Protein AF-A0A352AHX9-F1 (afdb_monomer_lite)

Structure (mmCIF, N/CA/C/O backbone):
data_AF-A0A352AHX9-F1
#
_entry.id   AF-A0A352AHX9-F1
#
loop_
_atom_site.group_PDB
_atom_site.id
_atom_site.type_symbol
_atom_site.label_atom_id
_atom_site.label_alt_id
_atom_site.label_comp_id
_atom_site.label_asym_id
_atom_site.label_entity_id
_atom_site.label_seq_id
_atom_site.pdbx_PDB_ins_code
_atom_site.Cartn_x
_atom_site.Cartn_y
_atom_site.Cartn_z
_atom_site.occupancy
_atom_site.B_iso_or_equiv
_atom_site.auth_seq_id
_atom_site.auth_comp_id
_atom_site.auth_asym_id
_atom_site.auth_atom_id
_atom_site.pdbx_PDB_model_num
ATOM 1 N N . MET A 1 1 ? -35.472 -57.872 47.413 1.00 44.44 1 MET A N 1
ATOM 2 C CA . MET A 1 1 ? -35.023 -57.145 46.207 1.00 44.44 1 MET A CA 1
ATOM 3 C C . MET A 1 1 ? -36.101 -56.139 45.838 1.00 44.44 1 MET A C 1
ATOM 5 O O . MET A 1 1 ? -37.044 -56.558 45.201 1.00 44.44 1 MET A O 1
ATOM 9 N N . THR A 1 2 ? -36.006 -54.882 46.281 1.00 48.41 2 THR A N 1
ATOM 10 C CA . THR A 1 2 ? -36.796 -53.733 45.773 1.00 48.41 2 THR A CA 1
ATOM 11 C C . THR A 1 2 ? -36.415 -52.505 46.602 1.00 48.41 2 THR A C 1
ATOM 13 O O . THR A 1 2 ? -37.006 -52.261 47.645 1.00 48.41 2 THR A O 1
ATOM 16 N N . ASN A 1 3 ? -35.364 -51.787 46.197 1.00 45.81 3 ASN A N 1
ATOM 17 C CA . ASN A 1 3 ? -35.023 -50.463 46.744 1.00 45.81 3 ASN A CA 1
ATOM 18 C C . ASN A 1 3 ? -34.134 -49.670 45.766 1.00 45.81 3 ASN A C 1
ATOM 20 O O . ASN A 1 3 ? -33.119 -49.092 46.133 1.00 45.81 3 ASN A O 1
ATOM 24 N N . LEU A 1 4 ? -34.498 -49.683 44.482 1.00 47.59 4 LEU A N 1
ATOM 25 C CA . LEU A 1 4 ? -33.824 -48.937 43.416 1.00 47.59 4 LEU A CA 1
ATOM 26 C C . LEU A 1 4 ? -34.892 -48.474 42.418 1.00 47.59 4 LEU A C 1
ATOM 28 O O . LEU A 1 4 ? -35.180 -49.178 41.460 1.00 47.59 4 LEU A O 1
ATOM 32 N N . SER A 1 5 ? -35.552 -47.343 42.679 1.00 49.66 5 SER A N 1
ATOM 33 C CA . SER A 1 5 ? -36.455 -46.726 41.686 1.00 49.66 5 SER A CA 1
ATOM 34 C C . SER A 1 5 ? -36.785 -45.256 41.953 1.00 49.66 5 SER A C 1
ATOM 36 O O . SER A 1 5 ? -37.211 -44.579 41.027 1.00 49.66 5 SER A O 1
ATOM 38 N N . VAL A 1 6 ? -36.608 -44.739 43.175 1.00 51.31 6 VAL A N 1
ATOM 39 C CA . VAL A 1 6 ? -37.100 -43.387 43.517 1.00 51.31 6 VAL A CA 1
ATOM 40 C C . VAL A 1 6 ? -36.080 -42.278 43.203 1.00 51.31 6 VAL A C 1
ATOM 42 O O . VAL A 1 6 ? -36.477 -41.173 42.843 1.00 51.31 6 VAL A O 1
ATOM 45 N N . ASN A 1 7 ? -34.772 -42.570 43.224 1.00 50.44 7 ASN A N 1
ATOM 46 C CA . ASN A 1 7 ? -33.742 -41.554 42.948 1.00 50.44 7 ASN A CA 1
ATOM 47 C C . ASN A 1 7 ? -33.691 -41.121 41.469 1.00 50.44 7 ASN A C 1
ATOM 49 O O . ASN A 1 7 ? -33.459 -39.953 41.187 1.00 50.44 7 ASN A O 1
ATOM 53 N N . SER A 1 8 ? -33.999 -42.017 40.524 1.00 51.03 8 SER A N 1
ATOM 54 C CA . SER A 1 8 ? -33.939 -41.713 39.082 1.00 51.03 8 SER A CA 1
ATOM 55 C C . SER A 1 8 ? -34.981 -40.684 38.624 1.00 51.03 8 SER A C 1
ATOM 57 O O . SER A 1 8 ? -34.752 -39.972 37.649 1.00 51.03 8 SER A O 1
ATOM 59 N N . THR A 1 9 ? -36.138 -40.623 39.283 1.00 52.31 9 THR A N 1
ATOM 60 C CA . THR A 1 9 ? -37.240 -39.721 38.916 1.00 52.31 9 THR A CA 1
ATOM 61 C C . THR A 1 9 ? -37.027 -38.299 39.428 1.00 52.31 9 THR A C 1
ATOM 63 O O . THR A 1 9 ? -37.360 -37.350 38.724 1.00 52.31 9 THR A O 1
ATOM 66 N N . ASN A 1 10 ? -36.413 -38.126 40.603 1.00 51.16 10 ASN A N 1
ATOM 67 C CA . ASN A 1 10 ? -36.121 -36.792 41.138 1.00 51.16 10 ASN A CA 1
ATOM 68 C C . ASN A 1 10 ? -35.014 -36.082 40.346 1.00 51.16 10 ASN A C 1
ATOM 70 O O . ASN A 1 10 ? -35.137 -34.890 40.065 1.00 51.16 10 ASN A O 1
ATOM 74 N N . ASP A 1 11 ? -33.995 -36.817 39.895 1.00 57.81 11 ASP A N 1
ATOM 75 C CA . ASP A 1 11 ? -32.927 -36.254 39.059 1.00 57.81 11 ASP A CA 1
ATOM 76 C C . ASP A 1 11 ? -33.449 -35.814 37.679 1.00 57.81 11 ASP A C 1
ATOM 78 O O . ASP A 1 11 ? -33.058 -34.764 37.163 1.00 57.81 11 ASP A O 1
ATOM 82 N N . GLN A 1 12 ? -34.405 -36.553 37.101 1.00 58.88 12 GLN A N 1
ATOM 83 C CA . GLN A 1 12 ? -35.056 -36.169 35.842 1.00 58.88 12 GLN A CA 1
ATOM 84 C C . GLN A 1 12 ? -35.948 -34.930 35.989 1.00 58.88 12 GLN A C 1
ATOM 86 O O . GLN A 1 12 ? -35.941 -34.067 35.110 1.00 58.88 12 GLN A O 1
ATOM 91 N N . ILE A 1 13 ? -36.676 -34.797 37.101 1.00 53.53 13 ILE A N 1
ATOM 92 C CA . ILE A 1 13 ? -37.523 -33.624 37.367 1.00 53.53 13 ILE A CA 1
ATOM 93 C C . ILE A 1 13 ? -36.658 -32.372 37.587 1.00 53.53 13 ILE A C 1
ATOM 95 O O . ILE A 1 13 ? -36.957 -31.323 37.013 1.00 53.53 13 ILE A O 1
ATOM 99 N N . CYS A 1 14 ? -35.541 -32.481 38.316 1.00 50.81 14 CYS A N 1
ATOM 100 C CA . CYS A 1 14 ? -34.574 -31.388 38.470 1.00 50.81 14 CYS A CA 1
ATOM 101 C C . CYS A 1 14 ? -33.929 -30.979 37.137 1.00 50.81 14 CYS A C 1
ATOM 103 O O . CYS A 1 14 ? -33.816 -29.785 36.857 1.00 50.81 14 CYS A O 1
ATOM 105 N N . ALA A 1 15 ? -33.572 -31.936 36.275 1.00 57.56 15 ALA A N 1
ATOM 106 C CA . ALA A 1 15 ? -32.989 -31.644 34.964 1.00 57.56 15 ALA A CA 1
ATOM 107 C C . ALA A 1 15 ? -33.987 -30.963 34.003 1.00 57.56 15 ALA A C 1
ATOM 109 O O . ALA A 1 15 ? -33.614 -30.057 33.252 1.00 57.56 15 ALA A O 1
ATOM 110 N N . ILE A 1 16 ? -35.265 -31.358 34.036 1.00 56.03 16 ILE A N 1
ATOM 111 C CA . ILE A 1 16 ? -36.332 -30.734 33.235 1.00 56.03 16 ILE A CA 1
ATOM 112 C C . ILE A 1 16 ? -36.649 -29.328 33.762 1.00 56.03 16 ILE A C 1
ATOM 114 O O . ILE A 1 16 ? -36.787 -28.396 32.966 1.00 56.03 16 ILE A O 1
ATOM 118 N N . ALA A 1 17 ? -36.691 -29.140 35.084 1.00 48.56 17 ALA A N 1
ATOM 119 C CA . ALA A 1 17 ? -36.880 -27.830 35.702 1.00 48.56 17 ALA A CA 1
ATOM 120 C C . ALA A 1 17 ? -35.709 -26.879 35.400 1.00 48.56 17 ALA A C 1
ATOM 122 O O . ALA A 1 17 ? -35.942 -25.726 35.044 1.00 48.56 17 ALA A O 1
ATOM 123 N N . GLN A 1 18 ? -34.460 -27.361 35.438 1.00 52.62 18 GLN A N 1
ATOM 124 C CA . GLN A 1 18 ? -33.282 -26.578 35.048 1.00 52.62 18 GLN A CA 1
ATOM 125 C C . GLN A 1 18 ? -33.301 -26.195 33.565 1.00 52.62 18 GLN A C 1
ATOM 127 O O . GLN A 1 18 ? -33.053 -25.034 33.245 1.00 52.62 18 GLN A O 1
ATOM 132 N N . LYS A 1 19 ? -33.662 -27.115 32.658 1.00 58.50 19 LYS A N 1
ATOM 133 C CA . LYS A 1 19 ? -33.818 -26.796 31.227 1.00 58.50 19 LYS A CA 1
ATOM 134 C C . LYS A 1 19 ? -34.944 -25.796 30.970 1.00 58.50 19 LYS A C 1
ATOM 136 O O . LYS A 1 19 ? -34.768 -24.881 30.172 1.00 58.50 19 LYS A O 1
ATOM 141 N N . SER A 1 20 ? -36.079 -25.933 31.658 1.00 46.38 20 SER A N 1
ATOM 142 C CA . SER A 1 20 ? -37.197 -24.993 31.529 1.00 46.38 20 SER A CA 1
ATOM 143 C C . SER A 1 20 ? -36.865 -23.613 32.101 1.00 46.38 20 SER A C 1
ATOM 145 O O . SER A 1 20 ? -37.324 -22.615 31.549 1.00 46.38 20 SER A O 1
ATOM 147 N N . CYS A 1 21 ? -36.081 -23.541 33.178 1.00 50.06 21 CYS A N 1
ATOM 148 C CA . CYS A 1 21 ? -35.655 -22.278 33.773 1.00 50.06 21 CYS A CA 1
ATOM 149 C C . CYS A 1 21 ? -34.594 -21.592 32.899 1.00 50.06 21 CYS A C 1
ATOM 151 O O . CYS A 1 21 ? -34.730 -20.411 32.601 1.00 50.06 21 CYS A O 1
ATOM 153 N N . ALA A 1 22 ? -33.614 -22.345 32.384 1.00 54.56 22 ALA A N 1
ATOM 154 C CA . ALA A 1 22 ? -32.628 -21.841 31.427 1.00 54.56 22 ALA A CA 1
ATOM 155 C C . ALA A 1 22 ? -33.296 -21.307 30.148 1.00 54.56 22 ALA A C 1
ATOM 157 O O . ALA A 1 22 ? -33.022 -20.184 29.745 1.00 54.56 22 ALA A O 1
ATOM 158 N N . SER A 1 23 ? -34.256 -22.047 29.581 1.00 53.53 23 SER A N 1
ATOM 159 C CA . SER A 1 23 ? -35.027 -21.616 28.406 1.00 53.53 23 SER A CA 1
ATOM 160 C C . SER A 1 23 ? -35.845 -20.343 28.656 1.00 53.53 23 SER A C 1
ATOM 162 O O . SER A 1 23 ? -35.877 -19.468 27.797 1.00 53.53 23 SER A O 1
ATOM 164 N N . LYS A 1 24 ? -36.482 -20.197 29.825 1.00 50.44 24 LYS A N 1
ATOM 165 C CA . LYS A 1 24 ? -37.241 -18.980 30.166 1.00 50.44 24 LYS A CA 1
ATOM 166 C C . LYS A 1 24 ? -36.334 -17.777 30.427 1.00 50.44 24 LYS A C 1
ATOM 168 O O . LYS A 1 24 ? -36.687 -16.669 30.045 1.00 50.44 24 LYS A O 1
ATOM 173 N N . VAL A 1 25 ? -35.163 -17.990 31.028 1.00 57.03 25 VAL A N 1
ATOM 174 C CA . VAL A 1 25 ? -34.140 -16.947 31.205 1.00 57.03 25 VAL A CA 1
ATOM 175 C C . VAL A 1 25 ? -33.577 -16.503 29.853 1.00 57.03 25 VAL A C 1
ATOM 177 O O . VAL A 1 25 ? -33.385 -15.309 29.656 1.00 57.03 25 VAL A O 1
ATOM 180 N N . GLU A 1 26 ? -33.379 -17.426 28.908 1.00 54.94 26 GLU A N 1
ATOM 181 C CA . GLU A 1 26 ? -32.981 -17.119 27.526 1.00 54.94 26 GLU A CA 1
ATOM 182 C C . GLU A 1 26 ? -34.042 -16.263 26.816 1.00 54.94 26 GLU A C 1
ATOM 184 O O . GLU A 1 26 ? -33.721 -15.239 26.225 1.00 54.94 26 GLU A O 1
ATOM 189 N N . VAL A 1 27 ? -35.323 -16.633 26.928 1.00 55.66 27 VAL A N 1
ATOM 190 C CA . VAL A 1 27 ? -36.438 -15.894 26.310 1.00 55.66 27 VAL A CA 1
ATOM 191 C C . VAL A 1 27 ? -36.599 -14.502 26.922 1.00 55.66 27 VAL A C 1
ATOM 193 O O . VAL A 1 27 ? -36.732 -13.532 26.183 1.00 55.66 27 VAL A O 1
ATOM 196 N N . CYS A 1 28 ? -36.532 -14.369 28.251 1.00 48.00 28 CYS A N 1
ATOM 197 C CA . CYS A 1 28 ? -36.581 -13.061 28.905 1.00 48.00 28 CYS A CA 1
ATOM 198 C C . CYS A 1 28 ? -35.349 -12.209 28.582 1.00 48.00 28 CYS A C 1
ATOM 200 O O . CYS A 1 28 ? -35.495 -11.005 28.420 1.00 48.00 28 CYS A O 1
ATOM 202 N N . ARG A 1 29 ? -34.155 -12.806 28.455 1.00 55.44 29 ARG A N 1
ATOM 203 C CA . ARG A 1 29 ? -32.945 -12.098 28.009 1.00 55.44 29 ARG A CA 1
ATOM 204 C C . ARG A 1 29 ? -33.119 -11.578 26.585 1.00 55.44 29 ARG A C 1
ATOM 206 O O . ARG A 1 29 ? -32.836 -10.413 26.351 1.00 55.44 29 ARG A O 1
ATOM 213 N N . ASN A 1 30 ? -33.631 -12.408 25.679 1.00 53.66 30 ASN A N 1
ATOM 214 C CA . ASN A 1 30 ? -33.857 -12.024 24.289 1.00 53.66 30 ASN A CA 1
ATOM 215 C C . ASN A 1 30 ? -34.905 -10.909 24.172 1.00 53.66 30 ASN A C 1
ATOM 217 O O . ASN A 1 30 ? -34.680 -9.959 23.438 1.00 53.66 30 ASN A O 1
ATOM 221 N N . LEU A 1 31 ? -35.998 -10.972 24.940 1.00 51.12 31 LEU A N 1
ATOM 222 C CA . LEU A 1 31 ? -37.016 -9.913 24.972 1.00 51.12 31 LEU A CA 1
ATOM 223 C C . LEU A 1 31 ? -36.479 -8.608 25.578 1.00 51.12 31 LEU A C 1
ATOM 225 O O . LEU A 1 31 ? -36.726 -7.539 25.036 1.00 51.12 31 LEU A O 1
ATOM 229 N N . LEU A 1 32 ? -35.692 -8.686 26.657 1.00 51.47 32 LEU A N 1
ATOM 230 C CA . LEU A 1 32 ? -35.078 -7.504 27.271 1.00 51.47 32 LEU A CA 1
ATOM 231 C C . LEU A 1 32 ? -34.026 -6.872 26.352 1.00 51.47 32 LEU A C 1
ATOM 233 O O . LEU A 1 32 ? -33.893 -5.657 26.314 1.00 51.47 32 LEU A O 1
ATOM 237 N N . GLN A 1 33 ? -33.274 -7.693 25.619 1.00 57.03 33 GLN A N 1
ATOM 238 C CA . GLN A 1 33 ? -32.299 -7.239 24.634 1.00 57.03 33 GLN A CA 1
ATOM 239 C C . GLN A 1 33 ? -32.996 -6.561 23.449 1.00 57.03 33 GLN A C 1
ATOM 241 O O . GLN A 1 33 ? -32.556 -5.499 23.028 1.00 57.03 33 GLN A O 1
ATOM 246 N N . GLN A 1 34 ? -34.132 -7.100 23.007 1.00 55.44 34 GLN A N 1
ATOM 247 C CA . GLN A 1 34 ? -34.961 -6.524 21.949 1.00 55.44 34 GLN A CA 1
ATOM 248 C C . GLN A 1 34 ? -35.597 -5.180 22.367 1.00 55.44 34 GLN A C 1
ATOM 250 O O . GLN A 1 34 ? -35.536 -4.216 21.608 1.00 55.44 34 GLN A O 1
ATOM 255 N N . ASP A 1 35 ? -36.102 -5.068 23.602 1.00 51.25 35 ASP A N 1
ATOM 256 C CA . ASP A 1 35 ? -36.648 -3.813 24.152 1.00 51.25 35 ASP A CA 1
ATOM 257 C C . ASP A 1 35 ? -35.553 -2.757 24.417 1.00 51.25 35 ASP A C 1
ATOM 259 O O . ASP A 1 35 ? -35.760 -1.560 24.209 1.00 51.25 35 ASP A O 1
ATOM 263 N N . ILE A 1 36 ? -34.360 -3.175 24.863 1.00 52.28 36 ILE A N 1
ATOM 264 C CA . ILE A 1 36 ? -33.201 -2.285 25.057 1.00 52.28 36 ILE A CA 1
ATOM 265 C C . ILE A 1 36 ? -32.671 -1.791 23.706 1.00 52.28 36 ILE A C 1
ATOM 267 O O . ILE A 1 36 ? -32.324 -0.613 23.583 1.00 52.28 36 ILE A O 1
ATOM 271 N N . GLU A 1 37 ? -32.641 -2.655 22.692 1.00 56.12 37 GLU A N 1
ATOM 272 C CA . GLU A 1 37 ? -32.301 -2.279 21.322 1.00 56.12 37 GLU A CA 1
ATOM 273 C C . GLU A 1 37 ? -33.311 -1.265 20.764 1.00 56.12 37 GLU A C 1
ATOM 275 O O . GLU A 1 37 ? -32.898 -0.225 20.255 1.00 56.12 37 GLU A O 1
ATOM 280 N N . GLU A 1 38 ? -34.620 -1.474 20.927 1.00 56.09 38 GLU A N 1
ATOM 281 C CA . GLU A 1 38 ? -35.633 -0.522 20.444 1.00 56.09 38 GLU A CA 1
ATOM 282 C C . GLU A 1 38 ? -35.619 0.822 21.195 1.00 56.09 38 GLU A C 1
ATOM 284 O O . GLU A 1 38 ? -35.674 1.881 20.558 1.00 56.09 38 GLU A O 1
ATOM 289 N N . CYS A 1 39 ? -35.488 0.823 22.527 1.00 50.78 39 CYS A N 1
ATOM 290 C CA . CYS A 1 39 ? -35.528 2.055 23.323 1.00 50.78 39 CYS A CA 1
ATOM 291 C C . CYS A 1 39 ? -34.229 2.874 23.289 1.00 50.78 39 CYS A C 1
ATOM 293 O O . CYS A 1 39 ? -34.300 4.104 23.319 1.00 50.78 39 CYS A O 1
ATOM 295 N N . ILE A 1 40 ? -33.052 2.237 23.250 1.00 53.91 40 ILE A N 1
ATOM 296 C CA . ILE A 1 40 ? -31.762 2.949 23.271 1.00 53.91 40 ILE A CA 1
ATOM 297 C C . ILE A 1 40 ? -31.295 3.284 21.852 1.00 53.91 40 ILE A C 1
ATOM 299 O O . ILE A 1 40 ? -30.748 4.364 21.635 1.00 53.91 40 ILE A O 1
ATOM 303 N N . LEU A 1 41 ? -31.537 2.413 20.865 1.00 58.03 41 LEU A N 1
ATOM 304 C CA . LEU A 1 41 ? -31.048 2.644 19.506 1.00 58.03 41 LEU A CA 1
ATOM 305 C C . LEU A 1 41 ? -32.044 3.405 18.633 1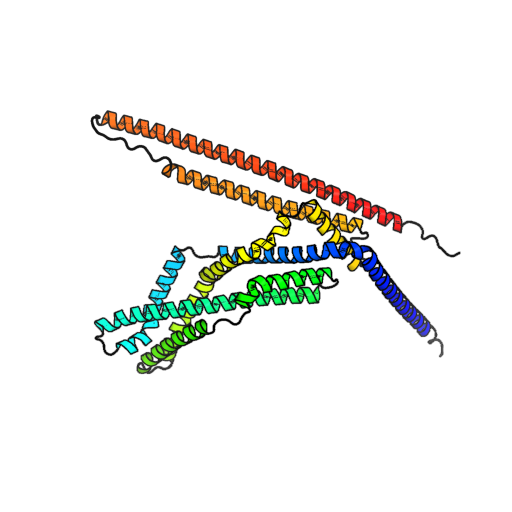.00 58.03 41 LEU A C 1
ATOM 307 O O . LEU A 1 41 ? -31.605 3.982 17.658 1.00 58.03 41 LEU A O 1
ATOM 311 N N . GLY A 1 42 ? -33.343 3.500 18.931 1.00 59.22 42 GLY A N 1
ATOM 312 C CA . GLY A 1 42 ? -34.304 4.136 18.009 1.00 59.22 42 GLY A CA 1
ATOM 313 C C . GLY A 1 42 ? -33.936 5.564 17.551 1.00 59.22 42 GLY A C 1
ATOM 314 O O . GLY A 1 42 ? -33.933 5.854 16.355 1.00 59.22 42 GLY A O 1
ATOM 315 N N . SER A 1 43 ? -33.569 6.449 18.486 1.00 57.47 43 SER A N 1
ATOM 316 C CA . SER A 1 43 ? -33.155 7.836 18.187 1.00 57.47 43 SER A CA 1
ATOM 317 C C . SER A 1 43 ? -31.726 7.929 17.639 1.00 57.47 43 SER A C 1
ATOM 319 O O . SER A 1 43 ? -31.440 8.753 16.766 1.00 57.47 43 SER A O 1
ATOM 321 N N . ASP A 1 44 ? -30.818 7.091 18.139 1.00 66.31 44 ASP A N 1
ATOM 322 C CA . ASP A 1 44 ? -29.402 7.190 17.794 1.00 66.31 44 ASP A CA 1
ATOM 323 C C . ASP A 1 44 ? -29.042 6.364 16.548 1.00 66.31 44 ASP A C 1
ATOM 325 O O . ASP A 1 44 ? -28.135 6.736 15.815 1.00 66.31 44 ASP A O 1
ATOM 329 N N . ARG A 1 45 ? -29.799 5.319 16.198 1.00 70.19 45 ARG A N 1
ATOM 330 C CA . ARG A 1 45 ? -29.581 4.436 15.033 1.00 70.19 45 ARG A CA 1
ATOM 331 C C . ARG A 1 45 ? -29.566 5.208 13.727 1.00 70.19 45 ARG A C 1
ATOM 333 O O . ARG A 1 45 ? -28.658 5.007 12.930 1.00 70.19 45 ARG A O 1
ATOM 340 N N . ALA A 1 46 ? -30.508 6.131 13.527 1.00 74.69 46 ALA A N 1
ATOM 341 C CA . ALA A 1 46 ? -30.540 6.974 12.329 1.00 74.69 46 ALA A CA 1
ATOM 342 C C . ALA A 1 46 ? -29.289 7.863 12.195 1.00 74.69 46 ALA A C 1
ATOM 344 O O . ALA A 1 46 ? -28.905 8.219 11.083 1.00 74.69 46 ALA A O 1
ATOM 345 N N . LYS A 1 47 ? -28.639 8.203 13.317 1.00 72.62 47 LYS A N 1
ATOM 346 C CA . LYS A 1 47 ? -27.396 8.981 13.342 1.00 72.62 47 LYS A CA 1
ATOM 347 C C . LYS A 1 47 ? -26.156 8.100 13.237 1.00 72.62 47 LYS A C 1
ATOM 349 O O . LYS A 1 47 ? -25.224 8.485 12.541 1.00 72.62 47 LYS A O 1
ATOM 354 N N . ILE A 1 48 ? -26.122 6.937 13.894 1.00 72.81 48 ILE A N 1
ATOM 355 C CA . ILE A 1 48 ? -24.913 6.105 13.901 1.00 72.81 48 ILE A CA 1
ATOM 356 C C . ILE A 1 48 ? -24.803 5.258 12.636 1.00 72.81 48 ILE A C 1
ATOM 358 O O . ILE A 1 48 ? -23.691 4.985 12.208 1.00 72.81 48 ILE A O 1
ATOM 362 N N . MET A 1 49 ? -25.908 4.885 11.987 1.00 83.25 49 MET A N 1
ATOM 363 C CA . MET A 1 49 ? -25.846 4.082 10.764 1.00 83.25 49 MET A CA 1
ATOM 364 C C . MET A 1 49 ? -25.004 4.712 9.641 1.00 83.25 49 MET A C 1
ATOM 366 O O . MET A 1 49 ? -24.094 4.042 9.146 1.00 83.25 49 MET A O 1
ATOM 370 N N . PRO A 1 50 ? -25.218 5.988 9.255 1.00 83.88 50 PRO A N 1
ATOM 371 C CA . PRO A 1 50 ? -24.360 6.622 8.258 1.00 83.88 50 PRO A CA 1
ATOM 372 C C . PRO A 1 50 ? -22.905 6.720 8.735 1.00 83.88 50 PRO A C 1
ATOM 374 O O . PRO A 1 50 ? -22.000 6.536 7.924 1.00 83.88 50 PRO A O 1
ATOM 377 N N . LEU A 1 51 ? -22.663 6.921 10.038 1.00 79.56 51 LEU A N 1
ATOM 378 C CA . LEU A 1 51 ? -21.310 6.913 10.604 1.00 79.56 51 LEU A CA 1
ATOM 379 C C . LEU A 1 51 ? -20.651 5.532 10.481 1.00 79.56 51 LEU A C 1
ATOM 381 O O . LEU A 1 51 ? -19.487 5.468 10.101 1.00 79.56 51 LEU A O 1
ATOM 385 N N . MET A 1 52 ? -21.378 4.430 10.707 1.00 82.50 52 MET A N 1
ATOM 386 C CA . MET A 1 52 ? -20.848 3.068 10.535 1.00 82.50 52 MET A CA 1
ATOM 387 C C . MET A 1 52 ? -20.466 2.789 9.090 1.00 82.50 52 MET A C 1
ATOM 389 O O . MET A 1 52 ? -19.402 2.231 8.825 1.00 82.50 52 MET A O 1
ATOM 393 N N . GLN A 1 53 ? -21.322 3.189 8.150 1.00 89.88 53 GLN A N 1
ATOM 394 C CA . GLN A 1 53 ? -21.052 3.022 6.726 1.00 89.88 53 GLN A CA 1
ATOM 395 C C . GLN A 1 53 ? -19.824 3.835 6.311 1.00 89.88 53 GLN A C 1
ATOM 397 O O . GLN A 1 53 ? -18.940 3.333 5.614 1.00 89.88 53 GLN A O 1
ATOM 402 N N . GLN A 1 54 ? -19.735 5.086 6.765 1.00 87.12 54 GLN A N 1
ATOM 403 C CA . GLN A 1 54 ? -18.610 5.963 6.463 1.00 87.12 54 GLN A CA 1
ATOM 404 C C . GLN A 1 54 ? -17.314 5.460 7.127 1.00 87.12 54 GLN A C 1
ATOM 406 O O . GLN A 1 54 ? -16.260 5.473 6.491 1.00 87.12 54 GLN A O 1
ATOM 411 N N . TYR A 1 55 ? -17.391 4.937 8.355 1.00 84.56 55 TYR A N 1
ATOM 412 C CA . TYR A 1 55 ? -16.282 4.287 9.056 1.00 84.56 55 TYR A CA 1
ATOM 413 C C . TYR A 1 55 ? -15.815 3.019 8.339 1.00 84.56 55 TYR A C 1
ATOM 415 O O . TYR A 1 55 ? -14.618 2.866 8.110 1.00 84.56 55 TYR A O 1
ATOM 423 N N . GLY A 1 56 ? -16.736 2.156 7.899 1.00 89.81 56 GLY A N 1
ATOM 424 C CA . GLY A 1 56 ? -16.425 0.989 7.070 1.00 89.81 56 GLY A CA 1
ATOM 425 C C . GLY A 1 56 ? -15.687 1.378 5.799 1.00 89.81 56 GLY A C 1
ATOM 426 O O . GLY A 1 56 ? -14.597 0.874 5.534 1.00 89.81 56 GLY A O 1
ATOM 427 N N . ARG A 1 57 ? -16.222 2.355 5.062 1.00 93.81 57 ARG A N 1
ATOM 428 C CA . ARG A 1 57 ? -15.577 2.906 3.864 1.00 93.81 57 ARG A CA 1
ATOM 429 C C . ARG A 1 57 ? -14.168 3.427 4.147 1.00 93.81 57 ARG A C 1
ATOM 431 O O . ARG A 1 57 ? -13.242 3.083 3.419 1.00 93.81 57 ARG A O 1
ATOM 438 N N . SER A 1 58 ? -13.997 4.206 5.211 1.00 89.75 58 SER A N 1
ATOM 439 C CA . SER A 1 58 ? -12.699 4.771 5.594 1.00 89.75 58 SER A CA 1
ATOM 440 C C . SER A 1 58 ? -11.686 3.704 6.003 1.00 89.75 58 SER A C 1
ATOM 442 O O . SER A 1 58 ? -10.538 3.756 5.564 1.00 89.75 58 SER A O 1
ATOM 444 N N . GLN A 1 59 ? -12.102 2.700 6.779 1.00 89.75 59 GLN A N 1
ATOM 445 C CA . GLN A 1 59 ? -11.237 1.586 7.169 1.00 89.75 59 GLN A CA 1
ATOM 446 C C . GLN A 1 59 ? -10.765 0.793 5.953 1.00 89.75 59 GLN A C 1
ATOM 448 O O . GLN A 1 59 ? -9.563 0.587 5.792 1.00 89.75 59 GLN A O 1
ATOM 453 N N . LEU A 1 60 ? -11.680 0.419 5.053 1.00 95.06 60 LEU A N 1
ATOM 454 C CA . LEU A 1 60 ? -11.292 -0.275 3.828 1.00 95.06 60 LEU A CA 1
ATOM 455 C C . LEU A 1 60 ? -10.355 0.585 2.978 1.00 95.06 60 LEU A C 1
ATOM 457 O O . LEU A 1 60 ? -9.333 0.080 2.519 1.00 95.06 60 LEU A O 1
ATOM 461 N N . ALA A 1 61 ? -10.672 1.868 2.789 1.00 94.56 61 ALA A N 1
ATOM 462 C CA . ALA A 1 61 ? -9.817 2.782 2.043 1.00 94.56 61 ALA A CA 1
ATOM 463 C C . ALA A 1 61 ? -8.409 2.838 2.649 1.00 94.56 61 ALA A C 1
ATOM 465 O O . ALA A 1 61 ? -7.438 2.692 1.916 1.00 94.56 61 ALA A O 1
ATOM 466 N N . LYS A 1 62 ? -8.282 2.958 3.978 1.00 91.50 62 LYS A N 1
ATOM 467 C CA . LYS A 1 62 ? -6.993 2.981 4.691 1.00 91.50 62 LYS A CA 1
ATOM 468 C C . LYS A 1 62 ? -6.211 1.681 4.513 1.00 91.50 62 LYS A C 1
ATOM 470 O O . LYS A 1 62 ? -5.016 1.714 4.225 1.00 91.50 62 LYS A O 1
ATOM 475 N N . THR A 1 63 ? -6.865 0.532 4.669 1.00 93.06 63 THR A N 1
ATOM 476 C CA . THR A 1 63 ? -6.219 -0.774 4.483 1.00 93.06 63 THR A CA 1
ATOM 477 C C . THR A 1 63 ? -5.753 -0.951 3.040 1.00 93.06 63 THR A C 1
ATOM 479 O O . THR A 1 63 ? -4.592 -1.287 2.810 1.00 93.06 63 THR A O 1
ATOM 482 N N . ARG A 1 64 ? -6.615 -0.662 2.059 1.00 95.31 64 ARG A N 1
ATOM 483 C CA . ARG A 1 64 ? -6.306 -0.832 0.633 1.00 95.31 64 ARG A CA 1
ATOM 484 C C . ARG A 1 64 ? -5.238 0.138 0.144 1.00 95.31 64 ARG A C 1
ATOM 486 O O . ARG A 1 64 ? -4.330 -0.295 -0.561 1.00 95.31 64 ARG A O 1
ATOM 493 N N . THR A 1 65 ? -5.277 1.411 0.540 1.00 94.38 65 THR A N 1
ATOM 494 C CA . THR A 1 65 ? -4.211 2.368 0.196 1.00 94.38 65 THR A CA 1
ATOM 495 C C . THR A 1 65 ? -2.890 1.993 0.854 1.00 94.38 65 THR A C 1
ATOM 497 O O . THR A 1 65 ? -1.851 2.101 0.208 1.00 94.38 65 THR A O 1
ATOM 500 N N . GLY A 1 66 ? -2.909 1.469 2.084 1.00 92.19 66 GLY A N 1
ATOM 501 C CA . GLY A 1 66 ? -1.726 0.918 2.745 1.00 92.19 66 GLY A CA 1
ATOM 502 C C . GLY A 1 66 ? -1.112 -0.257 1.976 1.00 92.19 66 GLY A C 1
ATOM 503 O O . GLY A 1 66 ? 0.087 -0.247 1.691 1.00 92.19 66 GLY A O 1
ATOM 504 N N . GLU A 1 67 ? -1.925 -1.242 1.586 1.00 93.69 67 GLU A N 1
ATOM 505 C CA . GLU A 1 67 ? -1.500 -2.388 0.768 1.00 93.69 67 GLU A CA 1
ATOM 506 C C . GLU A 1 67 ? -0.932 -1.942 -0.588 1.00 93.69 67 GLU A C 1
ATOM 508 O O . GLU A 1 67 ? 0.162 -2.355 -0.980 1.00 93.69 67 GLU A O 1
ATOM 513 N N . MET A 1 68 ? -1.634 -1.047 -1.288 1.00 95.44 68 MET A N 1
ATOM 514 C CA . MET A 1 68 ? -1.192 -0.488 -2.568 1.00 95.44 68 MET A CA 1
ATOM 515 C C . MET A 1 68 ? 0.082 0.342 -2.423 1.00 95.44 68 MET A C 1
ATOM 517 O O . MET A 1 68 ? 0.970 0.241 -3.265 1.00 95.44 68 MET A O 1
ATOM 521 N N . GLY A 1 69 ? 0.222 1.106 -1.341 1.00 93.31 69 GLY A N 1
ATOM 522 C CA . GLY A 1 69 ? 1.424 1.875 -1.037 1.00 93.31 69 GLY A CA 1
ATOM 523 C C . GLY A 1 69 ? 2.658 0.984 -0.902 1.00 93.31 69 GLY A C 1
ATOM 524 O O . GLY A 1 69 ? 3.726 1.333 -1.405 1.00 93.31 69 GLY A O 1
ATOM 525 N N . GLN A 1 70 ? 2.520 -0.207 -0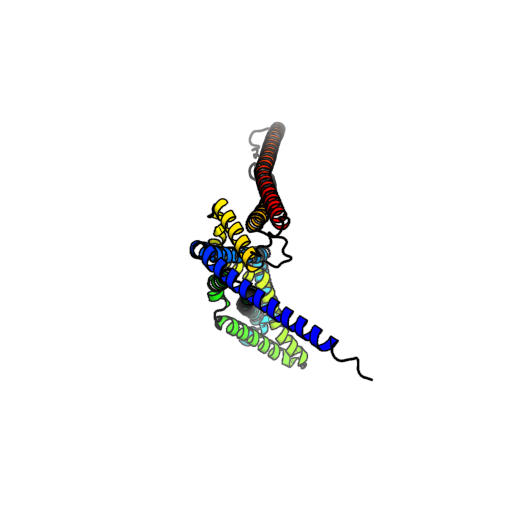.308 1.00 93.31 70 GLN A N 1
ATOM 526 C CA . GLN A 1 70 ? 3.613 -1.186 -0.274 1.00 93.31 70 GLN A CA 1
ATOM 527 C C . GLN A 1 70 ? 3.959 -1.703 -1.674 1.00 93.31 70 GLN A C 1
ATOM 529 O O . GLN A 1 70 ? 5.135 -1.836 -1.995 1.00 93.31 70 GLN A O 1
ATOM 534 N N . ILE A 1 71 ? 2.972 -1.938 -2.541 1.00 93.94 71 ILE A N 1
ATOM 535 C CA . ILE A 1 71 ? 3.216 -2.334 -3.939 1.00 93.94 71 ILE A CA 1
ATOM 536 C C . ILE A 1 71 ? 3.945 -1.215 -4.700 1.00 93.94 71 ILE A C 1
ATOM 538 O O . ILE A 1 71 ? 4.917 -1.481 -5.405 1.00 93.94 71 ILE A O 1
ATOM 542 N N . VAL A 1 72 ? 3.530 0.044 -4.519 1.00 94.00 72 VAL A N 1
ATOM 543 C CA . VAL A 1 72 ? 4.144 1.215 -5.169 1.00 94.00 72 VAL A CA 1
ATOM 544 C C . VAL A 1 72 ? 5.621 1.367 -4.795 1.00 94.00 72 VAL A C 1
ATOM 546 O O . VAL A 1 72 ? 6.431 1.687 -5.661 1.00 94.00 72 VAL A O 1
ATOM 549 N N . LYS A 1 73 ? 6.011 1.050 -3.553 1.00 91.50 73 LYS A N 1
ATOM 550 C CA . LYS A 1 73 ? 7.424 1.082 -3.122 1.00 91.50 73 LYS A CA 1
ATOM 551 C C . LYS A 1 73 ? 8.339 0.145 -3.916 1.00 91.50 73 LYS A C 1
ATOM 553 O O . LYS A 1 73 ? 9.537 0.395 -3.988 1.00 91.50 73 LYS A O 1
ATOM 558 N N . HIS A 1 74 ? 7.795 -0.907 -4.526 1.00 89.62 74 HIS A N 1
ATOM 559 C CA . HIS A 1 74 ? 8.559 -1.843 -5.355 1.00 89.62 74 HIS A CA 1
ATOM 560 C C . HIS A 1 74 ? 8.676 -1.390 -6.820 1.00 89.62 74 HIS A C 1
ATOM 562 O O . HIS A 1 74 ? 9.232 -2.118 -7.645 1.00 89.62 74 HIS A O 1
ATOM 568 N N . GLN A 1 75 ? 8.155 -0.209 -7.176 1.00 92.50 75 GLN A N 1
ATOM 569 C CA . GLN A 1 75 ? 8.183 0.273 -8.550 1.00 92.50 75 GLN A CA 1
ATOM 570 C C . GLN A 1 75 ? 9.618 0.513 -9.028 1.00 92.50 75 GLN A C 1
ATOM 572 O O . GLN A 1 75 ? 10.386 1.270 -8.436 1.00 92.50 75 GLN A O 1
ATOM 577 N N . TRP A 1 76 ? 9.967 -0.083 -10.165 1.00 91.88 76 TRP A N 1
ATOM 578 C CA . TRP A 1 76 ? 11.236 0.206 -10.823 1.00 91.88 76 TRP A CA 1
ATOM 579 C C . TRP A 1 76 ? 11.322 1.657 -11.299 1.00 91.88 76 TRP A C 1
ATOM 581 O O . TRP A 1 76 ? 10.347 2.232 -11.791 1.00 91.88 76 TRP A O 1
ATOM 591 N N . SER A 1 77 ? 12.524 2.234 -11.220 1.00 93.06 77 SER A N 1
ATOM 592 C CA . SER A 1 77 ? 12.802 3.571 -11.747 1.00 93.06 77 SER A CA 1
ATOM 593 C C . SER A 1 77 ? 12.562 3.638 -13.261 1.00 93.06 77 SER A C 1
ATOM 595 O O . SER A 1 77 ? 12.626 2.629 -13.965 1.00 93.06 77 SER A O 1
ATOM 597 N N . SER A 1 78 ? 12.328 4.839 -13.802 1.00 92.25 78 SER A N 1
ATOM 598 C CA . SER A 1 78 ? 12.143 5.035 -15.253 1.00 92.25 78 SER A CA 1
ATOM 599 C C . SER A 1 78 ? 13.318 4.477 -16.081 1.00 92.25 78 SER A C 1
ATOM 601 O O . SER A 1 78 ? 13.127 3.861 -17.134 1.00 92.25 78 SER A O 1
ATOM 603 N N . GLN A 1 79 ? 14.541 4.601 -15.554 1.00 93.12 79 GLN A N 1
ATOM 604 C CA . GLN A 1 79 ? 15.745 4.034 -16.165 1.00 93.12 79 GLN A CA 1
ATOM 605 C C . GLN A 1 79 ? 15.723 2.501 -16.152 1.00 93.12 79 GLN A C 1
ATOM 607 O O . GLN A 1 79 ? 15.972 1.884 -17.185 1.00 93.12 79 GLN A O 1
ATOM 612 N N . ALA A 1 80 ? 15.357 1.883 -15.024 1.00 91.00 80 ALA A N 1
ATOM 613 C CA . ALA A 1 80 ? 15.232 0.431 -14.920 1.00 91.00 80 ALA A CA 1
ATOM 614 C C . ALA A 1 80 ? 14.129 -0.122 -15.843 1.00 91.00 80 ALA A C 1
ATOM 616 O O . ALA A 1 80 ? 14.348 -1.133 -16.505 1.00 91.00 80 ALA A O 1
ATOM 617 N N . LYS A 1 81 ? 12.988 0.573 -15.982 1.00 92.19 81 LYS A N 1
ATOM 618 C CA . LYS A 1 81 ? 11.927 0.224 -16.952 1.00 92.19 81 LYS A CA 1
ATOM 619 C C . LYS A 1 81 ? 12.442 0.248 -18.396 1.00 92.19 81 LYS A C 1
ATOM 621 O O . LYS A 1 81 ? 12.181 -0.678 -19.166 1.00 92.19 81 LYS A O 1
ATOM 626 N N . THR A 1 82 ? 13.195 1.290 -18.754 1.00 92.81 82 THR A N 1
ATOM 627 C CA . THR A 1 82 ? 13.787 1.440 -20.094 1.00 92.81 82 THR A CA 1
ATOM 628 C C . THR A 1 82 ? 14.805 0.334 -20.370 1.00 92.81 82 THR A C 1
ATOM 630 O O . THR A 1 82 ? 14.748 -0.307 -21.418 1.00 92.81 82 THR A O 1
ATOM 633 N N . LEU A 1 83 ? 15.686 0.054 -19.404 1.00 93.81 83 LEU A N 1
ATOM 634 C CA . LEU A 1 83 ? 16.675 -1.018 -19.500 1.00 93.81 83 LEU A CA 1
ATOM 635 C C . LEU A 1 83 ? 16.009 -2.392 -19.627 1.00 93.81 83 LEU A C 1
ATOM 637 O O . LEU A 1 83 ? 16.399 -3.179 -20.482 1.00 93.81 83 LEU A O 1
ATOM 641 N N . ALA A 1 84 ? 14.979 -2.671 -18.829 1.00 92.44 84 ALA A N 1
ATOM 642 C CA . ALA A 1 84 ? 14.237 -3.924 -18.900 1.00 92.44 84 ALA A CA 1
ATOM 643 C C . ALA A 1 84 ? 13.567 -4.116 -20.264 1.00 92.44 84 ALA A C 1
ATOM 645 O O . ALA A 1 84 ? 13.717 -5.169 -20.875 1.00 92.44 84 ALA A O 1
ATOM 646 N N . THR A 1 85 ? 12.904 -3.079 -20.782 1.00 92.56 85 THR A N 1
ATOM 647 C CA . THR A 1 85 ? 12.280 -3.111 -22.116 1.00 92.56 85 THR A CA 1
ATOM 648 C C . THR A 1 85 ? 13.326 -3.361 -23.205 1.00 92.56 85 THR A C 1
ATOM 650 O O . THR A 1 85 ? 13.112 -4.171 -24.104 1.00 92.56 85 THR A O 1
ATOM 653 N N . PHE A 1 86 ? 14.492 -2.719 -23.102 1.00 93.12 86 PHE A N 1
ATOM 654 C CA . PHE A 1 86 ? 15.605 -2.945 -24.020 1.00 93.12 86 PHE A CA 1
ATOM 655 C C . PHE A 1 86 ? 16.133 -4.387 -23.951 1.00 93.12 86 PHE A C 1
ATOM 657 O O . PHE A 1 86 ? 16.302 -5.023 -24.991 1.00 93.12 86 PHE A O 1
ATOM 664 N N . LEU A 1 87 ? 16.334 -4.932 -22.746 1.00 92.50 87 LEU A N 1
ATOM 665 C CA . LEU A 1 87 ? 16.775 -6.315 -22.546 1.00 92.50 87 LEU A CA 1
ATOM 666 C C . LEU A 1 87 ? 15.754 -7.324 -23.083 1.00 92.50 87 LEU A C 1
ATOM 668 O O . LEU A 1 87 ? 16.142 -8.258 -23.781 1.00 92.50 87 LEU A O 1
ATOM 672 N N . VAL A 1 88 ? 14.459 -7.113 -22.832 1.00 92.06 88 VAL A N 1
ATOM 673 C CA . VAL A 1 88 ? 13.384 -7.927 -23.421 1.00 92.06 88 VAL A CA 1
ATOM 674 C C . VAL A 1 88 ? 13.433 -7.850 -24.943 1.00 92.06 88 VAL A C 1
ATOM 676 O O . VAL A 1 88 ? 13.330 -8.883 -25.597 1.00 92.06 88 VAL A O 1
ATOM 679 N N . GLY A 1 89 ? 13.652 -6.664 -25.517 1.00 92.19 89 GLY A N 1
ATOM 680 C CA . GLY A 1 89 ? 13.818 -6.484 -26.958 1.00 92.19 89 GLY A CA 1
ATOM 681 C C . GLY A 1 89 ? 15.013 -7.257 -27.522 1.00 92.19 89 GLY A C 1
ATOM 682 O O . GLY A 1 89 ? 14.870 -7.934 -28.536 1.00 92.19 89 GLY A O 1
ATOM 683 N N . MET A 1 90 ? 16.169 -7.229 -26.850 1.00 91.25 90 MET A N 1
ATOM 684 C CA . MET A 1 90 ? 17.357 -7.996 -27.252 1.00 91.25 90 MET A CA 1
ATOM 685 C C . MET A 1 90 ? 17.136 -9.509 -27.169 1.00 91.25 90 MET A C 1
ATOM 687 O O . MET A 1 90 ? 17.467 -10.237 -28.105 1.00 91.25 90 MET A O 1
ATOM 691 N N . VAL A 1 91 ? 16.564 -9.985 -26.062 1.00 89.19 91 VAL A N 1
ATOM 692 C CA . VAL A 1 91 ? 16.238 -11.404 -25.865 1.00 89.19 91 VAL A CA 1
ATOM 693 C C . VAL A 1 91 ? 15.213 -11.853 -26.910 1.00 89.19 91 VAL A C 1
ATOM 695 O O . VAL A 1 91 ? 15.387 -12.896 -27.537 1.00 89.19 91 VAL A O 1
ATOM 698 N N . SER A 1 92 ? 14.204 -11.025 -27.181 1.00 90.12 92 SER A N 1
ATOM 699 C CA . SER A 1 92 ? 13.216 -11.258 -28.238 1.00 90.12 92 SER A CA 1
ATOM 700 C C . SER A 1 92 ? 13.854 -11.271 -29.624 1.00 90.12 92 SER A C 1
ATOM 702 O O . SER A 1 92 ? 13.527 -12.128 -30.426 1.00 90.12 92 SER A O 1
ATOM 704 N N . ALA A 1 93 ? 14.818 -10.399 -29.921 1.00 91.00 93 ALA A N 1
ATOM 705 C CA . ALA A 1 93 ? 15.514 -10.418 -31.208 1.00 91.00 93 ALA A CA 1
ATOM 706 C C . ALA A 1 93 ? 16.215 -11.763 -31.470 1.00 91.00 93 ALA A C 1
ATOM 708 O O . ALA A 1 93 ? 16.215 -12.255 -32.598 1.00 91.00 93 ALA A O 1
ATOM 709 N N . GLY A 1 94 ? 16.795 -12.364 -30.425 1.00 84.12 94 GLY A N 1
ATOM 710 C CA . GLY A 1 94 ? 17.430 -13.678 -30.513 1.00 84.12 94 GLY A CA 1
ATOM 711 C C . GLY A 1 94 ? 16.421 -14.821 -30.613 1.00 84.12 94 GLY A C 1
ATOM 712 O O . GLY A 1 94 ? 16.577 -15.711 -31.447 1.00 84.12 94 GLY A O 1
ATOM 713 N N . ILE A 1 95 ? 15.382 -14.788 -29.775 1.00 82.38 95 ILE A N 1
ATOM 714 C CA . ILE A 1 95 ? 14.479 -15.925 -29.569 1.00 82.38 95 ILE A CA 1
ATOM 715 C C . ILE A 1 95 ? 13.246 -15.891 -30.498 1.00 82.38 95 ILE A C 1
ATOM 717 O O . ILE A 1 95 ? 12.756 -16.951 -30.870 1.00 82.38 95 ILE A O 1
ATOM 721 N N . PHE A 1 96 ? 12.782 -14.706 -30.916 1.00 77.81 96 PHE A N 1
ATOM 722 C CA . PHE A 1 96 ? 11.608 -14.480 -31.784 1.00 77.81 96 PHE A CA 1
ATOM 723 C C . PHE A 1 96 ? 11.963 -14.266 -33.270 1.00 77.81 96 PHE A C 1
ATOM 725 O O . PHE A 1 96 ? 11.261 -13.585 -34.021 1.00 77.81 96 PHE A O 1
ATOM 732 N N . SER A 1 97 ? 13.099 -14.786 -33.727 1.00 83.88 97 SER A N 1
ATOM 733 C CA . SER A 1 97 ? 13.514 -14.602 -35.122 1.00 83.88 97 SER A CA 1
ATOM 734 C C . SER A 1 97 ? 12.891 -15.624 -36.082 1.00 83.88 97 SER A C 1
ATOM 736 O O . SER A 1 97 ? 12.913 -15.394 -37.292 1.00 83.88 97 SER A O 1
ATOM 738 N N . ALA A 1 98 ? 12.293 -16.715 -35.590 1.00 82.44 98 ALA A N 1
ATOM 739 C CA . ALA A 1 98 ? 11.852 -17.839 -36.411 1.00 82.44 98 ALA A CA 1
ATOM 740 C C . ALA A 1 98 ? 10.668 -17.476 -37.315 1.00 82.44 98 ALA A C 1
ATOM 742 O O . ALA A 1 98 ? 10.723 -17.729 -38.522 1.00 82.44 98 ALA A O 1
ATOM 743 N N . ALA A 1 99 ? 9.616 -16.838 -36.783 1.00 78.56 99 ALA A N 1
ATOM 744 C CA . ALA A 1 99 ? 8.485 -16.430 -37.621 1.00 78.56 99 ALA A CA 1
ATOM 745 C C . ALA A 1 99 ? 8.928 -15.406 -38.674 1.00 78.56 99 ALA A C 1
ATOM 747 O O . ALA A 1 99 ? 8.585 -15.515 -39.852 1.00 78.56 99 ALA A O 1
ATOM 748 N N . SER A 1 100 ? 9.768 -14.448 -38.279 1.00 80.56 100 SER A N 1
ATOM 749 C CA . SER A 1 100 ? 10.284 -13.426 -39.193 1.00 80.56 100 SER A CA 1
ATOM 750 C C . SER A 1 100 ? 11.183 -14.015 -40.286 1.00 80.56 100 SER A C 1
ATOM 752 O O . SER A 1 100 ? 11.106 -13.576 -41.435 1.00 80.56 100 SER A O 1
ATOM 754 N N . GLN A 1 101 ? 11.990 -15.036 -39.980 1.00 82.31 101 GLN A N 1
ATOM 755 C CA . GLN A 1 101 ? 12.770 -15.790 -40.970 1.00 82.31 101 GLN A CA 1
ATOM 756 C C . GLN A 1 101 ? 11.867 -16.492 -41.991 1.00 82.31 101 GLN A C 1
ATOM 758 O O . GLN A 1 101 ? 12.147 -16.433 -43.188 1.00 82.31 101 GLN A O 1
ATOM 763 N N . LEU A 1 102 ? 10.741 -17.074 -41.559 1.00 84.50 102 LEU A N 1
ATOM 764 C CA . LEU A 1 102 ? 9.767 -17.681 -42.476 1.00 84.50 102 LEU A CA 1
ATOM 765 C C . LEU A 1 102 ? 9.125 -16.666 -43.430 1.00 84.50 102 LEU A C 1
ATOM 767 O O . LEU A 1 102 ? 8.762 -17.039 -44.540 1.00 84.50 102 LEU A O 1
ATOM 771 N N . PHE A 1 103 ? 9.005 -15.392 -43.047 1.00 81.31 103 PHE A N 1
ATOM 772 C CA . PHE A 1 103 ? 8.519 -14.336 -43.948 1.00 81.31 103 PHE A CA 1
ATOM 773 C C . PHE A 1 103 ? 9.618 -13.735 -44.830 1.00 81.31 103 PHE A C 1
ATOM 775 O O . PHE A 1 103 ? 9.328 -13.202 -45.901 1.00 81.31 103 PHE A O 1
ATOM 782 N N . THR A 1 104 ? 10.879 -13.834 -44.414 1.00 83.56 104 THR A N 1
ATOM 783 C CA . THR A 1 104 ? 12.022 -13.209 -45.096 1.00 83.56 104 THR A CA 1
ATOM 784 C C . THR A 1 104 ? 12.894 -14.199 -45.868 1.00 83.56 104 THR A C 1
ATOM 786 O O . THR A 1 104 ? 13.830 -13.771 -46.532 1.00 83.56 104 THR A O 1
ATOM 789 N N . PHE A 1 105 ? 12.551 -15.493 -45.890 1.00 84.44 105 PHE A N 1
ATOM 790 C CA . PHE A 1 105 ? 13.342 -16.573 -46.506 1.00 84.44 105 PHE A CA 1
ATOM 791 C C . PHE A 1 105 ? 13.719 -16.371 -47.985 1.00 84.44 105 PHE A C 1
ATOM 793 O O . PHE A 1 105 ? 14.631 -17.026 -48.483 1.00 84.44 105 PHE A O 1
ATOM 800 N N . ARG A 1 106 ? 13.005 -15.499 -48.710 1.00 85.75 106 ARG A N 1
ATOM 801 C CA . ARG A 1 106 ? 13.288 -15.164 -50.117 1.00 85.75 106 ARG A CA 1
ATOM 802 C C . ARG A 1 106 ? 14.388 -14.112 -50.288 1.00 85.75 106 ARG A C 1
ATOM 804 O O . ARG A 1 106 ? 14.818 -13.878 -51.415 1.00 85.75 106 ARG A O 1
ATOM 811 N N . LEU A 1 107 ? 14.804 -13.448 -49.213 1.00 87.75 107 LEU A N 1
ATOM 812 C CA . LEU A 1 107 ? 15.857 -12.439 -49.237 1.00 87.75 107 LEU A CA 1
ATOM 813 C C . LEU A 1 107 ? 17.243 -13.089 -49.072 1.00 87.75 107 LEU A C 1
ATOM 815 O O . LEU A 1 107 ? 17.365 -14.174 -48.502 1.00 87.75 107 LEU A O 1
ATOM 819 N N . PRO A 1 108 ? 18.321 -12.428 -49.530 1.00 89.44 108 PRO A N 1
ATOM 820 C CA . PRO A 1 108 ? 19.683 -12.856 -49.224 1.00 89.44 108 PRO A CA 1
ATOM 821 C C . PRO A 1 108 ? 19.923 -12.938 -47.710 1.00 89.44 108 PRO A C 1
ATOM 823 O O . PRO A 1 108 ? 19.394 -12.129 -46.941 1.00 89.44 108 PRO A O 1
ATOM 826 N N . SER A 1 109 ? 20.755 -13.881 -47.264 1.00 84.94 109 SER A N 1
ATOM 827 C CA . SER A 1 109 ? 21.025 -14.119 -45.835 1.00 84.94 109 SER A CA 1
ATOM 828 C C . SER A 1 109 ? 21.578 -12.887 -45.105 1.00 84.94 109 SER A C 1
ATOM 830 O O . SER A 1 109 ? 21.211 -12.643 -43.956 1.00 84.94 109 SER A O 1
ATOM 832 N N . THR A 1 110 ? 22.380 -12.063 -45.788 1.00 89.31 110 THR A N 1
ATOM 833 C CA . THR A 1 110 ? 22.951 -10.809 -45.261 1.00 89.31 110 THR A CA 1
ATOM 834 C C . THR A 1 110 ? 21.896 -9.777 -44.862 1.00 89.31 110 THR A C 1
ATOM 836 O O . THR A 1 110 ? 22.150 -8.954 -43.988 1.00 89.31 110 THR A O 1
ATOM 839 N N . ILE A 1 111 ? 20.711 -9.830 -45.474 1.00 87.69 111 ILE A N 1
ATOM 840 C CA . ILE A 1 111 ? 19.582 -8.930 -45.205 1.00 87.69 111 ILE A CA 1
ATOM 841 C C . ILE A 1 111 ? 18.542 -9.624 -44.310 1.00 87.69 111 ILE A C 1
ATOM 843 O O . ILE A 1 111 ? 17.964 -9.001 -43.423 1.00 87.69 111 ILE A O 1
ATOM 847 N N . THR A 1 112 ? 18.336 -10.927 -44.503 1.00 85.12 112 THR A N 1
ATOM 848 C CA . THR A 1 112 ? 17.356 -11.739 -43.762 1.00 85.12 112 THR A CA 1
ATOM 849 C C . THR A 1 112 ? 17.629 -11.732 -42.262 1.00 85.12 112 THR A C 1
ATOM 851 O O . THR A 1 112 ? 16.719 -11.481 -41.479 1.00 85.12 112 THR A O 1
ATOM 854 N N . ILE A 1 113 ? 18.881 -11.958 -41.850 1.00 84.00 113 ILE A N 1
ATOM 855 C CA . ILE A 1 113 ? 19.255 -12.044 -40.432 1.00 84.00 113 ILE A CA 1
ATOM 856 C C . ILE A 1 113 ? 18.909 -10.749 -39.670 1.00 84.00 113 ILE A C 1
ATOM 858 O O . ILE A 1 113 ? 18.122 -10.837 -38.725 1.00 84.00 113 ILE A O 1
ATOM 862 N N . PRO A 1 114 ? 19.391 -9.550 -40.064 1.00 87.25 114 PRO A N 1
ATOM 863 C CA . PRO A 1 114 ? 19.077 -8.325 -39.328 1.00 87.25 114 PRO A CA 1
ATOM 864 C C . PRO A 1 114 ? 17.585 -7.969 -39.370 1.00 87.25 114 PRO A C 1
ATOM 866 O O . PRO A 1 114 ? 17.040 -7.564 -38.346 1.00 87.25 114 PRO A O 1
ATOM 869 N N . ILE A 1 115 ? 16.895 -8.169 -40.502 1.00 88.00 115 ILE A N 1
ATOM 870 C CA . ILE A 1 115 ? 15.446 -7.915 -40.578 1.00 88.00 115 ILE A CA 1
ATOM 871 C C . ILE A 1 115 ? 14.682 -8.874 -39.663 1.00 88.00 115 ILE A C 1
ATOM 873 O O . ILE A 1 115 ? 13.775 -8.443 -38.955 1.00 88.00 115 ILE A O 1
ATOM 877 N N . SER A 1 116 ? 15.058 -10.154 -39.635 1.00 86.38 116 SER A N 1
ATOM 878 C CA . SER A 1 116 ? 14.403 -11.143 -38.780 1.00 86.38 116 SER A CA 1
ATOM 879 C C . SER A 1 116 ? 14.602 -10.861 -37.293 1.00 86.38 116 SER A C 1
ATOM 881 O O . SER A 1 116 ? 13.662 -11.023 -36.521 1.00 86.38 116 SER A O 1
ATOM 883 N N . ALA A 1 117 ? 15.778 -10.361 -36.906 1.00 88.50 117 ALA A N 1
ATOM 884 C CA . ALA A 1 117 ? 16.057 -9.936 -35.541 1.00 88.50 117 ALA A CA 1
ATOM 885 C C . ALA A 1 117 ? 15.210 -8.714 -35.144 1.00 88.50 117 ALA A C 1
ATOM 887 O O . ALA A 1 117 ? 14.630 -8.697 -34.063 1.00 88.50 117 ALA A O 1
ATOM 888 N N . ILE A 1 118 ? 15.081 -7.714 -36.026 1.00 90.19 118 ILE A N 1
ATOM 889 C CA . ILE A 1 118 ? 14.234 -6.531 -35.783 1.00 90.19 118 ILE A CA 1
ATOM 890 C C . ILE A 1 118 ? 12.754 -6.929 -35.695 1.00 90.19 118 ILE A C 1
ATOM 892 O O . ILE A 1 118 ? 12.053 -6.499 -34.779 1.00 90.19 118 ILE A O 1
ATOM 896 N N . GLY A 1 119 ? 12.282 -7.766 -36.623 1.00 89.31 119 GLY A N 1
ATOM 897 C CA . GLY A 1 119 ? 10.914 -8.284 -36.620 1.00 89.31 119 GLY A CA 1
ATOM 898 C C . GLY A 1 119 ? 10.612 -9.089 -35.357 1.00 89.31 119 GLY A C 1
ATOM 899 O O . GLY A 1 119 ? 9.587 -8.864 -34.717 1.00 89.31 119 GLY A O 1
ATOM 900 N N . GLY A 1 120 ? 11.543 -9.951 -34.945 1.00 90.38 120 GLY A N 1
ATOM 901 C CA . GLY A 1 120 ? 11.445 -10.719 -33.709 1.00 90.38 120 GLY A CA 1
ATOM 902 C C . GLY A 1 120 ? 11.436 -9.859 -32.455 1.00 90.38 120 GLY A C 1
ATOM 903 O O . GLY A 1 120 ? 10.595 -10.058 -31.581 1.00 90.38 120 GLY A O 1
ATOM 904 N N . ALA A 1 121 ? 12.296 -8.839 -32.393 1.00 93.00 121 ALA A N 1
ATOM 905 C CA . ALA A 1 121 ? 12.284 -7.864 -31.307 1.00 93.00 121 ALA A CA 1
ATOM 906 C C . ALA A 1 121 ? 10.917 -7.176 -31.192 1.00 93.00 121 ALA A C 1
ATOM 908 O O . ALA A 1 121 ? 10.353 -7.096 -30.104 1.00 93.00 121 ALA A O 1
ATOM 909 N N . TYR A 1 122 ? 10.358 -6.721 -32.318 1.00 93.62 122 TYR A N 1
ATOM 910 C CA . TYR A 1 122 ? 9.051 -6.069 -32.350 1.00 93.62 122 TYR A CA 1
ATOM 911 C C . TYR A 1 122 ? 7.919 -7.009 -31.914 1.00 93.62 122 TYR A C 1
ATOM 913 O O . TYR A 1 122 ? 7.143 -6.658 -31.026 1.00 93.62 122 TYR A O 1
ATOM 921 N N . ILE A 1 123 ? 7.838 -8.210 -32.496 1.00 91.31 123 ILE A N 1
ATOM 922 C CA . ILE A 1 123 ? 6.809 -9.203 -32.154 1.00 91.31 123 ILE A CA 1
ATOM 923 C C . ILE A 1 123 ? 6.905 -9.585 -30.676 1.00 91.31 123 ILE A C 1
ATOM 925 O O . ILE A 1 123 ? 5.884 -9.596 -29.988 1.00 91.31 123 ILE A O 1
ATOM 929 N N . GLY A 1 124 ? 8.114 -9.850 -30.177 1.00 92.81 124 GLY A N 1
ATOM 930 C CA . GLY A 1 124 ? 8.343 -10.211 -28.782 1.00 92.81 124 GLY A CA 1
ATOM 931 C C . GLY A 1 124 ? 7.961 -9.094 -27.812 1.00 92.81 124 GLY A C 1
ATOM 932 O O . GLY A 1 124 ? 7.289 -9.370 -26.824 1.00 92.81 124 GLY A O 1
ATOM 933 N N . LEU A 1 125 ? 8.275 -7.829 -28.122 1.00 94.31 125 LEU A N 1
ATOM 934 C CA . LEU A 1 125 ? 7.850 -6.681 -27.308 1.00 94.31 125 LEU A CA 1
ATOM 935 C C . LEU A 1 125 ? 6.325 -6.512 -27.283 1.00 94.31 125 LEU A C 1
ATOM 937 O O . LEU A 1 125 ? 5.755 -6.238 -26.230 1.00 94.31 125 LEU A O 1
ATOM 941 N N . VAL A 1 126 ? 5.640 -6.699 -28.416 1.00 95.00 126 VAL A N 1
ATOM 942 C CA . VAL A 1 126 ? 4.168 -6.636 -28.452 1.00 95.00 126 VAL A CA 1
ATOM 943 C C . VAL A 1 126 ? 3.555 -7.811 -27.685 1.00 95.00 126 VAL A C 1
ATOM 945 O O . VAL A 1 126 ? 2.597 -7.619 -26.935 1.00 95.00 126 VAL A O 1
ATOM 948 N N . ALA A 1 127 ? 4.097 -9.020 -27.846 1.00 94.31 127 ALA A N 1
ATOM 949 C CA . ALA A 1 127 ? 3.644 -10.202 -27.121 1.00 94.31 127 ALA A CA 1
ATOM 950 C C . ALA A 1 127 ? 3.858 -10.053 -25.607 1.00 94.31 127 ALA A C 1
ATOM 952 O O . ALA A 1 127 ? 2.955 -10.382 -24.834 1.00 94.31 127 ALA A O 1
ATOM 953 N N . GLU A 1 128 ? 5.006 -9.514 -25.187 1.00 95.12 128 GLU A N 1
ATOM 954 C CA . GLU A 1 128 ? 5.302 -9.186 -23.792 1.00 95.12 128 GLU A CA 1
ATOM 955 C C . GLU A 1 128 ? 4.314 -8.159 -23.250 1.00 95.12 128 GLU A C 1
ATOM 957 O O . GLU A 1 128 ? 3.672 -8.444 -22.243 1.00 95.12 128 GLU A O 1
ATOM 962 N N . ASP A 1 129 ? 4.106 -7.025 -23.929 1.00 95.50 129 ASP A N 1
ATOM 963 C CA . ASP A 1 129 ? 3.238 -5.960 -23.418 1.00 95.50 129 ASP A CA 1
ATOM 964 C C . ASP A 1 129 ? 1.800 -6.451 -23.206 1.00 95.50 129 ASP A C 1
ATOM 966 O O . ASP A 1 129 ? 1.186 -6.202 -22.165 1.00 95.50 129 ASP A O 1
ATOM 970 N N . ARG A 1 130 ? 1.271 -7.223 -24.164 1.00 95.62 130 ARG A N 1
ATOM 971 C CA . ARG A 1 130 ? -0.072 -7.816 -24.066 1.00 95.62 130 ARG A CA 1
ATOM 972 C C . ARG A 1 130 ? -0.150 -8.879 -22.970 1.00 95.62 130 ARG A C 1
ATOM 974 O O . ARG A 1 130 ? -1.123 -8.900 -22.213 1.00 95.62 130 ARG A O 1
ATOM 981 N N . SER A 1 131 ? 0.874 -9.725 -22.846 1.00 95.56 131 SER A N 1
ATOM 982 C CA . SER A 1 131 ? 0.955 -10.745 -21.791 1.00 95.56 131 SER A CA 1
ATOM 983 C C . SER A 1 131 ? 1.033 -10.104 -20.407 1.00 95.56 131 SER A C 1
ATOM 985 O O . SER A 1 131 ? 0.291 -10.492 -19.508 1.00 95.56 131 SER A O 1
ATOM 987 N N . LYS A 1 132 ? 1.863 -9.069 -20.249 1.00 95.94 132 LYS A N 1
ATOM 988 C CA . LYS A 1 132 ? 2.034 -8.295 -19.017 1.00 95.94 132 LYS A CA 1
ATOM 989 C C . LYS A 1 132 ? 0.709 -7.688 -18.568 1.00 95.94 132 LYS A C 1
ATOM 991 O O . LYS A 1 132 ? 0.317 -7.891 -17.422 1.00 95.94 132 LYS A O 1
ATOM 996 N N . ARG A 1 133 ? -0.030 -7.019 -19.464 1.00 94.50 133 ARG A N 1
ATOM 997 C CA . ARG A 1 133 ? -1.369 -6.469 -19.160 1.00 94.50 133 ARG A CA 1
ATOM 998 C C . ARG A 1 133 ? -2.354 -7.551 -18.721 1.00 94.50 133 ARG A C 1
ATOM 1000 O O . ARG A 1 133 ? -3.089 -7.351 -17.757 1.00 94.50 133 ARG A O 1
ATOM 1007 N N . CYS A 1 134 ? -2.349 -8.702 -19.396 1.00 94.88 134 CYS A N 1
ATOM 1008 C CA . CYS A 1 134 ? -3.195 -9.843 -19.046 1.00 94.88 134 CYS A CA 1
ATOM 1009 C C . CYS A 1 134 ? -2.879 -10.383 -17.642 1.00 94.88 134 CYS A C 1
ATOM 1011 O O . CYS A 1 134 ? -3.781 -10.525 -16.815 1.00 94.88 134 CYS A O 1
ATOM 1013 N N . ILE A 1 135 ? -1.597 -10.607 -17.342 1.00 95.75 135 ILE A N 1
ATOM 1014 C CA . ILE A 1 135 ? -1.135 -11.076 -16.030 1.00 95.75 135 ILE A CA 1
ATOM 1015 C C . ILE A 1 135 ? -1.497 -10.063 -14.939 1.00 95.75 135 ILE A C 1
ATOM 1017 O O . ILE A 1 135 ? -2.048 -10.451 -13.910 1.00 95.75 135 ILE A O 1
ATOM 1021 N N . THR A 1 136 ? -1.251 -8.769 -15.165 1.00 95.75 136 THR A N 1
ATOM 1022 C CA . THR A 1 136 ? -1.587 -7.708 -14.204 1.00 95.75 136 THR A CA 1
ATOM 1023 C C . THR A 1 136 ? -3.086 -7.644 -13.935 1.00 95.75 136 THR A C 1
ATOM 1025 O O . THR A 1 136 ? -3.489 -7.623 -12.774 1.00 95.75 136 THR A O 1
ATOM 1028 N N . HIS A 1 137 ? -3.923 -7.681 -14.978 1.00 95.00 137 HIS A N 1
ATOM 1029 C CA . HIS A 1 137 ? -5.376 -7.697 -14.814 1.00 95.00 137 HIS A CA 1
ATOM 1030 C C . HIS A 1 137 ? -5.834 -8.916 -14.003 1.00 95.00 137 HIS A C 1
ATOM 1032 O O . HIS A 1 137 ? -6.618 -8.771 -13.069 1.00 95.00 137 HIS A O 1
ATOM 1038 N N . HIS A 1 138 ? -5.310 -10.108 -14.300 1.00 94.94 138 HIS A N 1
ATOM 1039 C CA . HIS A 1 138 ? -5.636 -11.318 -13.546 1.00 94.94 138 HIS A CA 1
ATOM 1040 C C . HIS A 1 138 ? -5.184 -11.258 -12.083 1.00 94.94 138 HIS A C 1
ATOM 1042 O O . HIS A 1 138 ? -5.948 -11.665 -11.206 1.00 94.94 138 HIS A O 1
ATOM 1048 N N . ARG A 1 139 ? -3.983 -10.734 -11.805 1.00 95.50 139 ARG A N 1
ATOM 1049 C CA . ARG A 1 139 ? -3.472 -10.535 -10.438 1.00 95.50 139 ARG A CA 1
ATOM 1050 C C . ARG A 1 139 ? -4.364 -9.583 -9.646 1.00 95.50 139 ARG A C 1
ATOM 1052 O O . ARG A 1 139 ? -4.776 -9.930 -8.543 1.00 95.50 139 ARG A O 1
ATOM 1059 N N . LEU A 1 140 ? -4.709 -8.433 -10.227 1.00 95.19 140 LEU A N 1
ATOM 1060 C CA . LEU A 1 140 ? -5.600 -7.453 -9.600 1.00 95.19 140 LEU A CA 1
ATOM 1061 C C . LEU A 1 140 ? -6.991 -8.040 -9.371 1.00 95.19 140 LEU A C 1
ATOM 1063 O O . LEU A 1 140 ? -7.480 -8.007 -8.250 1.00 95.19 140 LEU A O 1
ATOM 1067 N N . LYS A 1 141 ? -7.577 -8.690 -10.382 1.00 95.94 141 LYS A N 1
ATOM 1068 C CA . LYS A 1 141 ? -8.865 -9.380 -10.251 1.00 95.94 141 LYS A CA 1
ATOM 1069 C C . LYS A 1 141 ? -8.857 -10.400 -9.115 1.00 95.94 141 LYS A C 1
ATOM 1071 O O . LYS A 1 141 ? -9.813 -10.466 -8.348 1.00 95.94 141 LYS A O 1
ATOM 1076 N N . TRP A 1 142 ? -7.805 -11.212 -9.011 1.00 95.94 142 TRP A N 1
ATOM 1077 C CA . TRP A 1 142 ? -7.694 -12.211 -7.951 1.00 95.94 142 TRP A CA 1
ATOM 1078 C C . TRP A 1 142 ? -7.529 -11.566 -6.572 1.00 95.94 142 TRP A C 1
ATOM 1080 O O . TRP A 1 142 ? -8.189 -11.998 -5.630 1.00 95.94 142 TRP A O 1
ATOM 1090 N N . ALA A 1 143 ? -6.736 -10.497 -6.461 1.00 95.69 143 ALA A N 1
ATOM 1091 C CA . ALA A 1 143 ? -6.604 -9.727 -5.227 1.00 95.69 143 ALA A CA 1
ATOM 1092 C C . ALA A 1 143 ? -7.947 -9.110 -4.792 1.00 95.69 143 ALA A C 1
ATOM 1094 O O . ALA A 1 143 ? -8.345 -9.279 -3.641 1.00 95.69 143 ALA A O 1
ATOM 1095 N N . THR A 1 144 ? -8.689 -8.482 -5.713 1.00 96.12 144 THR A N 1
ATOM 1096 C CA . THR A 1 144 ? -10.025 -7.922 -5.449 1.00 96.12 144 THR A CA 1
ATOM 1097 C C . THR A 1 144 ? -11.015 -9.010 -5.029 1.00 96.12 144 THR A C 1
ATOM 1099 O O . THR A 1 144 ? -11.731 -8.842 -4.047 1.00 96.12 144 THR A O 1
ATOM 1102 N N . LEU A 1 145 ? -11.047 -10.156 -5.724 1.00 96.69 145 LEU A N 1
ATOM 1103 C CA . LEU A 1 145 ? -11.911 -11.285 -5.358 1.00 96.69 145 LEU A CA 1
ATOM 1104 C C . LEU A 1 145 ? -11.541 -11.878 -3.996 1.00 96.69 145 LEU A C 1
ATOM 1106 O O . LEU A 1 145 ? -12.427 -12.243 -3.231 1.00 96.69 145 LEU A O 1
ATOM 1110 N N . SER A 1 146 ? -10.249 -11.983 -3.682 1.00 96.50 146 SER A N 1
ATOM 1111 C CA . SER A 1 146 ? -9.788 -12.455 -2.376 1.00 96.50 146 SER A CA 1
ATOM 1112 C C . SER A 1 146 ? -10.248 -11.517 -1.260 1.00 96.50 146 SER A C 1
ATOM 1114 O O . SER A 1 146 ? -10.781 -11.990 -0.258 1.00 96.50 146 SER A O 1
ATOM 1116 N N . ALA A 1 147 ? -10.102 -10.204 -1.455 1.00 95.88 147 ALA A N 1
ATOM 1117 C CA . ALA A 1 147 ? -10.566 -9.195 -0.508 1.00 95.88 147 ALA A CA 1
ATOM 1118 C C . ALA A 1 147 ? -12.096 -9.228 -0.345 1.00 95.88 147 ALA A C 1
ATOM 1120 O O . ALA A 1 147 ? -12.581 -9.266 0.783 1.00 95.88 147 ALA A O 1
ATOM 1121 N N . LEU A 1 148 ? -12.858 -9.316 -1.442 1.00 96.69 148 LEU A N 1
ATOM 1122 C CA . LEU A 1 148 ? -14.319 -9.467 -1.393 1.00 96.69 148 LEU A CA 1
ATOM 1123 C C . LEU A 1 148 ? -14.740 -10.722 -0.631 1.00 96.69 148 LEU A C 1
ATOM 1125 O O . LEU A 1 148 ? -15.526 -10.629 0.303 1.00 96.69 148 LEU A O 1
ATOM 1129 N N . ASN A 1 149 ? -14.166 -11.879 -0.964 1.00 97.12 149 ASN A N 1
ATOM 1130 C CA . ASN A 1 149 ? -14.472 -13.133 -0.278 1.00 97.12 149 ASN A CA 1
ATOM 1131 C C . ASN A 1 149 ? -14.129 -13.067 1.218 1.00 97.12 149 ASN A C 1
ATOM 1133 O O . ASN A 1 149 ? -14.809 -13.681 2.036 1.00 97.12 149 ASN A O 1
ATOM 1137 N N . GLN A 1 150 ? -13.060 -12.360 1.593 1.00 96.00 150 GLN A N 1
ATOM 1138 C CA . GLN A 1 150 ? -12.706 -12.156 2.995 1.00 96.00 150 GLN A CA 1
ATOM 1139 C C . GLN A 1 150 ? -13.726 -11.258 3.704 1.00 96.00 150 GLN A C 1
ATOM 1141 O O . GLN A 1 150 ? -14.157 -11.597 4.803 1.00 96.00 150 GLN A O 1
ATOM 1146 N N . LEU A 1 151 ? -14.152 -10.161 3.074 1.00 95.31 151 LEU A N 1
ATOM 1147 C CA . LEU A 1 151 ? -15.188 -9.278 3.613 1.00 95.31 151 LEU A CA 1
ATOM 1148 C C . LEU A 1 151 ? -16.539 -9.988 3.736 1.00 95.31 151 LEU A C 1
ATOM 1150 O O . LEU A 1 151 ? -17.189 -9.867 4.766 1.00 95.31 151 LEU A O 1
ATOM 1154 N N . GLU A 1 152 ? -16.932 -10.787 2.745 1.00 95.31 152 GLU A N 1
ATOM 1155 C CA . GLU A 1 152 ? -18.156 -11.594 2.789 1.00 95.31 152 GLU A CA 1
ATOM 1156 C C . GLU A 1 152 ? -18.100 -12.662 3.885 1.00 95.31 152 GLU A C 1
ATOM 1158 O O . GLU A 1 152 ? -19.083 -12.872 4.594 1.00 95.31 152 GLU A O 1
ATOM 1163 N N . LYS A 1 153 ? -16.945 -13.311 4.082 1.00 94.25 153 LYS A N 1
ATOM 1164 C CA . LYS A 1 153 ? -16.747 -14.230 5.212 1.00 94.25 153 LYS A CA 1
ATOM 1165 C C . LYS A 1 153 ? -16.845 -13.506 6.550 1.00 94.25 153 LYS A C 1
ATOM 1167 O O . LYS A 1 153 ? -17.462 -14.038 7.465 1.00 94.25 153 LYS A O 1
ATOM 1172 N N . ASN A 1 154 ? -16.260 -12.314 6.667 1.00 89.75 154 ASN A N 1
ATOM 1173 C CA . ASN A 1 154 ? -16.336 -11.510 7.886 1.00 89.75 154 ASN A CA 1
ATOM 1174 C C . ASN A 1 154 ? -17.764 -11.022 8.153 1.00 89.75 154 ASN A C 1
ATOM 1176 O O . ASN A 1 154 ? -18.193 -11.034 9.302 1.00 89.75 154 ASN A O 1
ATOM 1180 N N . LEU A 1 155 ? -18.513 -10.675 7.103 1.00 91.19 155 LEU A N 1
ATOM 1181 C CA . LEU A 1 155 ? -19.939 -10.384 7.182 1.00 91.19 155 LEU A CA 1
ATOM 1182 C C . LEU A 1 155 ? -20.684 -11.616 7.720 1.00 91.19 155 LEU A C 1
ATOM 1184 O O . LEU A 1 155 ? -21.294 -11.549 8.775 1.00 91.19 155 LEU A O 1
ATOM 1188 N N . GLN A 1 156 ? -20.549 -12.782 7.087 1.00 89.44 156 GLN A N 1
ATOM 1189 C CA . GLN A 1 156 ? -21.264 -13.999 7.502 1.00 89.44 156 GLN A CA 1
ATOM 1190 C C . GLN A 1 156 ? -20.882 -14.510 8.902 1.00 89.44 156 GLN A C 1
ATOM 1192 O O . GLN A 1 156 ? -21.734 -15.025 9.622 1.00 89.44 156 GLN A O 1
ATOM 1197 N N . ALA A 1 157 ? -19.608 -14.410 9.286 1.00 81.31 157 ALA A N 1
ATOM 1198 C CA . ALA A 1 157 ? -19.111 -14.897 10.573 1.00 81.31 157 ALA A CA 1
ATOM 1199 C C . ALA A 1 157 ? -19.279 -13.878 11.713 1.00 81.31 157 ALA A C 1
ATOM 1201 O O . ALA A 1 157 ? -19.292 -14.265 12.883 1.00 81.31 157 ALA A O 1
ATOM 1202 N N . GLY A 1 158 ? -19.353 -12.587 11.380 1.00 64.38 158 GLY A N 1
ATOM 1203 C CA . GLY A 1 158 ? -19.272 -11.474 12.321 1.00 64.38 158 GLY A CA 1
ATOM 1204 C C . GLY A 1 158 ? -20.566 -10.690 12.514 1.00 64.38 158 GLY A C 1
ATOM 1205 O O . GLY A 1 158 ? -20.638 -9.939 13.480 1.00 64.38 158 GLY A O 1
ATOM 1206 N N . THR A 1 159 ? -21.595 -10.855 11.673 1.00 63.19 159 THR A N 1
ATOM 1207 C CA . THR A 1 159 ? -22.865 -10.123 11.830 1.00 63.19 159 THR A CA 1
ATOM 1208 C C . THR A 1 159 ? -23.686 -10.668 12.988 1.00 63.19 159 THR A C 1
ATOM 1210 O O . THR A 1 159 ? -24.624 -11.445 12.806 1.00 63.19 159 THR A O 1
ATOM 1213 N N . LYS A 1 160 ? -23.336 -10.249 14.201 1.00 68.88 160 LYS A N 1
ATOM 1214 C CA . LYS A 1 160 ? -24.201 -10.405 15.374 1.00 68.88 160 LYS A CA 1
ATOM 1215 C C . LYS A 1 160 ? -25.271 -9.317 15.424 1.00 68.88 160 LYS A C 1
ATOM 1217 O O . LYS A 1 160 ? -26.276 -9.495 16.100 1.00 68.88 160 LYS A O 1
ATOM 1222 N N . ASN A 1 161 ? -25.047 -8.205 14.722 1.00 72.25 161 ASN A N 1
ATOM 1223 C CA . ASN A 1 161 ? -25.934 -7.051 14.704 1.00 72.25 161 ASN A CA 1
ATOM 1224 C C . ASN A 1 161 ? -25.982 -6.364 13.330 1.00 72.25 161 ASN A C 1
ATOM 1226 O O . ASN A 1 161 ? -25.171 -6.624 12.439 1.00 72.25 161 ASN A O 1
ATOM 1230 N N . GLU A 1 162 ? -26.953 -5.466 13.185 1.00 80.38 162 GLU A N 1
ATOM 1231 C CA . GLU A 1 162 ? -27.185 -4.674 11.976 1.00 80.38 162 GLU A CA 1
ATOM 1232 C C . GLU A 1 162 ? -26.052 -3.679 11.673 1.00 80.38 162 GLU A C 1
ATOM 1234 O O . GLU A 1 162 ? -25.762 -3.416 10.512 1.00 80.38 162 GLU A O 1
ATOM 1239 N N . PHE A 1 163 ? -25.364 -3.153 12.688 1.00 80.56 163 PHE A N 1
ATOM 1240 C CA . PHE A 1 163 ? -24.263 -2.203 12.495 1.00 80.56 163 PHE A CA 1
ATOM 1241 C C . PHE A 1 163 ? -23.026 -2.857 11.877 1.00 80.56 163 PHE A C 1
ATOM 1243 O O . PHE A 1 163 ? -22.415 -2.273 10.988 1.00 80.56 163 PHE A O 1
ATOM 1250 N N . ASP A 1 164 ? -22.688 -4.076 12.295 1.00 81.62 164 ASP A N 1
ATOM 1251 C CA . ASP A 1 164 ? -21.634 -4.893 11.699 1.00 81.62 164 ASP A CA 1
ATOM 1252 C C . ASP A 1 164 ? -22.000 -5.239 10.257 1.00 81.62 164 ASP A C 1
ATOM 1254 O O . ASP A 1 164 ? -21.144 -5.202 9.370 1.00 81.62 164 ASP A O 1
ATOM 1258 N N . HIS A 1 165 ? -23.284 -5.525 10.009 1.00 89.00 165 HIS A N 1
ATOM 1259 C CA . HIS A 1 165 ? -23.780 -5.765 8.660 1.00 89.00 165 HIS A CA 1
ATOM 1260 C C . HIS A 1 165 ? -23.555 -4.542 7.774 1.00 89.00 165 HIS A C 1
ATOM 1262 O O . HIS A 1 165 ? -22.932 -4.657 6.722 1.00 89.00 165 HIS A O 1
ATOM 1268 N N . GLU A 1 166 ? -23.981 -3.360 8.217 1.00 89.06 166 GLU A N 1
ATOM 1269 C CA . GLU A 1 166 ? -23.808 -2.117 7.464 1.00 89.06 166 GLU A CA 1
ATOM 1270 C C . GLU A 1 166 ? -22.340 -1.700 7.326 1.00 89.06 166 GLU A C 1
ATOM 1272 O O . GLU A 1 166 ? -21.935 -1.226 6.265 1.00 89.06 166 GLU A O 1
ATOM 1277 N N . TYR A 1 167 ? -21.511 -1.951 8.338 1.00 89.56 167 TYR A N 1
ATOM 1278 C CA . TYR A 1 167 ? -20.069 -1.723 8.293 1.00 89.56 167 TYR A CA 1
ATOM 1279 C C . TYR A 1 167 ? -19.386 -2.560 7.203 1.00 89.56 167 TYR A C 1
ATOM 1281 O O . TYR A 1 167 ? -18.688 -2.010 6.347 1.00 89.56 167 TYR A O 1
ATOM 1289 N N . TYR A 1 168 ? -19.588 -3.882 7.194 1.00 93.94 168 TYR A N 1
ATOM 1290 C CA . TYR A 1 168 ? -18.979 -4.764 6.192 1.00 93.94 168 TYR A CA 1
ATOM 1291 C C . TYR A 1 168 ? -19.615 -4.595 4.810 1.00 93.94 168 TYR A C 1
ATOM 1293 O O . TYR A 1 168 ? -18.905 -4.621 3.804 1.00 93.94 168 TYR A O 1
ATOM 1301 N N . ASN A 1 169 ? -20.925 -4.357 4.740 1.00 95.81 169 ASN A N 1
ATOM 1302 C CA . ASN A 1 169 ? -21.610 -4.064 3.486 1.00 95.81 169 ASN A CA 1
ATOM 1303 C C . ASN A 1 169 ? -21.066 -2.777 2.845 1.00 95.81 169 ASN A C 1
ATOM 1305 O O . ASN A 1 169 ? -20.762 -2.762 1.655 1.00 95.81 169 ASN A O 1
ATOM 1309 N N . ALA A 1 170 ? -20.837 -1.719 3.629 1.00 95.19 170 ALA A N 1
ATOM 1310 C CA . ALA A 1 170 ? -20.241 -0.483 3.129 1.00 95.19 170 ALA A CA 1
ATOM 1311 C C . ALA A 1 170 ? -18.812 -0.681 2.590 1.00 95.19 170 ALA A C 1
ATOM 1313 O O . ALA A 1 170 ? -18.437 -0.042 1.603 1.00 95.19 170 ALA A O 1
ATOM 1314 N N . GLN A 1 171 ? -18.031 -1.592 3.184 1.00 96.75 171 GLN A N 1
ATOM 1315 C CA . GLN A 1 171 ? -16.729 -1.993 2.642 1.00 96.75 171 GLN A CA 1
ATOM 1316 C C . GLN A 1 171 ? -16.875 -2.720 1.305 1.00 96.75 171 GLN A C 1
ATOM 1318 O O . GLN A 1 171 ? -16.242 -2.337 0.325 1.00 96.75 171 GLN A O 1
ATOM 1323 N N . ILE A 1 172 ? -17.736 -3.737 1.235 1.00 97.31 172 ILE A N 1
ATOM 1324 C CA . ILE A 1 172 ? -17.982 -4.495 -0.000 1.00 97.31 172 ILE A CA 1
ATOM 1325 C C . ILE A 1 172 ? -18.411 -3.551 -1.129 1.00 97.31 172 ILE A C 1
ATOM 1327 O O . ILE A 1 172 ? -17.847 -3.609 -2.223 1.00 97.31 172 ILE A O 1
ATOM 1331 N N . LEU A 1 173 ? -19.354 -2.646 -0.852 1.00 97.19 173 LEU A N 1
ATOM 1332 C CA . LEU A 1 173 ? -19.843 -1.669 -1.821 1.00 97.19 173 LEU A CA 1
ATOM 1333 C C . LEU A 1 173 ? -18.734 -0.737 -2.306 1.00 97.19 173 LEU A C 1
ATOM 1335 O O . LEU A 1 173 ? -18.623 -0.524 -3.510 1.00 97.19 173 LEU A O 1
ATOM 1339 N N . LEU A 1 174 ? -17.886 -0.223 -1.410 1.00 96.88 174 LEU A N 1
ATOM 1340 C CA . LEU A 1 174 ? -16.762 0.627 -1.808 1.00 96.88 174 LEU A CA 1
ATOM 1341 C C . LEU A 1 174 ? -15.739 -0.135 -2.661 1.00 96.88 174 LEU A C 1
ATOM 1343 O O . LEU A 1 174 ? -15.297 0.374 -3.690 1.00 96.88 174 LEU A O 1
ATOM 1347 N N . LEU A 1 175 ? -15.396 -1.368 -2.281 1.00 97.00 175 LEU A N 1
ATOM 1348 C CA . LEU A 1 175 ? -14.474 -2.198 -3.056 1.00 97.00 175 LEU A CA 1
ATOM 1349 C C . LEU A 1 175 ? -15.023 -2.470 -4.466 1.00 97.00 175 LEU A C 1
ATOM 1351 O O . LEU A 1 175 ? -14.293 -2.399 -5.453 1.00 97.00 175 LEU A O 1
ATOM 1355 N N . GLN A 1 176 ? -16.323 -2.750 -4.583 1.00 96.25 176 GLN A N 1
ATOM 1356 C CA . GLN A 1 176 ? -16.993 -2.942 -5.872 1.00 96.25 176 GLN A CA 1
ATOM 1357 C C . GLN A 1 176 ? -17.103 -1.642 -6.683 1.00 96.25 176 GLN A C 1
ATOM 1359 O O . GLN A 1 176 ? -16.997 -1.678 -7.911 1.00 96.25 176 GLN A O 1
ATOM 1364 N N . GLU A 1 177 ? -17.308 -0.506 -6.020 1.00 95.94 177 GLU A N 1
ATOM 1365 C CA . GLU A 1 177 ? -17.399 0.813 -6.644 1.00 95.94 177 GLU A CA 1
ATOM 1366 C C . GLU A 1 177 ? -16.079 1.216 -7.309 1.00 95.94 177 GLU A C 1
ATOM 1368 O O . GLU A 1 177 ? -16.092 1.594 -8.485 1.00 95.94 177 GLU A O 1
ATOM 1373 N N . VAL A 1 178 ? -14.965 1.068 -6.584 1.00 95.81 178 VAL A N 1
ATOM 1374 C CA . VAL A 1 178 ? -13.617 1.451 -7.032 1.00 95.81 178 VAL A CA 1
ATOM 1375 C C . VAL A 1 178 ? -13.011 0.382 -7.951 1.00 95.81 178 VAL A C 1
ATOM 1377 O O . VAL A 1 178 ? -12.658 0.642 -9.099 1.00 95.81 178 VAL A O 1
ATOM 1380 N N . GLU A 1 179 ? -12.933 -0.871 -7.498 1.00 95.56 179 GLU A N 1
ATOM 1381 C CA . GLU A 1 179 ? -12.212 -1.930 -8.221 1.00 95.56 179 GLU A CA 1
ATOM 1382 C C . GLU A 1 179 ? -13.123 -2.783 -9.117 1.00 95.56 179 GLU A C 1
ATOM 1384 O O . GLU A 1 179 ? -12.682 -3.330 -10.137 1.00 95.56 179 GLU A O 1
ATOM 1389 N N . GLY A 1 180 ? -14.410 -2.896 -8.778 1.00 92.00 180 GLY A N 1
ATOM 1390 C CA . GLY A 1 180 ? -15.333 -3.825 -9.432 1.00 92.00 180 GLY A CA 1
ATOM 1391 C C . GLY A 1 180 ? -15.551 -3.533 -10.915 1.00 92.00 180 GLY A C 1
ATOM 1392 O O . GLY A 1 180 ? -15.475 -4.439 -11.749 1.00 92.00 180 GLY A O 1
ATOM 1393 N N . LYS A 1 181 ? -15.730 -2.261 -11.280 1.00 87.88 181 LYS A N 1
ATOM 1394 C CA . LYS A 1 181 ? -15.922 -1.864 -12.687 1.00 87.88 181 LYS A CA 1
ATOM 1395 C C . LYS A 1 181 ? -14.699 -2.152 -13.558 1.00 87.88 181 LYS A C 1
ATOM 1397 O O . LYS A 1 181 ? -14.854 -2.407 -14.750 1.00 87.88 181 LYS A O 1
ATOM 1402 N N . LYS A 1 182 ? -13.496 -2.106 -12.981 1.00 89.75 182 LYS A N 1
ATOM 1403 C CA . LYS A 1 182 ? -12.236 -2.156 -13.730 1.00 89.75 182 LYS A CA 1
ATOM 1404 C C . LYS A 1 182 ? -11.645 -3.565 -13.809 1.00 89.75 182 LYS A C 1
ATOM 1406 O O . LYS A 1 182 ? -11.144 -3.948 -14.866 1.00 89.75 182 LYS A O 1
ATOM 1411 N N . TYR A 1 183 ? -11.734 -4.348 -12.732 1.00 91.62 183 TYR A N 1
ATOM 1412 C CA . TYR A 1 183 ? -11.073 -5.661 -12.640 1.00 91.62 183 TYR A CA 1
ATOM 1413 C C . TYR A 1 183 ? -12.032 -6.847 -12.533 1.00 91.62 183 TYR A C 1
ATOM 1415 O O . TYR A 1 183 ? -11.674 -7.958 -12.925 1.00 91.62 183 TYR A O 1
ATOM 1423 N N . LEU A 1 184 ? -13.256 -6.645 -12.034 1.00 89.25 184 LEU A N 1
ATOM 1424 C CA . LEU A 1 184 ? -14.261 -7.717 -11.996 1.00 89.25 184 LEU A CA 1
ATOM 1425 C C . LEU A 1 184 ? -15.058 -7.797 -13.300 1.00 89.25 184 LEU A C 1
ATOM 1427 O O . LEU A 1 184 ? -15.511 -8.883 -13.675 1.00 89.25 184 LEU A O 1
ATOM 1431 N N . ALA A 1 185 ? -15.175 -6.679 -14.024 1.00 86.56 185 ALA A N 1
ATOM 1432 C CA . ALA A 1 185 ? -15.715 -6.664 -15.376 1.00 86.56 185 ALA A CA 1
ATOM 1433 C C . ALA A 1 185 ? -14.911 -7.581 -16.314 1.00 86.56 185 ALA A C 1
ATOM 1435 O O . ALA A 1 185 ? -13.713 -7.815 -16.141 1.00 86.56 185 ALA A O 1
ATOM 1436 N N . LYS A 1 186 ? -15.585 -8.126 -17.332 1.00 82.81 186 LYS A N 1
ATOM 1437 C CA . LYS A 1 186 ? -14.952 -9.015 -18.311 1.00 82.81 186 LYS A CA 1
ATOM 1438 C C . LYS A 1 186 ? -13.835 -8.256 -19.035 1.00 82.81 186 LYS A C 1
ATOM 1440 O O . LYS A 1 186 ? -14.114 -7.291 -19.742 1.00 82.81 186 LYS A O 1
ATOM 1445 N N . GLN A 1 187 ? -12.593 -8.717 -18.878 1.00 83.81 187 GLN A N 1
ATOM 1446 C CA . GLN A 1 187 ? -11.452 -8.178 -19.615 1.00 83.81 187 GLN A CA 1
ATOM 1447 C C . GLN A 1 187 ? -11.734 -8.207 -21.120 1.00 83.81 187 GLN A C 1
ATOM 1449 O O . GLN A 1 187 ? -12.317 -9.170 -21.636 1.00 83.81 187 GLN A O 1
ATOM 1454 N N . SER A 1 188 ? -11.285 -7.175 -21.835 1.00 87.12 188 SER A N 1
ATOM 1455 C CA . SER A 1 188 ? -11.253 -7.224 -23.294 1.00 87.12 188 SER A CA 1
ATOM 1456 C C . SER A 1 188 ? -10.459 -8.450 -23.741 1.00 87.12 188 SER A C 1
ATOM 1458 O O . SER A 1 188 ? -9.305 -8.630 -23.356 1.00 87.12 188 SER A O 1
ATOM 1460 N N . LEU A 1 189 ? -11.071 -9.288 -24.580 1.00 90.25 189 LEU A N 1
ATOM 1461 C CA . LEU A 1 189 ? -10.413 -10.482 -25.114 1.00 90.25 189 LEU A CA 1
ATOM 1462 C C . LEU A 1 189 ? -9.281 -10.137 -26.095 1.00 90.25 189 LEU A C 1
ATOM 1464 O O . LEU A 1 189 ? -8.499 -11.015 -26.443 1.00 90.25 189 LEU A O 1
ATOM 1468 N N . ALA A 1 190 ? -9.162 -8.875 -26.524 1.00 90.56 190 ALA A N 1
ATOM 1469 C CA . ALA A 1 190 ? -8.147 -8.446 -27.480 1.00 90.56 190 ALA A CA 1
ATOM 1470 C C . ALA A 1 190 ? -6.718 -8.716 -26.982 1.00 90.56 190 ALA A C 1
ATOM 1472 O O . ALA A 1 190 ? -5.902 -9.235 -27.741 1.00 90.56 190 ALA A O 1
ATOM 1473 N N . ASP A 1 191 ? -6.424 -8.423 -25.712 1.00 88.88 191 ASP A N 1
ATOM 1474 C CA . ASP A 1 191 ? -5.091 -8.627 -25.134 1.00 88.88 191 ASP A CA 1
ATOM 1475 C C . ASP A 1 191 ? -4.691 -10.110 -25.056 1.00 88.88 191 ASP A C 1
ATOM 1477 O O . ASP A 1 191 ? -3.662 -10.462 -25.640 1.00 88.88 191 ASP A O 1
ATOM 1481 N N . PRO A 1 192 ? -5.476 -11.011 -24.423 1.00 90.06 192 PRO A N 1
ATOM 1482 C CA . PRO A 1 192 ? -5.114 -12.425 -24.349 1.00 90.06 192 PRO A CA 1
ATOM 1483 C C . PRO A 1 192 ? -5.108 -13.107 -25.719 1.00 90.06 192 PRO A C 1
ATOM 1485 O O . PRO A 1 192 ? -4.242 -13.947 -25.960 1.00 90.06 192 PRO A O 1
ATOM 1488 N N . ILE A 1 193 ? -6.019 -12.744 -26.634 1.00 93.31 193 ILE A N 1
ATOM 1489 C CA . ILE A 1 193 ? -6.028 -13.299 -27.996 1.00 93.31 193 ILE A CA 1
ATOM 1490 C C . ILE A 1 193 ? -4.767 -12.873 -28.748 1.00 93.31 193 ILE A C 1
ATOM 1492 O O . ILE A 1 193 ? -4.101 -13.722 -29.334 1.00 93.31 193 ILE A O 1
ATOM 1496 N N . THR A 1 194 ? -4.408 -11.586 -28.707 1.00 90.69 194 THR A N 1
ATOM 1497 C CA . THR A 1 194 ? -3.221 -11.077 -29.413 1.00 90.69 194 THR A CA 1
ATOM 1498 C C . THR A 1 194 ? -1.943 -11.684 -28.844 1.00 90.69 194 THR A C 1
ATOM 1500 O O . THR A 1 194 ? -1.114 -12.172 -29.607 1.00 90.69 194 THR A O 1
ATOM 1503 N N . ALA A 1 195 ? -1.801 -11.720 -27.513 1.00 91.69 195 ALA A N 1
ATOM 1504 C CA . ALA A 1 195 ? -0.664 -12.359 -26.855 1.00 91.69 195 ALA A CA 1
ATOM 1505 C C . ALA A 1 195 ? -0.544 -13.836 -27.261 1.00 91.69 195 ALA A C 1
ATOM 1507 O O . ALA A 1 195 ? 0.507 -14.264 -27.732 1.00 91.69 195 ALA A O 1
ATOM 1508 N N . SER A 1 196 ? -1.639 -14.597 -27.158 1.00 91.31 196 SER A N 1
ATOM 1509 C CA . SER A 1 196 ? -1.647 -16.026 -27.493 1.00 91.31 196 SER A CA 1
ATOM 1510 C C . SER A 1 196 ? -1.329 -16.270 -28.966 1.00 91.31 196 SER A C 1
ATOM 1512 O O . SER A 1 196 ? -0.548 -17.162 -29.276 1.00 91.31 196 SER A O 1
ATOM 1514 N N . ALA A 1 197 ? -1.892 -15.473 -29.878 1.00 93.50 197 ALA A N 1
ATOM 1515 C CA . ALA A 1 197 ? -1.653 -15.611 -31.310 1.00 93.50 197 ALA A CA 1
ATOM 1516 C C . ALA A 1 197 ? -0.182 -15.359 -31.674 1.00 93.50 197 ALA A C 1
ATOM 1518 O O . ALA A 1 197 ? 0.399 -16.153 -32.412 1.00 93.50 197 ALA A O 1
ATOM 1519 N N . LEU A 1 198 ? 0.433 -14.300 -31.135 1.00 90.94 198 LEU A N 1
ATOM 1520 C CA . LEU A 1 198 ? 1.843 -13.982 -31.394 1.00 90.94 198 LEU A CA 1
ATOM 1521 C C . LEU A 1 198 ? 2.785 -15.036 -30.802 1.00 90.94 198 LEU A C 1
ATOM 1523 O O . LEU A 1 198 ? 3.727 -15.464 -31.465 1.00 90.94 198 LEU A O 1
ATOM 1527 N N . LEU A 1 199 ? 2.503 -15.497 -29.582 1.00 90.00 199 LEU A N 1
ATOM 1528 C CA . LEU A 1 199 ? 3.288 -16.540 -28.924 1.00 90.00 199 LEU A CA 1
ATOM 1529 C C . LEU A 1 199 ? 3.178 -17.891 -29.649 1.00 90.00 199 LEU A C 1
ATOM 1531 O O . LEU A 1 199 ? 4.189 -18.559 -29.852 1.00 90.00 199 LEU A O 1
ATOM 1535 N N . LEU A 1 200 ? 1.971 -18.286 -30.074 1.00 92.94 200 LEU A N 1
ATOM 1536 C CA . LEU A 1 200 ? 1.750 -19.520 -30.835 1.00 92.94 200 LEU A CA 1
ATOM 1537 C C . LEU A 1 200 ? 2.396 -19.465 -32.217 1.00 92.94 200 LEU A C 1
ATOM 1539 O O . LEU A 1 200 ? 2.949 -20.473 -32.659 1.00 92.94 200 LEU A O 1
ATOM 1543 N N . LEU A 1 201 ? 2.332 -18.313 -32.892 1.00 91.31 201 LEU A N 1
ATOM 1544 C CA . LEU A 1 201 ? 2.981 -18.112 -34.184 1.00 91.31 201 LEU A CA 1
ATOM 1545 C C . LEU A 1 201 ? 4.489 -18.353 -34.068 1.00 91.31 201 LEU A C 1
ATOM 1547 O O . LEU A 1 201 ? 5.037 -19.129 -34.851 1.00 91.31 201 LEU A O 1
ATOM 1551 N N . GLU A 1 202 ? 5.139 -17.753 -33.068 1.00 88.31 202 GLU A N 1
ATOM 1552 C CA . GLU A 1 202 ? 6.577 -17.935 -32.871 1.00 88.31 202 GLU A CA 1
ATOM 1553 C C . GLU A 1 202 ? 6.924 -19.365 -32.460 1.00 88.31 202 GLU A C 1
ATOM 1555 O O . GLU A 1 202 ? 7.805 -19.979 -33.059 1.00 88.31 202 GLU A O 1
ATOM 1560 N N . ALA A 1 203 ? 6.208 -19.930 -31.485 1.00 89.56 203 ALA A N 1
ATOM 1561 C CA . ALA A 1 203 ? 6.456 -21.291 -31.018 1.00 89.56 203 ALA A CA 1
ATOM 1562 C C . ALA A 1 203 ? 6.323 -22.314 -32.159 1.00 89.56 203 ALA A C 1
ATOM 1564 O O . ALA A 1 203 ? 7.148 -23.221 -32.285 1.00 89.56 203 ALA A O 1
ATOM 1565 N N . SER A 1 204 ? 5.319 -22.140 -33.024 1.00 91.25 204 SER A N 1
ATOM 1566 C CA . SER A 1 204 ? 5.097 -23.003 -34.189 1.00 91.25 204 SER A CA 1
ATOM 1567 C C . SER A 1 204 ? 6.192 -22.831 -35.242 1.00 91.25 204 SER A C 1
ATOM 1569 O O . SER A 1 204 ? 6.660 -23.822 -35.805 1.00 91.25 204 SER A O 1
ATOM 1571 N N . ALA A 1 205 ? 6.630 -21.594 -35.495 1.00 89.25 205 ALA A N 1
ATOM 1572 C CA . ALA A 1 205 ? 7.714 -21.307 -36.428 1.00 89.25 205 ALA A CA 1
ATOM 1573 C C . ALA A 1 205 ? 9.049 -21.894 -35.947 1.00 89.25 205 ALA A C 1
ATOM 1575 O O . ALA A 1 205 ? 9.734 -22.572 -36.713 1.00 89.25 205 ALA A O 1
ATOM 1576 N N . ALA A 1 206 ? 9.391 -21.694 -34.673 1.00 88.56 206 ALA A N 1
ATOM 1577 C CA . ALA A 1 206 ? 10.606 -22.226 -34.065 1.00 88.56 206 ALA A CA 1
ATOM 1578 C C . ALA A 1 206 ? 10.609 -23.762 -34.052 1.00 88.56 206 ALA A C 1
ATOM 1580 O O . ALA A 1 206 ? 11.609 -24.380 -34.421 1.00 88.56 206 ALA A O 1
ATOM 1581 N N . PHE A 1 207 ? 9.473 -24.382 -33.714 1.00 90.50 207 PHE A N 1
ATOM 1582 C CA . PHE A 1 207 ? 9.299 -25.831 -33.807 1.00 90.50 207 PHE A CA 1
ATOM 1583 C C . PHE A 1 207 ? 9.549 -26.329 -35.235 1.00 90.50 207 PHE A C 1
ATOM 1585 O O . PHE A 1 207 ? 10.356 -27.235 -35.441 1.00 90.50 207 PHE A O 1
ATOM 1592 N N . TYR A 1 208 ? 8.901 -25.711 -36.228 1.00 91.00 208 TYR A N 1
ATOM 1593 C CA . TYR A 1 208 ? 9.020 -26.107 -37.631 1.00 91.00 208 TYR A CA 1
ATOM 1594 C C . TYR A 1 208 ? 10.458 -25.988 -38.154 1.00 91.00 208 TYR A C 1
ATOM 1596 O O . TYR A 1 208 ? 10.952 -26.913 -38.798 1.00 91.00 208 TYR A O 1
ATOM 1604 N N . LEU A 1 209 ? 11.156 -24.891 -37.841 1.00 86.81 209 LEU A N 1
ATOM 1605 C CA . LEU A 1 209 ? 12.548 -24.684 -38.256 1.00 86.81 209 LEU A CA 1
ATOM 1606 C C . LEU A 1 209 ? 13.533 -25.656 -37.591 1.00 86.81 209 LEU A C 1
ATOM 1608 O O . LEU A 1 209 ? 14.583 -25.936 -38.163 1.00 86.81 209 LEU A O 1
ATOM 1612 N N . ALA A 1 210 ? 13.204 -26.192 -36.414 1.00 88.62 210 ALA A N 1
ATOM 1613 C CA . ALA A 1 210 ? 14.041 -27.151 -35.698 1.00 88.62 210 ALA A CA 1
ATOM 1614 C C . ALA A 1 210 ? 13.799 -28.621 -36.106 1.00 88.62 210 ALA A C 1
ATOM 1616 O O . ALA A 1 210 ? 14.643 -29.475 -35.826 1.00 88.62 210 ALA A O 1
ATOM 1617 N N . LEU A 1 211 ? 12.696 -28.937 -36.802 1.00 89.94 211 LEU A N 1
ATOM 1618 C CA . LEU A 1 211 ? 12.387 -30.299 -37.278 1.00 89.94 211 LEU A CA 1
ATOM 1619 C C . LEU A 1 211 ? 13.499 -30.956 -38.127 1.00 89.94 211 LEU A C 1
ATOM 1621 O O . LEU A 1 211 ? 13.766 -32.140 -37.907 1.00 89.94 211 LEU A O 1
ATOM 1625 N N . PRO A 1 212 ? 14.184 -30.254 -39.057 1.00 88.56 212 PRO A N 1
ATOM 1626 C CA . PRO A 1 212 ? 15.222 -30.856 -39.902 1.00 88.56 212 PRO A CA 1
ATOM 1627 C C . PRO A 1 212 ? 16.440 -31.395 -39.140 1.00 88.56 212 PRO A C 1
ATOM 1629 O O . PRO A 1 212 ? 17.197 -32.187 -39.693 1.00 88.56 212 PRO A O 1
ATOM 1632 N N . VAL A 1 213 ? 16.627 -31.010 -37.871 1.00 85.12 213 VAL A N 1
ATOM 1633 C CA . VAL A 1 213 ? 17.713 -31.508 -37.004 1.00 85.12 213 VAL A CA 1
ATOM 1634 C C . VAL A 1 213 ? 17.472 -32.969 -36.570 1.00 85.12 213 VAL A C 1
ATOM 1636 O O . VAL A 1 213 ? 18.350 -33.609 -35.999 1.00 85.12 213 VAL A O 1
ATOM 1639 N N . GLY A 1 214 ? 16.295 -33.538 -36.867 1.00 78.56 214 GLY A N 1
ATOM 1640 C CA . GLY A 1 214 ? 16.014 -34.975 -36.739 1.00 78.56 214 GLY A CA 1
ATOM 1641 C C . GLY A 1 214 ? 15.698 -35.456 -35.320 1.00 78.56 214 GLY A C 1
ATOM 1642 O O . GLY A 1 214 ? 15.460 -36.643 -35.110 1.00 78.56 214 GLY A O 1
ATOM 1643 N N . LEU A 1 215 ? 15.653 -34.549 -34.341 1.00 86.00 215 LEU A N 1
ATOM 1644 C CA . LEU A 1 215 ? 15.384 -34.853 -32.937 1.00 86.00 215 LEU A CA 1
ATOM 1645 C C . LEU A 1 215 ? 14.179 -34.043 -32.446 1.00 86.00 215 LEU A C 1
ATOM 1647 O O . LEU A 1 215 ? 14.312 -32.879 -32.069 1.00 86.00 215 LEU A O 1
ATOM 1651 N N . LEU A 1 216 ? 13.002 -34.680 -32.405 1.00 89.12 216 LEU A N 1
ATOM 1652 C CA . LEU A 1 216 ? 11.734 -34.053 -31.989 1.00 89.12 216 LEU A CA 1
ATOM 1653 C C . LEU A 1 216 ? 11.837 -33.312 -30.647 1.00 89.12 216 LEU A C 1
ATOM 1655 O O . LEU A 1 216 ? 11.252 -32.245 -30.489 1.00 89.12 216 LEU A O 1
ATOM 1659 N N . PHE A 1 217 ? 12.614 -33.843 -29.700 1.00 89.25 217 PHE A N 1
ATOM 1660 C CA . PHE A 1 217 ? 12.855 -33.209 -28.404 1.00 89.25 217 PHE A CA 1
ATOM 1661 C C . PHE A 1 217 ? 13.429 -31.787 -28.531 1.00 89.25 217 PHE A C 1
ATOM 1663 O O . PHE A 1 217 ? 12.938 -30.867 -27.879 1.00 89.25 217 PHE A O 1
ATOM 1670 N N . PHE A 1 218 ? 14.417 -31.579 -29.409 1.00 86.94 218 PHE A N 1
ATOM 1671 C CA . PHE A 1 218 ? 15.000 -30.253 -29.633 1.00 86.94 218 PHE A CA 1
ATOM 1672 C C . PHE A 1 218 ? 14.021 -29.301 -30.324 1.00 86.94 218 PHE A C 1
ATOM 1674 O O . PHE A 1 218 ? 14.028 -28.113 -30.016 1.00 86.94 218 PHE A O 1
ATOM 1681 N N . ALA A 1 219 ? 13.137 -29.810 -31.188 1.00 86.75 219 ALA A N 1
ATOM 1682 C CA . ALA A 1 219 ? 12.088 -28.995 -31.797 1.00 86.75 219 ALA A CA 1
ATOM 1683 C C . ALA A 1 219 ? 11.054 -28.512 -30.767 1.00 86.75 219 ALA A C 1
ATOM 1685 O O . ALA A 1 219 ? 10.686 -27.337 -30.769 1.00 86.75 219 ALA A O 1
ATOM 1686 N N . PHE A 1 220 ? 10.636 -29.376 -29.834 1.00 91.00 220 PHE A N 1
ATOM 1687 C CA . PHE A 1 220 ? 9.763 -28.971 -28.726 1.00 91.00 220 PHE A CA 1
ATOM 1688 C C . PHE A 1 220 ? 10.422 -27.934 -27.817 1.00 91.00 220 PHE A C 1
ATOM 1690 O O . PHE A 1 220 ? 9.784 -26.943 -27.463 1.00 91.00 220 PHE A O 1
ATOM 1697 N N . LEU A 1 221 ? 11.699 -28.126 -27.474 1.00 89.12 221 LEU A N 1
ATOM 1698 C CA . LEU A 1 221 ? 12.450 -27.140 -26.697 1.00 89.12 221 LEU A CA 1
ATOM 1699 C C . LEU A 1 221 ? 12.547 -25.798 -27.431 1.00 89.12 221 LEU A C 1
ATOM 1701 O O . LEU A 1 221 ? 12.291 -24.761 -26.822 1.00 89.12 221 LEU A O 1
ATOM 1705 N N . ALA A 1 222 ? 12.849 -25.813 -28.732 1.00 86.94 222 ALA A N 1
ATOM 1706 C CA . ALA A 1 222 ? 12.936 -24.604 -29.546 1.00 86.94 222 ALA A CA 1
ATOM 1707 C C . ALA A 1 222 ? 11.612 -23.823 -29.581 1.00 86.94 222 ALA A C 1
ATOM 1709 O O . ALA A 1 222 ? 11.640 -22.599 -29.526 1.00 86.94 222 ALA A O 1
ATOM 1710 N N . GLY A 1 223 ? 10.461 -24.505 -29.612 1.00 87.44 223 GLY A N 1
ATOM 1711 C CA . GLY A 1 223 ? 9.147 -23.856 -29.532 1.00 87.44 223 GLY A CA 1
ATOM 1712 C C . GLY A 1 223 ? 8.769 -23.363 -28.127 1.00 87.44 223 GLY A C 1
ATOM 1713 O O . GLY A 1 223 ? 8.124 -22.326 -27.987 1.00 87.44 223 GLY A O 1
ATOM 1714 N N . ALA A 1 224 ? 9.175 -24.077 -27.072 1.00 91.62 224 ALA A N 1
ATOM 1715 C CA . ALA A 1 224 ? 8.797 -23.761 -25.692 1.00 91.62 224 ALA A CA 1
ATOM 1716 C C . ALA A 1 224 ? 9.620 -22.621 -25.067 1.00 91.62 224 ALA A C 1
ATOM 1718 O O . ALA A 1 224 ? 9.088 -21.843 -24.274 1.00 91.62 224 ALA A O 1
ATOM 1719 N N . VAL A 1 225 ? 10.907 -22.506 -25.411 1.00 89.56 225 VAL A N 1
ATOM 1720 C CA . VAL A 1 225 ? 11.808 -21.481 -24.854 1.00 89.56 225 VAL A CA 1
ATOM 1721 C C . VAL A 1 225 ? 11.323 -20.043 -25.126 1.00 89.56 225 VAL A C 1
ATOM 1723 O O . VAL A 1 225 ? 11.246 -19.284 -24.158 1.00 89.56 225 VAL A O 1
ATOM 1726 N N . PRO A 1 226 ? 10.929 -19.654 -26.360 1.00 86.50 226 PRO A N 1
ATOM 1727 C CA . PRO A 1 226 ? 10.334 -18.342 -26.638 1.00 86.50 226 PRO A CA 1
ATOM 1728 C C . PRO A 1 226 ? 9.140 -18.018 -25.749 1.00 86.50 226 PRO A C 1
ATOM 1730 O O . PRO A 1 226 ? 9.070 -16.940 -25.155 1.00 86.50 226 PRO A O 1
ATOM 1733 N N . LEU A 1 227 ? 8.228 -18.981 -25.613 1.00 90.69 227 LEU A N 1
ATOM 1734 C CA . LEU A 1 227 ? 7.025 -18.840 -24.808 1.00 90.69 227 LEU A CA 1
ATOM 1735 C C . LEU A 1 227 ? 7.371 -18.608 -23.332 1.00 90.69 227 LEU A C 1
ATOM 1737 O O . LEU A 1 227 ? 6.895 -17.649 -22.726 1.00 90.69 227 LEU A O 1
ATOM 1741 N N . ALA A 1 228 ? 8.222 -19.465 -22.763 1.00 93.06 228 ALA A N 1
ATOM 1742 C CA . ALA A 1 228 ? 8.616 -19.382 -21.362 1.00 93.06 228 ALA A CA 1
ATOM 1743 C C . ALA A 1 228 ? 9.372 -18.082 -21.051 1.00 93.06 228 ALA A C 1
ATOM 1745 O O . ALA A 1 228 ? 9.093 -17.448 -20.035 1.00 93.06 228 ALA A O 1
ATOM 1746 N N . ALA A 1 229 ? 10.281 -17.655 -21.932 1.00 91.06 229 ALA A N 1
ATOM 1747 C CA . ALA A 1 229 ? 11.059 -16.433 -21.748 1.00 91.06 229 ALA A CA 1
ATOM 1748 C C . ALA A 1 229 ? 10.169 -15.180 -21.729 1.00 91.06 229 ALA A C 1
ATOM 1750 O O . ALA A 1 229 ? 10.303 -14.355 -20.825 1.00 91.06 229 ALA A O 1
ATOM 1751 N N . ILE A 1 230 ? 9.226 -15.052 -22.673 1.00 91.75 230 ILE A N 1
ATOM 1752 C CA . ILE A 1 230 ? 8.314 -13.898 -22.713 1.00 91.75 230 ILE A CA 1
ATOM 1753 C C . ILE A 1 230 ? 7.338 -13.912 -21.548 1.00 91.75 230 ILE A C 1
ATOM 1755 O O . ILE A 1 230 ? 7.113 -12.866 -20.949 1.00 91.75 230 ILE A O 1
ATOM 1759 N N . LEU A 1 231 ? 6.779 -15.067 -21.182 1.00 94.19 231 LEU A N 1
ATOM 1760 C CA . LEU A 1 231 ? 5.876 -15.139 -20.034 1.00 94.19 231 LEU A CA 1
ATOM 1761 C C . LEU A 1 231 ? 6.601 -14.823 -18.719 1.00 94.19 231 LEU A C 1
ATOM 1763 O O . LEU A 1 231 ? 6.038 -14.127 -17.876 1.00 94.19 231 LEU A O 1
ATOM 1767 N N . ALA A 1 232 ? 7.850 -15.270 -18.556 1.00 94.69 232 ALA A N 1
ATOM 1768 C CA . ALA A 1 232 ? 8.673 -14.924 -17.399 1.00 94.69 232 ALA A CA 1
ATOM 1769 C C . ALA A 1 232 ? 8.987 -13.420 -17.355 1.00 94.69 232 ALA A C 1
ATOM 1771 O O . ALA A 1 232 ? 8.813 -12.788 -16.311 1.00 94.69 232 ALA A O 1
ATOM 1772 N N . ALA A 1 233 ? 9.380 -12.831 -18.490 1.00 94.50 233 ALA A N 1
ATOM 1773 C CA . ALA A 1 233 ? 9.603 -11.392 -18.603 1.00 94.50 233 ALA A CA 1
ATOM 1774 C C . ALA A 1 233 ? 8.324 -10.598 -18.291 1.00 94.50 233 ALA A C 1
ATOM 1776 O O . ALA A 1 233 ? 8.345 -9.706 -17.447 1.00 94.50 233 ALA A O 1
ATOM 1777 N N . ALA A 1 234 ? 7.193 -10.984 -18.885 1.00 95.62 234 ALA A N 1
ATOM 1778 C CA . ALA A 1 234 ? 5.894 -10.362 -18.664 1.00 95.62 234 ALA A CA 1
ATOM 1779 C C . ALA A 1 234 ? 5.438 -10.468 -17.200 1.00 95.62 234 ALA A C 1
ATOM 1781 O O . ALA A 1 234 ? 4.861 -9.521 -16.669 1.00 95.62 234 ALA A O 1
ATOM 1782 N N . ALA A 1 235 ? 5.705 -11.590 -16.523 1.00 96.62 235 ALA A N 1
ATOM 1783 C CA . ALA A 1 235 ? 5.390 -11.769 -15.107 1.00 96.62 235 ALA A CA 1
ATOM 1784 C C . ALA A 1 235 ? 6.232 -10.852 -14.203 1.00 96.62 235 ALA A C 1
ATOM 1786 O O . ALA A 1 235 ? 5.678 -10.220 -13.296 1.00 96.62 235 ALA A O 1
ATOM 1787 N N . ALA A 1 236 ? 7.536 -10.735 -14.479 1.00 95.19 236 ALA A N 1
ATOM 1788 C CA . ALA A 1 236 ? 8.439 -9.840 -13.758 1.00 95.19 236 ALA A CA 1
ATOM 1789 C C . ALA A 1 236 ? 8.081 -8.364 -14.007 1.00 95.19 236 ALA A C 1
ATOM 1791 O O . ALA A 1 236 ? 7.907 -7.591 -13.066 1.00 95.19 236 ALA A O 1
ATOM 1792 N N . CYS A 1 237 ? 7.881 -7.970 -15.266 1.00 94.88 237 CYS A N 1
ATOM 1793 C CA . CYS A 1 237 ? 7.461 -6.615 -15.617 1.00 94.88 237 CYS A CA 1
ATOM 1794 C C . CYS A 1 237 ? 6.053 -6.293 -15.093 1.00 94.88 237 CYS A C 1
ATOM 1796 O O . CYS A 1 237 ? 5.790 -5.162 -14.690 1.00 94.88 237 CYS A O 1
ATOM 1798 N N . SER A 1 238 ? 5.148 -7.272 -15.018 1.00 96.56 238 SER A N 1
ATOM 1799 C CA . SER A 1 238 ? 3.849 -7.096 -14.363 1.00 96.56 238 SER A CA 1
ATOM 1800 C C . SER A 1 238 ? 4.021 -6.728 -12.888 1.00 96.56 238 SER A C 1
ATOM 1802 O O . SER A 1 238 ? 3.342 -5.824 -12.417 1.00 96.56 238 SER A O 1
ATOM 1804 N N . GLU A 1 239 ? 4.949 -7.371 -12.177 1.00 96.06 239 GLU A N 1
ATOM 1805 C CA . GLU A 1 239 ? 5.159 -7.172 -10.738 1.00 96.06 239 GLU A CA 1
ATOM 1806 C C . GLU A 1 239 ? 5.832 -5.841 -10.402 1.00 96.06 239 GLU A C 1
ATOM 1808 O O . GLU A 1 239 ? 5.378 -5.137 -9.506 1.00 96.06 239 GLU A O 1
ATOM 1813 N N . TYR A 1 240 ? 6.878 -5.466 -11.141 1.00 95.00 240 TYR A N 1
ATOM 1814 C CA . TYR A 1 240 ? 7.701 -4.297 -10.806 1.00 95.00 240 TYR A CA 1
ATOM 1815 C C . TYR A 1 240 ? 7.358 -3.027 -11.597 1.00 95.00 240 TYR A C 1
ATOM 1817 O O . TYR A 1 240 ? 7.831 -1.936 -11.261 1.00 95.00 240 TYR A O 1
ATOM 1825 N N . ILE A 1 241 ? 6.559 -3.134 -12.664 1.00 94.88 241 ILE A N 1
ATOM 1826 C CA . ILE A 1 241 ? 6.240 -2.006 -13.552 1.00 94.88 241 ILE A CA 1
ATOM 1827 C C . ILE A 1 241 ? 4.739 -1.751 -13.581 1.00 94.88 241 ILE A C 1
ATOM 1829 O O . ILE A 1 241 ? 4.300 -0.671 -13.183 1.00 94.88 241 ILE A O 1
ATOM 1833 N N . GLU A 1 242 ? 3.955 -2.720 -14.048 1.00 95.44 242 GLU A N 1
ATOM 1834 C CA . GLU A 1 242 ? 2.543 -2.495 -14.369 1.00 95.44 242 GLU A CA 1
ATOM 1835 C C . GLU A 1 242 ? 1.664 -2.461 -13.112 1.00 95.44 242 GLU A C 1
ATOM 1837 O O . GLU A 1 242 ? 0.880 -1.531 -12.941 1.00 95.44 242 GLU A O 1
ATOM 1842 N N . LEU A 1 243 ? 1.832 -3.424 -12.197 1.00 96.44 243 LEU A N 1
ATOM 1843 C CA . LEU A 1 243 ? 1.061 -3.510 -10.956 1.00 96.44 243 LEU A CA 1
ATOM 1844 C C . LEU A 1 243 ? 1.261 -2.272 -10.058 1.00 96.44 243 LEU A C 1
ATOM 1846 O O . LEU A 1 243 ? 0.252 -1.700 -9.648 1.00 96.44 243 LEU A O 1
ATOM 1850 N N . PRO A 1 244 ? 2.493 -1.771 -9.817 1.00 96.50 244 PRO A N 1
ATOM 1851 C CA . PRO A 1 244 ? 2.696 -0.510 -9.110 1.00 96.50 244 PRO A CA 1
ATOM 1852 C C . PRO A 1 244 ? 2.059 0.675 -9.832 1.00 96.50 244 PRO A C 1
ATOM 1854 O O . PRO A 1 244 ? 1.486 1.542 -9.189 1.00 96.50 244 PRO A O 1
ATOM 1857 N N . THR A 1 245 ? 2.107 0.704 -11.168 1.00 95.56 245 THR A N 1
ATOM 1858 C CA . THR A 1 245 ? 1.505 1.794 -11.952 1.00 95.56 245 THR A CA 1
ATOM 1859 C C . THR A 1 245 ? -0.021 1.804 -11.823 1.00 95.56 245 THR A C 1
ATOM 1861 O O . THR A 1 245 ? -0.612 2.872 -11.684 1.00 95.56 245 THR A O 1
ATOM 1864 N N . GLU A 1 246 ? -0.674 0.641 -11.838 1.00 95.94 246 GLU A N 1
ATOM 1865 C CA . GLU A 1 246 ? -2.117 0.549 -11.587 1.00 95.94 246 GLU A CA 1
ATOM 1866 C C . GLU A 1 246 ? -2.470 0.841 -10.123 1.00 95.94 246 GLU A C 1
ATOM 1868 O O . GLU A 1 246 ? -3.461 1.523 -9.873 1.00 95.94 246 GLU A O 1
ATOM 1873 N N . ALA A 1 247 ? -1.642 0.419 -9.162 1.00 95.75 247 ALA A N 1
ATOM 1874 C CA . ALA A 1 247 ? -1.810 0.765 -7.750 1.00 95.75 247 ALA A CA 1
ATOM 1875 C C . ALA A 1 247 ? -1.739 2.287 -7.527 1.00 95.75 247 ALA A C 1
ATOM 1877 O O . ALA A 1 247 ? -2.613 2.847 -6.870 1.00 95.75 247 ALA A O 1
ATOM 1878 N N . THR A 1 248 ? -0.781 2.985 -8.150 1.00 95.56 248 THR A N 1
ATOM 1879 C CA . THR A 1 248 ? -0.698 4.457 -8.115 1.00 95.56 248 THR A CA 1
ATOM 1880 C C . THR A 1 248 ? -1.951 5.127 -8.681 1.00 95.56 248 THR A C 1
ATOM 1882 O O . THR A 1 248 ? -2.332 6.185 -8.198 1.00 95.56 248 THR A O 1
ATOM 1885 N N . LYS A 1 249 ? -2.610 4.530 -9.684 1.00 95.81 249 LYS A N 1
ATOM 1886 C CA . LYS A 1 249 ? -3.871 5.064 -10.232 1.00 95.81 249 LYS A CA 1
ATOM 1887 C C . LYS A 1 249 ? -5.063 4.828 -9.305 1.00 95.81 249 LYS A C 1
ATOM 1889 O O . LYS A 1 249 ? -5.965 5.651 -9.295 1.00 95.81 249 LYS A O 1
ATOM 1894 N N . LEU A 1 250 ? -5.071 3.722 -8.557 1.00 95.12 250 LEU A N 1
ATOM 1895 C CA . LEU A 1 250 ? -6.161 3.371 -7.642 1.00 95.12 250 LEU A CA 1
ATOM 1896 C C . LEU A 1 250 ? -6.112 4.140 -6.320 1.00 95.12 250 LEU A C 1
ATOM 1898 O O . LEU A 1 250 ? -7.165 4.412 -5.757 1.00 95.12 250 LEU A O 1
ATOM 1902 N N . ILE A 1 251 ? -4.925 4.495 -5.815 1.00 95.06 251 ILE A N 1
ATOM 1903 C CA . ILE A 1 251 ? -4.792 5.222 -4.540 1.00 95.06 251 ILE A CA 1
ATOM 1904 C C . ILE A 1 251 ? -5.655 6.505 -4.518 1.00 95.06 251 ILE A C 1
ATOM 1906 O O . ILE A 1 251 ? -6.474 6.621 -3.603 1.00 95.06 251 ILE A O 1
ATOM 1910 N N . PRO A 1 252 ? -5.600 7.396 -5.532 1.00 95.06 252 PRO A N 1
ATOM 1911 C CA . PRO A 1 252 ? -6.456 8.583 -5.593 1.00 95.06 252 PRO A CA 1
ATOM 1912 C C . PRO A 1 252 ? -7.959 8.291 -5.646 1.00 95.06 252 PRO A C 1
ATOM 1914 O O . PRO A 1 252 ? -8.759 9.140 -5.267 1.00 95.06 252 PRO A O 1
ATOM 1917 N N . GLU A 1 253 ? -8.375 7.107 -6.108 1.00 95.62 253 GLU A N 1
ATOM 1918 C CA . GLU A 1 253 ? -9.792 6.719 -6.112 1.00 95.62 253 GLU A CA 1
ATOM 1919 C C . GLU A 1 253 ? -10.289 6.381 -4.692 1.00 95.62 253 GLU A C 1
ATOM 1921 O O . GLU A 1 253 ? -11.465 6.568 -4.388 1.00 95.62 253 GLU A O 1
ATOM 1926 N N . TYR A 1 254 ? -9.396 5.947 -3.795 1.00 94.62 254 TYR A N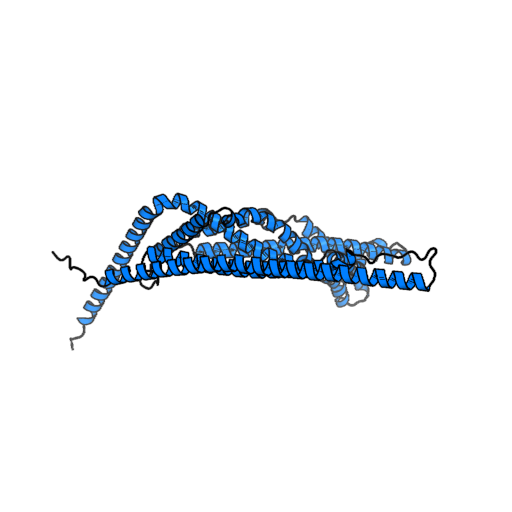 1
ATOM 1927 C CA . TYR A 1 254 ? -9.706 5.689 -2.384 1.00 94.62 254 TYR A CA 1
ATOM 1928 C C . TYR A 1 254 ? -9.527 6.913 -1.474 1.00 94.62 254 TYR A C 1
ATOM 1930 O O . TYR A 1 254 ? -10.159 6.976 -0.418 1.00 94.62 254 TYR A O 1
ATOM 1938 N N . GLU A 1 255 ? -8.699 7.888 -1.862 1.00 91.06 255 GLU A N 1
ATOM 1939 C CA . GLU A 1 255 ? -8.402 9.094 -1.070 1.00 91.06 255 GLU A CA 1
ATOM 1940 C C . GLU A 1 255 ? -9.643 9.851 -0.556 1.00 91.06 255 GLU A C 1
ATOM 1942 O O . GLU A 1 255 ? -9.678 10.161 0.639 1.00 91.06 255 GLU A O 1
ATOM 1947 N N . PRO A 1 256 ? -10.707 10.084 -1.356 1.00 90.75 256 PRO A N 1
ATOM 1948 C CA . PRO A 1 256 ? -11.911 10.766 -0.874 1.00 90.75 256 PRO A CA 1
ATOM 1949 C C . PRO A 1 256 ? -12.561 10.078 0.334 1.00 90.75 256 PRO A C 1
ATOM 1951 O O . PRO A 1 256 ? -13.191 10.732 1.166 1.00 90.75 256 PRO A O 1
ATOM 1954 N N . HIS A 1 257 ? -12.381 8.761 0.456 1.00 90.81 257 HIS A N 1
ATOM 1955 C CA . HIS A 1 257 ? -12.965 7.941 1.511 1.00 90.81 257 HIS A CA 1
ATOM 1956 C C . HIS A 1 257 ? -12.085 7.848 2.767 1.00 90.81 257 HIS A C 1
ATOM 1958 O O . HIS A 1 257 ? -12.582 7.441 3.816 1.00 90.81 257 HIS A O 1
ATOM 1964 N N . LEU A 1 258 ? -10.812 8.260 2.704 1.00 84.19 258 LEU A N 1
ATOM 1965 C CA . LEU A 1 258 ? -9.922 8.313 3.873 1.00 84.19 258 LEU A CA 1
ATOM 1966 C C . LEU A 1 258 ? -10.351 9.394 4.874 1.00 84.19 258 LEU A C 1
ATOM 1968 O O . LEU A 1 258 ? -10.251 9.192 6.084 1.00 84.19 258 LEU A O 1
ATOM 1972 N N . SER A 1 259 ? -10.901 10.491 4.352 1.00 67.31 259 SER A N 1
ATOM 1973 C CA . SER A 1 259 ? -11.134 11.767 5.039 1.00 67.31 259 SER A CA 1
ATOM 1974 C C . SER A 1 259 ? -12.198 11.770 6.147 1.00 67.31 259 SER A C 1
ATOM 1976 O O . SER A 1 259 ? -12.549 12.835 6.653 1.00 67.31 259 SER A O 1
ATOM 1978 N N . LEU A 1 260 ? -12.714 10.605 6.560 1.00 66.06 260 LEU A N 1
ATOM 1979 C CA . LEU A 1 260 ? -13.578 10.523 7.739 1.00 66.06 260 LEU A CA 1
ATOM 1980 C C . LEU A 1 260 ? -12.891 11.166 8.951 1.00 66.06 260 LEU A C 1
ATOM 1982 O O . LEU A 1 260 ? -13.484 11.981 9.642 1.00 66.06 260 LEU A O 1
ATOM 1986 N N . TRP A 1 261 ? -11.629 10.817 9.185 1.00 61.09 261 TRP A N 1
ATOM 1987 C CA . TRP A 1 261 ? -10.889 11.260 10.366 1.00 61.09 261 TRP A CA 1
ATOM 1988 C C . TRP A 1 261 ? -10.417 12.705 10.269 1.00 61.09 261 TRP A C 1
ATOM 1990 O O . TRP A 1 261 ? -10.359 13.385 11.286 1.00 61.09 261 TRP A O 1
ATOM 2000 N N . ASP A 1 262 ? -10.125 13.171 9.057 1.00 64.50 262 ASP A N 1
ATOM 2001 C CA . ASP A 1 262 ? -9.619 14.527 8.833 1.00 64.50 262 ASP A CA 1
ATOM 2002 C C . ASP A 1 262 ? -10.733 15.577 8.939 1.00 64.50 262 ASP A C 1
ATOM 2004 O O . ASP A 1 262 ? -10.478 16.723 9.305 1.00 64.50 262 ASP A O 1
ATOM 2008 N N . ASN A 1 263 ? -11.975 15.184 8.631 1.00 66.62 263 ASN A N 1
ATOM 2009 C CA . ASN A 1 263 ? -13.135 16.076 8.655 1.00 66.62 263 ASN A CA 1
ATOM 2010 C C . ASN A 1 263 ? -13.968 15.976 9.939 1.00 66.62 263 ASN A C 1
ATOM 2012 O O . ASN A 1 263 ? -14.777 16.869 10.195 1.00 66.62 263 ASN A O 1
ATOM 2016 N N . LEU A 1 264 ? -13.807 14.910 10.728 1.00 70.50 264 LEU A N 1
ATOM 2017 C CA . LEU A 1 264 ? -14.485 14.776 12.013 1.00 70.50 264 LEU A CA 1
ATOM 2018 C C . LEU A 1 264 ? -13.669 15.436 13.119 1.00 70.50 264 LEU A C 1
ATOM 2020 O O . LEU A 1 264 ? -12.465 15.232 13.265 1.00 70.50 264 LEU A O 1
ATOM 2024 N N . SER A 1 265 ? -14.359 16.192 13.961 1.00 80.31 265 SER A N 1
ATOM 2025 C CA . SER A 1 265 ? -13.772 16.691 15.192 1.00 80.31 265 SER A CA 1
ATOM 2026 C C . SER A 1 265 ? -13.478 15.526 16.149 1.00 80.31 265 SER A C 1
ATOM 2028 O O . SER A 1 265 ? -14.190 14.521 16.195 1.00 80.31 265 SER A O 1
ATOM 2030 N N . GLU A 1 266 ? -12.432 15.659 16.966 1.00 83.25 266 GLU A N 1
ATOM 2031 C CA . GLU A 1 266 ? -12.093 14.653 17.983 1.00 83.25 266 GLU A CA 1
ATOM 2032 C C . GLU A 1 266 ? -13.282 14.246 18.889 1.00 83.25 266 GLU A C 1
ATOM 2034 O O . GLU A 1 266 ? -13.411 13.056 19.181 1.00 83.25 266 GLU A O 1
ATOM 2039 N N . PRO A 1 267 ? -14.178 15.160 19.317 1.00 82.62 267 PRO A N 1
ATOM 2040 C CA . PRO A 1 267 ? -15.385 14.788 20.052 1.00 82.62 267 PRO A CA 1
ATOM 2041 C C . PRO A 1 267 ? -16.337 13.864 19.280 1.00 82.62 267 PRO A C 1
ATOM 2043 O O . PRO A 1 267 ? -16.906 12.958 19.885 1.00 82.62 267 PRO A O 1
ATOM 2046 N N . GLU A 1 268 ? -16.503 14.056 17.970 1.00 79.62 268 GLU A N 1
ATOM 2047 C CA . GLU A 1 268 ? -17.371 13.210 17.135 1.00 79.62 268 GLU A CA 1
ATOM 2048 C C . GLU A 1 268 ? -16.779 11.810 16.971 1.00 79.62 268 GLU A C 1
ATOM 2050 O O . GLU A 1 268 ? -17.489 10.810 17.091 1.00 79.62 268 GLU A O 1
ATOM 2055 N N . ILE A 1 269 ? -15.459 11.733 16.787 1.00 80.44 269 ILE A N 1
ATOM 2056 C CA . ILE A 1 269 ? -14.716 10.471 16.773 1.00 80.44 269 ILE A CA 1
ATOM 2057 C C . ILE A 1 269 ? -14.913 9.726 18.096 1.00 80.44 269 ILE A C 1
ATOM 2059 O O . ILE A 1 269 ? -15.289 8.555 18.109 1.00 80.44 269 ILE A O 1
ATOM 2063 N N . LEU A 1 270 ? -14.696 10.407 19.219 1.00 84.06 270 LEU A N 1
ATOM 2064 C CA . LEU A 1 270 ? -14.867 9.825 20.547 1.00 84.06 270 LEU A CA 1
ATOM 2065 C C . LEU A 1 270 ? -16.297 9.357 20.795 1.00 84.06 270 LEU A C 1
ATOM 2067 O O . LEU A 1 270 ? -16.505 8.278 21.348 1.00 84.06 270 LEU A O 1
ATOM 2071 N N . GLN A 1 271 ? -17.285 10.143 20.370 1.00 81.44 271 GLN A N 1
ATOM 2072 C CA . GLN A 1 271 ? -18.684 9.750 20.453 1.00 81.44 271 GLN A CA 1
ATOM 2073 C C . GLN A 1 271 ? -18.935 8.464 19.667 1.00 81.44 271 GLN A C 1
ATOM 2075 O O . GLN A 1 271 ? -19.555 7.548 20.197 1.00 81.44 271 GLN A O 1
ATOM 2080 N N . MET A 1 272 ? -18.393 8.357 18.455 1.00 79.25 272 MET A N 1
ATOM 2081 C CA . MET A 1 272 ? -18.501 7.152 17.642 1.00 79.25 272 MET A CA 1
ATOM 2082 C C . MET A 1 272 ? -17.887 5.935 18.356 1.00 79.25 272 MET A C 1
ATOM 2084 O O . MET A 1 272 ? -18.562 4.915 18.492 1.00 79.25 272 MET A O 1
ATOM 2088 N N . TYR A 1 273 ? -16.664 6.048 18.892 1.00 82.19 273 TYR A N 1
ATOM 2089 C CA . TYR A 1 273 ? -16.013 4.978 19.669 1.00 82.19 273 TYR A CA 1
ATOM 2090 C C . TYR A 1 273 ? -16.849 4.546 20.881 1.00 82.19 273 TYR A C 1
ATOM 2092 O O . TYR A 1 273 ? -17.067 3.351 21.090 1.00 82.19 273 TYR A O 1
ATOM 2100 N N . ARG A 1 274 ? -17.361 5.510 21.655 1.00 83.12 274 ARG A N 1
ATOM 2101 C CA . ARG A 1 274 ? -18.235 5.247 22.807 1.00 83.12 274 ARG A CA 1
ATOM 2102 C C . ARG A 1 274 ? -19.493 4.500 22.383 1.00 83.12 274 ARG A C 1
ATOM 2104 O O . ARG A 1 274 ? -19.810 3.463 22.957 1.00 83.12 274 ARG A O 1
ATOM 2111 N N . THR A 1 275 ? -20.183 4.978 21.349 1.00 78.06 275 THR A N 1
ATOM 2112 C CA . THR A 1 275 ? -21.386 4.330 20.821 1.00 78.06 275 THR A CA 1
ATOM 2113 C C . THR A 1 275 ? -21.098 2.893 20.387 1.00 78.06 275 THR A C 1
ATOM 2115 O O . THR A 1 275 ? -21.831 1.986 20.781 1.00 78.06 275 THR A O 1
ATOM 2118 N N . PHE A 1 276 ? -20.018 2.659 19.636 1.00 76.50 276 PHE A N 1
ATOM 2119 C CA . PHE A 1 276 ? -19.606 1.313 19.236 1.00 76.50 276 PHE A CA 1
ATOM 2120 C C . PHE A 1 276 ? -19.398 0.391 20.436 1.00 76.50 276 PHE A C 1
ATOM 2122 O O . PHE A 1 276 ? -19.875 -0.744 20.438 1.00 76.50 276 PHE A O 1
ATOM 2129 N N . ALA A 1 277 ? -18.711 0.869 21.472 1.00 83.00 277 ALA A N 1
ATOM 2130 C CA . ALA A 1 277 ? -18.458 0.068 22.658 1.00 83.00 277 ALA A CA 1
ATOM 2131 C C . ALA A 1 277 ? -19.738 -0.242 23.438 1.00 83.00 277 ALA A C 1
ATOM 2133 O O . ALA A 1 277 ? -19.886 -1.359 23.930 1.00 83.00 277 ALA A O 1
ATOM 2134 N N . VAL A 1 278 ? -20.692 0.691 23.501 1.00 80.94 278 VAL A N 1
ATOM 2135 C CA . VAL A 1 278 ? -22.008 0.451 24.113 1.00 80.94 278 VAL A CA 1
ATOM 2136 C C . VAL A 1 278 ? -22.807 -0.585 23.324 1.00 80.94 278 VAL A C 1
ATOM 2138 O O . VAL A 1 278 ? -23.374 -1.499 23.923 1.00 80.94 278 VAL A O 1
ATOM 2141 N N . ILE A 1 279 ? -22.817 -0.497 21.992 1.00 74.19 279 ILE A N 1
ATOM 2142 C CA . ILE A 1 279 ? -23.448 -1.498 21.117 1.00 74.19 279 ILE A CA 1
ATOM 2143 C C . ILE A 1 279 ? -22.809 -2.871 21.355 1.00 74.19 279 ILE A C 1
ATOM 2145 O O . ILE A 1 279 ? -23.494 -3.845 21.651 1.00 74.19 279 ILE A O 1
ATOM 2149 N N . LYS A 1 280 ? -21.478 -2.949 21.331 1.00 77.75 280 LYS A N 1
ATOM 2150 C CA . LYS A 1 280 ? -20.757 -4.197 21.592 1.00 77.75 280 LYS A CA 1
ATOM 2151 C C . LYS A 1 280 ? -21.065 -4.756 22.981 1.00 77.75 280 LYS A C 1
ATOM 2153 O O . LYS A 1 280 ? -21.333 -5.943 23.120 1.00 77.75 280 LYS A O 1
ATOM 2158 N N . TYR A 1 281 ? -21.064 -3.907 24.004 1.00 80.75 281 TYR A N 1
ATOM 2159 C CA . TYR A 1 281 ? -21.402 -4.296 25.369 1.00 80.75 281 TYR A CA 1
ATOM 2160 C C . TYR A 1 281 ? -22.828 -4.846 25.470 1.00 80.75 281 TYR A C 1
ATOM 2162 O O . TYR A 1 281 ? -23.022 -5.895 26.075 1.00 80.75 281 TYR A O 1
ATOM 2170 N N . THR A 1 282 ? -23.813 -4.169 24.876 1.00 74.62 282 THR A N 1
ATOM 2171 C CA . THR A 1 282 ? -25.221 -4.597 24.925 1.00 74.62 282 THR A CA 1
ATOM 2172 C C . THR A 1 282 ? -25.442 -5.935 24.222 1.00 74.62 282 THR A C 1
ATOM 2174 O O . THR A 1 282 ? -26.164 -6.778 24.746 1.00 74.62 282 THR A O 1
ATOM 2177 N N . LEU A 1 283 ? -24.756 -6.172 23.104 1.00 69.44 283 LEU A N 1
ATOM 2178 C CA . LEU A 1 283 ? -24.908 -7.384 22.297 1.00 69.44 283 LEU A CA 1
ATOM 2179 C C . LEU A 1 283 ? -24.074 -8.574 22.779 1.00 69.44 283 LEU A C 1
ATOM 2181 O O . LEU A 1 283 ? -24.483 -9.724 22.632 1.00 69.44 283 LEU A O 1
ATOM 2185 N N . GLU A 1 284 ? -22.881 -8.320 23.318 1.00 70.06 284 GLU A N 1
ATOM 2186 C CA . GLU A 1 284 ? -21.914 -9.355 23.703 1.00 70.06 284 GLU A CA 1
ATOM 2187 C C . GLU A 1 284 ? -21.836 -9.580 25.218 1.00 70.06 284 GLU A C 1
ATOM 2189 O O . GLU A 1 284 ? -20.929 -10.282 25.681 1.00 70.06 284 GLU A O 1
ATOM 2194 N N . SER A 1 285 ? -22.774 -9.003 25.984 1.00 66.25 285 SER A N 1
ATOM 2195 C CA . SER A 1 285 ? -22.901 -9.122 27.443 1.00 66.25 285 SER A CA 1
ATOM 2196 C C . SER A 1 285 ? -23.006 -10.586 27.883 1.00 66.25 285 SER A C 1
ATOM 2198 O O . SER A 1 285 ? -24.074 -11.156 28.108 1.00 66.25 285 SER A O 1
ATOM 2200 N N . THR A 1 286 ? -21.856 -11.235 27.994 1.00 67.31 286 THR A N 1
ATOM 2201 C CA . THR A 1 286 ? -21.721 -12.575 28.542 1.00 67.31 286 THR A CA 1
ATOM 2202 C C . THR A 1 286 ? -21.503 -12.449 30.046 1.00 67.31 286 THR A C 1
ATOM 2204 O O . THR A 1 286 ? -20.784 -11.552 30.486 1.00 67.31 286 THR A O 1
ATOM 2207 N N . PRO A 1 287 ? -22.043 -13.361 30.876 1.00 61.94 287 PRO A N 1
ATOM 2208 C CA . PRO A 1 287 ? -21.879 -13.301 32.334 1.00 61.94 287 PRO A CA 1
ATOM 2209 C C . PRO A 1 287 ? -20.411 -13.183 32.806 1.00 61.94 287 PRO A C 1
ATOM 2211 O O . PRO A 1 287 ? -20.141 -12.661 33.889 1.00 61.94 287 PRO A O 1
ATOM 2214 N N . GLY A 1 288 ? -19.452 -13.611 31.974 1.00 69.38 288 GLY A N 1
ATOM 2215 C CA . GLY A 1 288 ? -18.009 -13.524 32.212 1.00 69.38 288 GLY A CA 1
ATOM 2216 C C . GLY A 1 288 ? -17.275 -12.325 31.592 1.00 69.38 288 GLY A C 1
ATOM 2217 O O . GLY A 1 288 ? -16.063 -12.242 31.763 1.00 69.38 288 GLY A O 1
ATOM 2218 N N . SER A 1 289 ? -17.939 -11.398 30.891 1.00 80.12 289 SER A N 1
ATOM 2219 C CA . SER A 1 289 ? -17.264 -10.254 30.254 1.00 80.12 289 SER A CA 1
ATOM 2220 C C . SER A 1 289 ? -16.556 -9.364 31.284 1.00 80.12 289 SER A C 1
ATOM 2222 O O . SER A 1 289 ? -17.041 -9.188 32.404 1.00 80.12 289 SER A O 1
ATOM 2224 N N . ARG A 1 290 ? -15.416 -8.763 30.916 1.00 85.75 290 ARG A N 1
ATOM 2225 C CA . ARG A 1 290 ? -14.720 -7.778 31.770 1.00 85.75 290 ARG A CA 1
ATOM 2226 C C . ARG A 1 290 ? -15.578 -6.529 32.011 1.00 85.75 290 ARG A C 1
ATOM 2228 O O . ARG A 1 290 ? -15.564 -5.968 33.100 1.00 85.75 290 ARG A O 1
ATOM 2235 N N . ILE A 1 291 ? -16.328 -6.123 30.991 1.00 88.56 291 ILE A N 1
ATOM 2236 C CA . ILE A 1 291 ? -17.165 -4.923 30.978 1.00 88.56 291 ILE A CA 1
ATOM 2237 C C . ILE A 1 291 ? -18.539 -5.271 31.550 1.00 88.56 291 ILE A C 1
ATOM 2239 O O . ILE A 1 291 ? -19.221 -6.149 31.015 1.00 88.56 291 ILE A O 1
ATOM 2243 N N . LYS A 1 292 ? -18.921 -4.608 32.648 1.00 87.06 292 LYS A N 1
ATOM 2244 C CA . LYS A 1 292 ? -20.139 -4.912 33.419 1.00 87.06 292 LYS A CA 1
ATOM 2245 C C . LYS A 1 292 ? -21.230 -3.852 33.326 1.00 87.06 292 LYS A C 1
ATOM 2247 O O . LYS A 1 292 ? -22.370 -4.144 33.676 1.00 87.06 292 LYS A O 1
ATOM 2252 N N . THR A 1 293 ? -20.888 -2.641 32.896 1.00 88.06 293 THR A N 1
ATOM 2253 C CA . THR A 1 293 ? -21.836 -1.536 32.733 1.00 88.06 293 THR A CA 1
ATOM 2254 C C . THR A 1 293 ? -21.567 -0.778 31.440 1.00 88.06 293 THR A C 1
ATOM 2256 O O . THR A 1 293 ? -20.510 -0.925 30.822 1.00 88.06 293 THR A O 1
ATOM 2259 N N . ARG A 1 294 ? -22.530 0.061 31.048 1.00 88.25 294 ARG A N 1
ATOM 2260 C CA . ARG A 1 294 ? -22.411 0.960 29.900 1.00 88.25 294 ARG A CA 1
ATOM 2261 C C . ARG A 1 294 ? -21.239 1.929 30.070 1.00 88.25 294 ARG A C 1
ATOM 2263 O O . ARG A 1 294 ? -20.456 2.102 29.148 1.00 88.25 294 ARG A O 1
ATOM 2270 N N . GLU A 1 295 ? -21.100 2.516 31.252 1.00 89.50 295 GLU A N 1
ATOM 2271 C CA . GLU A 1 295 ? -20.055 3.491 31.574 1.00 89.50 295 GLU A CA 1
ATOM 2272 C C . GLU A 1 295 ? -18.661 2.859 31.483 1.00 89.50 295 GLU A C 1
ATOM 2274 O O . GLU A 1 295 ? -17.737 3.478 30.965 1.00 89.50 295 GLU A O 1
ATOM 2279 N N . MET A 1 296 ? -18.516 1.595 31.909 1.00 92.19 296 MET A N 1
ATOM 2280 C CA . MET A 1 296 ? -17.276 0.842 31.700 1.00 92.19 296 MET A CA 1
ATOM 2281 C C . MET A 1 296 ? -16.977 0.649 30.208 1.00 92.19 296 MET A C 1
ATOM 2283 O O . MET A 1 296 ? -15.817 0.714 29.821 1.00 92.19 296 MET A O 1
ATOM 2287 N N . ALA A 1 297 ? -17.993 0.412 29.372 1.00 89.81 297 ALA A N 1
ATOM 2288 C CA . ALA A 1 297 ? -17.809 0.251 27.930 1.00 89.81 297 ALA A CA 1
ATOM 2289 C C . ALA A 1 297 ? -17.361 1.561 27.264 1.00 89.81 297 ALA A C 1
ATOM 2291 O O . ALA A 1 297 ? -16.428 1.559 26.469 1.00 89.81 297 ALA A O 1
ATOM 2292 N N . GLU A 1 298 ? -17.998 2.680 27.616 1.00 90.25 298 GLU A N 1
ATOM 2293 C CA . GLU A 1 298 ? -17.639 4.006 27.103 1.00 90.25 298 GLU A CA 1
ATOM 2294 C C . GLU A 1 298 ? -16.203 4.382 27.498 1.00 90.25 298 GLU A C 1
ATOM 2296 O O . GLU A 1 298 ? -15.416 4.780 26.640 1.00 90.25 298 GLU A O 1
ATOM 2301 N N . ALA A 1 299 ? -15.835 4.174 28.766 1.00 93.81 299 ALA A N 1
ATOM 2302 C CA . ALA A 1 299 ? -14.489 4.437 29.263 1.00 93.81 299 ALA A CA 1
ATOM 2303 C C . ALA A 1 299 ? -13.424 3.527 28.618 1.00 93.81 299 ALA A C 1
ATOM 2305 O O . ALA A 1 299 ? -12.350 4.003 28.255 1.00 93.81 299 ALA A O 1
ATOM 2306 N N . ASP A 1 300 ? -13.727 2.240 28.412 1.00 93.94 300 ASP A N 1
ATOM 2307 C CA . ASP A 1 300 ? -12.852 1.291 27.703 1.00 93.94 300 ASP A CA 1
ATOM 2308 C C . ASP A 1 300 ? -12.591 1.729 26.252 1.00 93.94 300 ASP A C 1
ATOM 2310 O O . ASP A 1 300 ? -11.457 1.679 25.771 1.00 93.94 300 ASP A O 1
ATOM 2314 N N . ALA A 1 301 ? -13.625 2.235 25.573 1.00 90.56 301 ALA A N 1
ATOM 2315 C CA . ALA A 1 301 ? -13.511 2.771 24.220 1.00 90.56 301 ALA A CA 1
ATOM 2316 C C . ALA A 1 301 ? -12.598 4.000 24.157 1.00 90.56 301 ALA A C 1
ATOM 2318 O O . ALA A 1 301 ? -11.778 4.120 23.247 1.00 90.56 301 ALA A O 1
ATOM 2319 N N . GLU A 1 302 ? -12.739 4.913 25.121 1.00 94.44 302 GLU A N 1
ATOM 2320 C CA . GLU A 1 302 ? -11.894 6.103 25.233 1.00 94.44 302 GLU A CA 1
ATOM 2321 C C . GLU A 1 302 ? -10.436 5.741 25.482 1.00 94.44 302 GLU A C 1
ATOM 2323 O O . GLU A 1 302 ? -9.552 6.289 24.824 1.00 94.44 302 GLU A O 1
ATOM 2328 N N . MET A 1 303 ? -10.187 4.795 26.393 1.00 95.31 303 MET A N 1
ATOM 2329 C CA . MET A 1 303 ? -8.848 4.263 26.641 1.00 95.31 303 MET A CA 1
ATOM 2330 C C . MET A 1 303 ? -8.235 3.732 25.339 1.00 95.31 303 MET A C 1
ATOM 2332 O O . MET A 1 303 ? -7.152 4.170 24.954 1.00 95.31 303 MET A O 1
ATOM 2336 N N . GLY A 1 304 ? -8.954 2.870 24.612 1.00 90.81 304 GLY A N 1
ATOM 2337 C CA . GLY A 1 304 ? -8.475 2.323 23.341 1.00 90.81 304 GLY A CA 1
ATOM 2338 C C . GLY A 1 304 ? -8.227 3.391 22.268 1.00 90.81 304 GLY A C 1
ATOM 2339 O O . GLY A 1 304 ? -7.234 3.325 21.546 1.00 90.81 304 GLY A O 1
ATOM 2340 N N . TYR A 1 305 ? -9.089 4.409 22.179 1.00 91.38 305 TYR A N 1
ATOM 2341 C CA . TYR A 1 305 ? -8.894 5.526 21.251 1.00 91.38 305 TYR A CA 1
ATOM 2342 C C . TYR A 1 305 ? -7.626 6.330 21.568 1.00 91.38 305 TYR A C 1
ATOM 2344 O O . TYR A 1 305 ? -6.831 6.597 20.665 1.00 91.38 305 TYR A O 1
ATOM 2352 N N . PHE A 1 306 ? -7.415 6.720 22.830 1.00 93.69 306 PHE A N 1
ATOM 2353 C CA . PHE A 1 306 ? -6.248 7.525 23.202 1.00 93.69 306 PHE A CA 1
ATOM 2354 C C . PHE A 1 306 ? -4.938 6.740 23.128 1.00 93.69 306 PHE A C 1
ATOM 2356 O O . PHE A 1 306 ? -3.923 7.326 22.756 1.00 93.69 306 PHE A O 1
ATOM 2363 N N . GLU A 1 307 ? -4.960 5.434 23.404 1.00 92.75 307 GLU A N 1
ATOM 2364 C CA . GLU A 1 307 ? -3.811 4.545 23.203 1.00 92.75 307 GLU A CA 1
ATOM 2365 C C . GLU A 1 307 ? -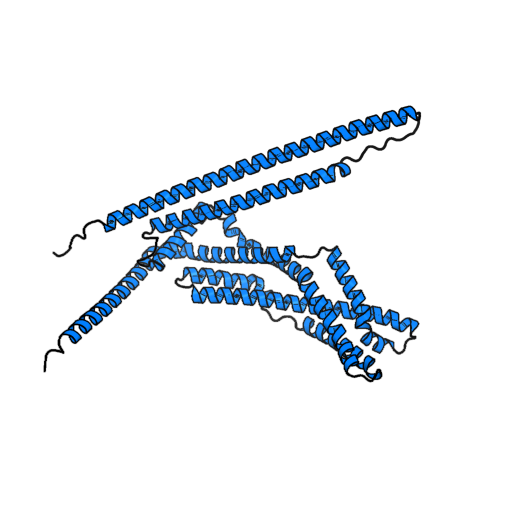3.418 4.470 21.717 1.00 92.75 307 GLU A C 1
ATOM 2367 O O . GLU A 1 307 ? -2.259 4.685 21.354 1.00 92.75 307 GLU A O 1
ATOM 2372 N N . GLU A 1 308 ? -4.390 4.250 20.828 1.00 87.69 308 GLU A N 1
ATOM 2373 C CA . GLU A 1 308 ? -4.141 4.205 19.385 1.00 87.69 308 GLU A CA 1
ATOM 2374 C C . GLU A 1 308 ? -3.671 5.564 18.848 1.00 87.69 308 GLU A C 1
ATOM 2376 O O . GLU A 1 308 ? -2.715 5.638 18.074 1.00 87.69 308 GLU A O 1
ATOM 2381 N N . LYS A 1 309 ? -4.288 6.663 19.297 1.00 89.25 309 LYS A N 1
ATOM 2382 C CA . LYS A 1 309 ? -3.870 8.024 18.939 1.00 89.25 309 LYS A CA 1
ATOM 2383 C C . LYS A 1 309 ? -2.446 8.323 19.398 1.00 89.25 309 LYS A C 1
ATOM 2385 O O . LYS A 1 309 ? -1.670 8.892 18.635 1.00 89.25 309 LYS A O 1
ATOM 2390 N N . GLN A 1 310 ? -2.076 7.903 20.604 1.00 93.69 310 GLN A N 1
ATOM 2391 C CA . GLN A 1 310 ? -0.712 8.026 21.107 1.00 93.69 310 GLN A CA 1
ATOM 2392 C C . GLN A 1 310 ? 0.282 7.266 20.220 1.00 93.69 310 GLN A C 1
ATOM 2394 O O . GLN A 1 310 ? 1.326 7.817 19.867 1.00 93.69 310 GLN A O 1
ATOM 2399 N N . ARG A 1 311 ? -0.053 6.038 19.809 1.00 91.12 311 ARG A N 1
ATOM 2400 C CA . ARG A 1 311 ? 0.767 5.237 18.889 1.00 91.12 311 ARG A CA 1
ATOM 2401 C C . ARG A 1 311 ? 0.928 5.911 17.524 1.00 91.12 311 ARG A C 1
ATOM 2403 O O . ARG A 1 311 ? 2.040 5.943 17.000 1.00 91.12 311 ARG A O 1
ATOM 2410 N N . MET A 1 312 ? -0.146 6.475 16.966 1.00 86.38 312 MET A N 1
ATOM 2411 C CA . MET A 1 312 ? -0.094 7.220 15.700 1.00 86.38 312 MET A CA 1
ATOM 2412 C C . MET A 1 312 ? 0.810 8.453 15.810 1.00 86.38 312 MET A C 1
ATOM 2414 O O . MET A 1 312 ? 1.720 8.608 15.001 1.00 86.38 312 MET A O 1
ATOM 2418 N N . LEU A 1 313 ? 0.653 9.263 16.862 1.00 91.06 313 LEU A N 1
ATOM 2419 C CA . LEU A 1 313 ? 1.498 10.440 17.101 1.00 91.06 313 LEU A CA 1
ATOM 2420 C C . LEU A 1 313 ? 2.982 10.078 17.256 1.00 91.06 313 LEU A C 1
ATOM 2422 O O . LEU A 1 313 ? 3.851 10.797 16.771 1.00 91.06 313 LEU A O 1
ATOM 2426 N N . GLN A 1 314 ? 3.293 8.949 17.900 1.00 93.00 314 GLN A N 1
ATOM 2427 C CA . GLN A 1 314 ? 4.670 8.453 17.993 1.00 93.00 314 GLN A CA 1
ATOM 2428 C C . GLN A 1 314 ? 5.243 8.084 16.619 1.00 93.00 314 GLN A C 1
ATOM 2430 O O . GLN A 1 314 ? 6.397 8.400 16.334 1.00 93.00 314 GLN A O 1
ATOM 2435 N N . GLN A 1 315 ? 4.451 7.434 15.763 1.00 88.75 315 GLN A N 1
ATOM 2436 C CA . GLN A 1 315 ? 4.868 7.083 14.403 1.00 88.75 315 GLN A CA 1
ATOM 2437 C C . GLN A 1 315 ? 5.074 8.329 13.534 1.00 88.75 315 GLN A C 1
ATOM 2439 O O . GLN A 1 315 ? 6.096 8.432 12.858 1.00 88.75 315 GLN A O 1
ATOM 2444 N N . GLU A 1 316 ? 4.156 9.295 13.596 1.00 87.06 316 GLU A N 1
ATOM 2445 C CA . GLU A 1 316 ? 4.262 10.574 12.884 1.00 87.06 316 GLU A CA 1
ATOM 2446 C C . GLU A 1 316 ? 5.472 11.394 13.337 1.00 87.06 316 GLU A C 1
ATOM 2448 O O . GLU A 1 316 ? 6.169 11.976 12.504 1.00 87.06 316 GLU A O 1
ATOM 2453 N N . MET A 1 317 ? 5.767 11.400 14.641 1.00 94.19 317 MET A N 1
ATOM 2454 C CA . MET A 1 317 ? 6.967 12.036 15.181 1.00 94.19 317 MET A CA 1
ATOM 2455 C C . MET A 1 317 ? 8.231 11.410 14.585 1.00 94.19 317 MET A C 1
ATOM 2457 O O . MET A 1 317 ? 9.096 12.130 14.093 1.00 94.19 317 MET A O 1
ATOM 2461 N N . VAL A 1 318 ? 8.337 10.076 14.592 1.00 94.19 318 VAL A N 1
ATOM 2462 C CA . VAL A 1 318 ? 9.493 9.364 14.018 1.00 94.19 318 VAL A CA 1
ATOM 2463 C C . VAL A 1 318 ? 9.643 9.669 12.528 1.00 94.19 318 VAL A C 1
ATOM 2465 O O . VAL A 1 318 ? 10.754 9.960 12.085 1.00 94.19 318 VAL A O 1
ATOM 2468 N N . GLN A 1 319 ? 8.543 9.656 11.770 1.00 87.44 319 GLN A N 1
ATOM 2469 C CA . GLN A 1 319 ? 8.568 9.977 10.344 1.00 87.44 319 GLN A CA 1
ATOM 2470 C C . GLN A 1 319 ? 9.011 11.427 10.101 1.00 87.44 319 GLN A C 1
ATOM 2472 O O . GLN A 1 319 ? 9.920 11.665 9.316 1.00 87.44 319 GLN A O 1
ATOM 2477 N N . SER A 1 320 ? 8.454 12.389 10.838 1.00 89.50 320 SER A N 1
ATOM 2478 C CA . SER A 1 320 ? 8.803 13.810 10.699 1.00 89.50 320 SER A CA 1
ATOM 2479 C C . SER A 1 320 ? 10.271 14.089 11.039 1.00 89.50 320 SER A C 1
ATOM 2481 O O . SER A 1 320 ? 10.918 14.924 10.405 1.00 89.50 320 SER A O 1
ATOM 2483 N N . LEU A 1 321 ? 10.825 13.387 12.035 1.00 93.19 321 LEU A N 1
ATOM 2484 C CA . LEU A 1 321 ? 12.246 13.473 12.384 1.00 93.19 321 LEU A CA 1
ATOM 2485 C C . LEU A 1 321 ? 13.144 12.878 11.289 1.00 93.19 321 LEU A C 1
ATOM 2487 O O . LEU A 1 321 ? 14.215 13.428 11.005 1.00 93.19 321 LEU A O 1
ATOM 2491 N N . TYR A 1 322 ? 12.712 11.776 10.670 1.00 92.38 322 TYR A N 1
ATOM 2492 C CA . TYR A 1 322 ? 13.401 11.178 9.530 1.00 92.38 322 TYR A CA 1
ATOM 2493 C C . TYR A 1 322 ? 13.419 12.137 8.334 1.00 92.38 322 TYR A C 1
ATOM 2495 O O . TYR A 1 322 ? 14.501 12.475 7.855 1.00 92.38 322 TYR A O 1
ATOM 2503 N N . ASP A 1 323 ? 12.258 12.664 7.941 1.00 87.06 323 ASP A N 1
ATOM 2504 C CA . ASP A 1 323 ? 12.112 13.594 6.815 1.00 87.06 323 ASP A CA 1
ATOM 2505 C C . ASP A 1 323 ? 12.946 14.870 7.028 1.00 87.06 323 ASP A C 1
ATOM 2507 O O . ASP A 1 323 ? 13.631 15.344 6.121 1.00 87.06 323 ASP A O 1
ATOM 2511 N N . CYS A 1 324 ? 12.960 15.406 8.256 1.00 92.19 324 CYS A N 1
ATOM 2512 C CA . CYS A 1 324 ? 13.806 16.544 8.621 1.00 92.19 324 CYS A CA 1
ATOM 2513 C C . CYS A 1 324 ? 15.302 16.235 8.439 1.00 92.19 324 CYS A C 1
ATOM 2515 O O . CYS A 1 324 ? 16.073 17.099 8.011 1.00 92.19 324 CYS A O 1
ATOM 2517 N N . THR A 1 325 ? 15.726 15.019 8.786 1.00 92.88 325 THR A N 1
ATOM 2518 C CA . THR A 1 325 ? 17.124 14.596 8.650 1.00 92.88 325 THR A CA 1
ATOM 2519 C C . THR A 1 325 ? 17.493 14.406 7.183 1.00 92.88 325 THR A C 1
ATOM 2521 O O . THR A 1 325 ? 18.537 14.895 6.759 1.00 92.88 325 THR A O 1
ATOM 2524 N N . GLU A 1 326 ? 16.630 13.763 6.397 1.00 90.81 326 GLU A N 1
ATOM 2525 C CA . GLU A 1 326 ? 16.835 13.564 4.960 1.00 90.81 326 GLU A CA 1
ATOM 2526 C C . GLU A 1 326 ? 16.907 14.901 4.210 1.00 90.81 326 GLU A C 1
ATOM 2528 O O . GLU A 1 326 ? 17.831 15.120 3.425 1.00 90.81 326 GLU A O 1
ATOM 2533 N N . TYR A 1 327 ? 16.002 15.836 4.517 1.00 92.31 327 TYR A N 1
ATOM 2534 C CA . TYR A 1 327 ? 16.031 17.189 3.962 1.00 92.31 327 TYR A CA 1
ATOM 2535 C C . TYR A 1 327 ? 17.353 17.909 4.262 1.00 92.31 327 TYR A C 1
ATOM 2537 O O . TYR A 1 327 ? 17.936 18.531 3.373 1.00 92.31 327 TYR A O 1
ATOM 2545 N N . TYR A 1 328 ? 17.853 17.810 5.498 1.00 94.06 328 TYR A N 1
ATOM 2546 C CA . TYR A 1 328 ? 19.140 18.397 5.871 1.00 94.06 328 TYR A CA 1
ATOM 2547 C C . TYR A 1 328 ? 20.309 17.774 5.098 1.00 94.06 328 TYR A C 1
ATOM 2549 O O . TYR A 1 328 ? 21.144 18.510 4.575 1.00 94.06 328 TYR A O 1
ATOM 2557 N N . GLU A 1 329 ? 20.376 16.443 4.995 1.00 92.38 329 GLU A N 1
ATOM 2558 C CA . GLU A 1 329 ? 21.460 15.767 4.269 1.00 92.38 329 GLU A CA 1
ATOM 2559 C C . GLU A 1 329 ? 21.440 16.130 2.779 1.00 92.38 329 GLU A C 1
ATOM 2561 O O . GLU A 1 329 ? 22.487 16.420 2.194 1.00 92.38 329 GLU A O 1
ATOM 2566 N N . ALA A 1 330 ? 20.251 16.205 2.175 1.00 91.81 330 ALA A N 1
ATOM 2567 C CA . ALA A 1 330 ? 20.086 16.662 0.799 1.00 91.81 330 ALA A CA 1
ATOM 2568 C C . ALA A 1 330 ? 20.539 18.123 0.623 1.00 91.81 330 ALA A C 1
ATOM 2570 O O . ALA A 1 330 ? 21.290 18.430 -0.306 1.00 91.81 330 ALA A O 1
ATOM 2571 N N . ALA A 1 331 ? 20.143 19.023 1.529 1.00 92.50 331 ALA A N 1
ATOM 2572 C CA . ALA A 1 331 ? 20.578 20.420 1.506 1.00 92.50 331 ALA A CA 1
ATOM 2573 C C . ALA A 1 331 ? 22.105 20.538 1.641 1.00 92.50 331 ALA A C 1
ATOM 2575 O O . ALA A 1 331 ? 22.741 21.270 0.882 1.00 92.50 331 ALA A O 1
ATOM 2576 N N . LYS A 1 332 ? 22.714 19.759 2.543 1.00 92.62 332 LYS A N 1
ATOM 2577 C CA . LYS A 1 332 ? 24.165 19.730 2.747 1.00 92.62 332 LYS A CA 1
ATOM 2578 C C . LYS A 1 332 ? 24.917 19.234 1.512 1.00 92.62 332 LYS A C 1
ATOM 2580 O O . LYS A 1 332 ? 25.911 19.841 1.122 1.00 92.62 332 LYS A O 1
ATOM 2585 N N . GLN A 1 333 ? 24.437 18.174 0.858 1.00 91.81 333 GLN A N 1
ATOM 2586 C CA . GLN A 1 333 ? 25.027 17.682 -0.394 1.00 91.81 333 GLN A CA 1
ATOM 2587 C C . GLN A 1 333 ? 24.945 18.721 -1.524 1.00 91.81 333 GLN A C 1
ATOM 2589 O O . GLN A 1 333 ? 25.860 18.816 -2.344 1.00 91.81 333 GLN A O 1
ATOM 2594 N N . ASN A 1 334 ? 23.887 19.535 -1.541 1.00 92.75 334 ASN A N 1
ATOM 2595 C CA . ASN A 1 334 ? 23.672 20.558 -2.564 1.00 92.75 334 ASN A CA 1
ATOM 2596 C C . ASN A 1 334 ? 24.442 21.867 -2.323 1.00 92.75 334 ASN A C 1
ATOM 2598 O O . ASN A 1 334 ? 24.609 22.631 -3.275 1.00 92.75 334 ASN A O 1
ATOM 2602 N N . LEU A 1 335 ? 24.988 22.106 -1.121 1.00 92.44 335 LEU A N 1
ATOM 2603 C CA . LEU A 1 335 ? 25.721 23.338 -0.784 1.00 92.44 335 LEU A CA 1
ATOM 2604 C C . LEU A 1 335 ? 26.833 23.677 -1.783 1.00 92.44 335 LEU A C 1
ATOM 2606 O O . LEU A 1 335 ? 26.967 24.825 -2.200 1.00 92.44 335 LEU A O 1
ATOM 2610 N N . LEU A 1 336 ? 27.633 22.686 -2.188 1.00 86.81 336 LEU A N 1
ATOM 2611 C CA . LEU A 1 336 ? 28.751 22.898 -3.116 1.00 86.81 336 LEU A CA 1
ATOM 2612 C C . LEU A 1 336 ? 28.279 23.264 -4.528 1.00 86.81 336 LEU A C 1
ATOM 2614 O O . LEU A 1 336 ? 28.974 23.977 -5.256 1.00 86.81 336 LEU A O 1
ATOM 2618 N N . THR A 1 337 ? 27.096 22.786 -4.905 1.00 88.62 337 THR A N 1
ATOM 2619 C CA . THR A 1 337 ? 26.462 23.095 -6.186 1.00 88.62 337 THR A CA 1
ATOM 2620 C C . THR A 1 337 ? 25.866 24.503 -6.158 1.00 88.62 337 THR A C 1
ATOM 2622 O O . THR A 1 337 ? 26.114 25.285 -7.073 1.00 88.62 337 THR A O 1
ATOM 2625 N N . GLU A 1 338 ? 25.142 24.860 -5.092 1.00 86.94 338 GLU A N 1
ATOM 2626 C CA . GLU A 1 338 ? 24.505 26.176 -4.911 1.00 86.94 338 GLU A CA 1
ATOM 2627 C C . GLU A 1 338 ? 25.515 27.312 -4.682 1.00 86.94 338 GLU A C 1
ATOM 2629 O O . GLU A 1 338 ? 25.306 28.455 -5.098 1.00 86.94 338 GLU A O 1
ATOM 2634 N N . HIS A 1 339 ? 26.641 27.005 -4.042 1.00 88.44 339 HIS A N 1
ATOM 2635 C CA . HIS A 1 339 ? 27.723 27.941 -3.769 1.00 88.44 339 HIS A CA 1
ATOM 2636 C C . HIS A 1 339 ? 28.995 27.514 -4.492 1.00 88.44 339 HIS A C 1
ATOM 2638 O O . HIS A 1 339 ? 29.991 27.141 -3.877 1.00 88.44 339 HIS A O 1
ATOM 2644 N N . SER A 1 340 ? 28.981 27.607 -5.820 1.00 88.75 340 SER A N 1
ATOM 2645 C CA . SER A 1 340 ? 30.147 27.301 -6.651 1.00 88.75 340 SER A CA 1
ATOM 2646 C C . SER A 1 340 ? 31.342 28.208 -6.316 1.00 88.75 340 SER A C 1
ATOM 2648 O O . SER A 1 340 ? 31.179 29.407 -6.072 1.00 88.75 340 SER A O 1
ATOM 2650 N N . MET A 1 341 ? 32.559 27.653 -6.338 1.00 88.25 341 MET A N 1
ATOM 2651 C CA . MET A 1 341 ? 33.781 28.431 -6.109 1.00 88.25 341 MET A CA 1
ATOM 2652 C C . MET A 1 341 ? 33.935 29.523 -7.190 1.00 88.25 341 MET A C 1
ATOM 2654 O O . MET A 1 341 ? 33.877 29.205 -8.382 1.00 88.25 341 MET A O 1
ATOM 2658 N N . PRO A 1 342 ? 34.158 30.799 -6.817 1.00 87.25 342 PRO A N 1
ATOM 2659 C CA . PRO A 1 342 ? 34.363 31.870 -7.786 1.00 87.25 342 PRO A CA 1
ATOM 2660 C C . PRO A 1 342 ? 35.601 31.622 -8.657 1.00 87.25 342 PRO A C 1
ATOM 2662 O O . PRO A 1 342 ? 36.676 31.291 -8.153 1.00 87.25 342 PRO A O 1
ATOM 2665 N N . VAL A 1 343 ? 35.472 31.822 -9.970 1.00 85.00 343 VAL A N 1
ATOM 2666 C CA . VAL A 1 343 ? 36.592 31.679 -10.912 1.00 85.00 343 VAL A CA 1
ATOM 2667 C C . VAL A 1 343 ? 37.359 32.998 -11.008 1.00 85.00 343 VAL A C 1
ATOM 2669 O O . VAL A 1 343 ? 36.800 34.023 -11.392 1.00 85.00 343 VAL A O 1
ATOM 2672 N N . VAL A 1 344 ? 38.658 32.966 -10.699 1.00 81.56 344 VAL A N 1
ATOM 2673 C CA . VAL A 1 344 ? 39.538 34.146 -10.733 1.00 81.56 344 VAL A CA 1
ATOM 2674 C C . VAL A 1 344 ? 40.218 34.271 -12.103 1.00 81.56 344 VAL A C 1
ATOM 2676 O O . VAL A 1 344 ? 41.025 33.401 -12.461 1.00 81.56 344 VAL A O 1
ATOM 2679 N N . PRO A 1 345 ? 39.958 35.336 -12.885 1.00 80.50 345 PRO A N 1
ATOM 2680 C CA . PRO A 1 345 ? 40.649 35.563 -14.149 1.00 80.50 345 PRO A CA 1
ATOM 2681 C C . PRO A 1 345 ? 42.096 36.025 -13.913 1.00 80.50 345 PRO A C 1
ATOM 2683 O O . PRO A 1 345 ? 42.361 36.928 -13.130 1.00 80.50 345 PRO A O 1
ATOM 2686 N N . ARG A 1 346 ? 43.053 35.440 -14.643 1.00 81.00 346 ARG A N 1
ATOM 2687 C CA . ARG A 1 346 ? 44.502 35.714 -14.498 1.00 81.00 346 ARG A CA 1
ATOM 2688 C C . ARG A 1 346 ? 44.967 37.063 -15.082 1.00 81.00 346 ARG A C 1
ATOM 2690 O O . ARG A 1 346 ? 46.127 37.443 -14.945 1.00 81.00 346 ARG A O 1
ATOM 2697 N N . LYS A 1 347 ? 44.111 37.770 -15.822 1.00 84.69 347 LYS A N 1
ATOM 2698 C CA . LYS A 1 347 ? 44.532 38.855 -16.722 1.00 84.69 347 LYS A CA 1
ATOM 2699 C C . LYS A 1 347 ? 45.132 40.041 -15.950 1.00 84.69 347 LYS A C 1
ATOM 2701 O O . LYS A 1 347 ? 44.438 40.674 -15.168 1.00 84.69 347 LYS A O 1
ATOM 2706 N N . GLY A 1 348 ? 46.393 40.371 -16.241 1.00 76.94 348 GLY A N 1
ATOM 2707 C CA . GLY A 1 348 ? 47.075 41.558 -15.707 1.00 76.94 348 GLY A CA 1
ATOM 2708 C C . GLY A 1 348 ? 47.716 41.396 -14.323 1.00 76.94 348 GLY A C 1
ATOM 2709 O O . GLY A 1 348 ? 48.272 42.367 -13.825 1.00 76.94 348 GLY A O 1
ATOM 2710 N N . LEU A 1 349 ? 47.675 40.200 -13.725 1.00 81.38 349 LEU A N 1
ATOM 2711 C CA . LEU A 1 349 ? 48.299 39.902 -12.429 1.00 81.38 349 LEU A CA 1
ATOM 2712 C C . LEU A 1 349 ? 49.637 39.171 -12.605 1.00 81.38 349 LEU A C 1
ATOM 2714 O O . LEU A 1 349 ? 49.799 38.366 -13.531 1.00 81.38 349 LEU A O 1
ATOM 2718 N N . SER A 1 350 ? 50.587 39.415 -11.697 1.00 87.75 350 SER A N 1
ATOM 2719 C CA . SER A 1 350 ? 51.787 38.580 -11.590 1.00 87.75 350 SER A CA 1
ATOM 2720 C C . SER A 1 350 ? 51.414 37.173 -11.092 1.00 87.75 350 SER A C 1
ATOM 2722 O O . SER A 1 350 ? 50.330 36.958 -10.547 1.00 87.75 350 SER A O 1
ATOM 2724 N N . LEU A 1 351 ? 52.291 36.179 -11.287 1.00 86.31 351 LEU A N 1
ATOM 2725 C CA . LEU A 1 351 ? 52.022 34.804 -10.838 1.00 86.31 351 LEU A CA 1
ATOM 2726 C C . LEU A 1 351 ? 51.820 34.722 -9.315 1.00 86.31 351 LEU A C 1
ATOM 2728 O O . LEU A 1 351 ? 50.967 33.965 -8.860 1.00 86.31 351 LEU A O 1
ATOM 2732 N N . VAL A 1 352 ? 52.586 35.512 -8.560 1.00 88.44 352 VAL A N 1
ATOM 2733 C CA . VAL A 1 352 ? 52.531 35.553 -7.094 1.00 88.44 352 VAL A CA 1
ATOM 2734 C C . VAL A 1 352 ? 51.218 36.185 -6.631 1.00 88.44 352 VAL A C 1
ATOM 2736 O O . VAL A 1 352 ? 50.515 35.588 -5.820 1.00 88.44 352 VAL A O 1
ATOM 2739 N N . ASP A 1 353 ? 50.834 37.325 -7.212 1.00 86.62 353 ASP A N 1
ATOM 2740 C CA . ASP A 1 353 ? 49.588 38.019 -6.850 1.00 86.62 353 ASP A CA 1
ATOM 2741 C C . ASP A 1 353 ? 48.350 37.187 -7.221 1.00 86.62 353 ASP A C 1
ATOM 2743 O O . ASP A 1 353 ? 47.363 37.157 -6.491 1.00 86.62 353 ASP A O 1
ATOM 2747 N N . TYR A 1 354 ? 48.407 36.456 -8.342 1.00 86.88 354 TYR A N 1
ATOM 2748 C CA . TYR A 1 354 ? 47.336 35.547 -8.750 1.00 86.88 354 TYR A CA 1
ATOM 2749 C C . TYR A 1 354 ? 47.142 34.387 -7.762 1.00 86.88 354 TYR A C 1
ATOM 2751 O O . TYR A 1 354 ? 46.005 34.043 -7.445 1.00 86.88 354 TYR A O 1
ATOM 2759 N N . GLN A 1 355 ? 48.234 33.794 -7.269 1.00 88.56 355 GLN A N 1
ATOM 2760 C CA . GLN A 1 355 ? 48.178 32.720 -6.271 1.00 88.56 355 GLN A CA 1
ATOM 2761 C C . GLN A 1 355 ? 47.639 33.225 -4.930 1.00 88.56 355 GLN A C 1
ATOM 2763 O O . GLN A 1 355 ? 46.748 32.600 -4.363 1.00 88.56 355 GLN A O 1
ATOM 2768 N N . GLN A 1 356 ? 48.104 34.390 -4.471 1.00 90.12 356 GLN A N 1
ATOM 2769 C CA . GLN A 1 356 ? 47.600 35.013 -3.243 1.00 90.12 356 GLN A CA 1
ATOM 2770 C C . GLN A 1 356 ? 46.096 35.296 -3.327 1.00 90.12 356 GLN A C 1
ATOM 2772 O O . GLN A 1 356 ? 45.355 34.934 -2.414 1.00 90.12 356 GLN A O 1
ATOM 2777 N N . LEU A 1 357 ? 45.627 35.849 -4.450 1.00 88.75 357 LEU A N 1
ATOM 2778 C CA . LEU A 1 357 ? 44.208 36.123 -4.671 1.00 88.75 357 LEU A CA 1
ATOM 2779 C C . LEU A 1 357 ? 43.363 34.839 -4.740 1.00 88.75 357 LEU A C 1
ATOM 2781 O O . LEU A 1 357 ? 42.254 34.799 -4.208 1.00 88.75 357 LEU A O 1
ATOM 2785 N N . GLN A 1 358 ? 43.870 33.773 -5.369 1.00 89.31 358 GLN A N 1
ATOM 2786 C CA . GLN A 1 358 ? 43.199 32.468 -5.354 1.00 89.31 358 GLN A CA 1
ATOM 2787 C C . GLN A 1 358 ? 43.090 31.897 -3.936 1.00 89.31 358 GLN A C 1
ATOM 2789 O O . GLN A 1 358 ? 42.028 31.393 -3.570 1.00 89.31 358 GLN A O 1
ATOM 2794 N N . ASP A 1 359 ? 44.152 31.992 -3.137 1.00 90.75 359 ASP A N 1
ATOM 2795 C CA . ASP A 1 359 ? 44.166 31.497 -1.760 1.00 90.75 359 ASP A CA 1
ATOM 2796 C C . ASP A 1 359 ? 43.258 32.320 -0.836 1.00 90.75 359 ASP A C 1
ATOM 2798 O O . ASP A 1 359 ? 42.637 31.771 0.074 1.00 90.75 359 ASP A O 1
ATOM 2802 N N . GLU A 1 360 ? 43.153 33.632 -1.050 1.00 92.69 360 GLU A N 1
ATOM 2803 C CA . GLU A 1 360 ? 42.180 34.497 -0.370 1.00 92.69 360 GLU A CA 1
ATOM 2804 C C . GLU A 1 360 ? 40.744 34.102 -0.717 1.00 92.69 360 GLU A C 1
ATOM 2806 O O . GLU A 1 360 ? 39.968 33.778 0.181 1.00 92.69 360 GLU A O 1
ATOM 2811 N N . ILE A 1 361 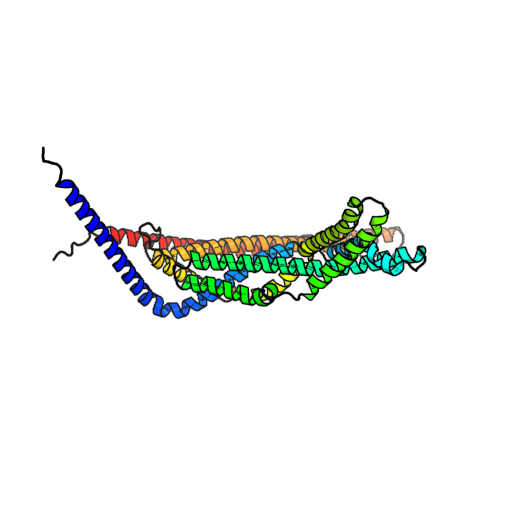? 40.413 34.005 -2.008 1.00 91.38 361 ILE A N 1
ATOM 2812 C CA . ILE A 1 361 ? 39.067 33.626 -2.463 1.00 91.38 361 ILE A CA 1
ATOM 2813 C C . ILE A 1 361 ? 38.691 32.225 -1.984 1.00 91.38 361 ILE A C 1
ATOM 2815 O O . ILE A 1 361 ? 37.551 31.991 -1.586 1.00 91.38 361 ILE A O 1
ATOM 2819 N N . ARG A 1 362 ? 39.644 31.289 -1.965 1.00 92.00 362 ARG A N 1
ATOM 2820 C CA . ARG A 1 362 ? 39.427 29.942 -1.431 1.00 92.00 362 ARG A CA 1
ATOM 2821 C C . ARG A 1 362 ? 39.149 29.960 0.069 1.00 92.00 362 ARG A C 1
ATOM 2823 O O . ARG A 1 362 ? 38.261 29.241 0.521 1.00 92.00 362 ARG A O 1
ATOM 2830 N N . ARG A 1 363 ? 39.887 30.765 0.841 1.00 93.88 363 ARG A N 1
ATOM 2831 C CA . ARG A 1 363 ? 39.661 30.926 2.287 1.00 93.88 363 ARG A CA 1
ATOM 2832 C C . ARG A 1 363 ? 38.289 31.530 2.572 1.00 93.88 363 ARG A C 1
ATOM 2834 O O . ARG A 1 363 ? 37.567 30.990 3.407 1.00 93.88 363 ARG A O 1
ATOM 2841 N N . ASP A 1 364 ? 37.911 32.582 1.853 1.00 94.06 364 ASP A N 1
ATOM 2842 C CA . ASP A 1 364 ? 36.607 33.231 2.011 1.00 94.06 364 ASP A CA 1
ATOM 2843 C C . ASP A 1 364 ? 35.455 32.310 1.597 1.00 94.06 364 ASP A C 1
ATOM 2845 O O . ASP A 1 364 ? 34.445 32.224 2.297 1.00 94.06 364 ASP A O 1
ATOM 2849 N N . TRP A 1 365 ? 35.622 31.561 0.504 1.00 93.25 365 TRP A N 1
ATOM 2850 C CA . TRP A 1 365 ? 34.647 30.567 0.062 1.00 93.25 365 TRP A CA 1
ATOM 2851 C C . TRP A 1 365 ? 34.476 29.440 1.088 1.00 93.25 365 TRP A C 1
ATOM 2853 O O . TRP A 1 365 ? 33.351 29.179 1.505 1.00 93.25 365 TRP A O 1
ATOM 2863 N N . ASN A 1 366 ? 35.571 28.844 1.579 1.00 94.25 366 ASN A N 1
ATOM 2864 C CA . ASN A 1 366 ? 35.520 27.828 2.638 1.00 94.25 366 ASN A CA 1
ATOM 2865 C C . ASN A 1 366 ? 34.824 28.361 3.899 1.00 94.25 366 ASN A C 1
ATOM 2867 O O . ASN A 1 366 ? 34.007 27.667 4.496 1.00 94.25 366 ASN A O 1
ATOM 2871 N N . LYS A 1 367 ? 35.117 29.608 4.291 1.00 95.75 367 LYS A N 1
ATOM 2872 C CA . LYS A 1 367 ? 34.472 30.259 5.436 1.00 95.75 367 LYS A CA 1
ATOM 2873 C C . LYS A 1 3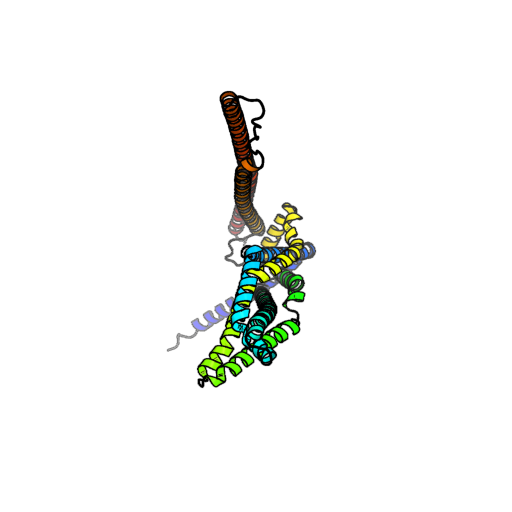67 ? 32.967 30.417 5.220 1.00 95.75 367 LYS A C 1
ATOM 2875 O O . LYS A 1 367 ? 32.204 30.185 6.151 1.00 95.75 367 LYS A O 1
ATOM 2880 N N . LYS A 1 368 ? 32.537 30.786 4.011 1.00 94.31 368 LYS A N 1
ATOM 2881 C CA . LYS A 1 368 ? 31.116 30.897 3.665 1.00 94.31 368 LYS A CA 1
ATOM 2882 C C . LYS A 1 368 ? 30.414 29.536 3.682 1.00 94.31 368 LYS A C 1
ATOM 2884 O O . LYS A 1 368 ? 29.331 29.443 4.246 1.00 94.31 368 LYS A O 1
ATOM 2889 N N . ILE A 1 369 ? 31.028 28.496 3.111 1.00 94.94 369 ILE A N 1
ATOM 2890 C CA . ILE A 1 369 ? 30.483 27.129 3.155 1.00 94.94 369 ILE A CA 1
ATOM 2891 C C . ILE A 1 369 ? 30.321 26.669 4.606 1.00 94.94 369 ILE A C 1
ATOM 2893 O O . ILE A 1 369 ? 29.236 26.236 4.971 1.00 94.94 369 ILE A O 1
ATOM 2897 N N . GLN A 1 370 ? 31.343 26.858 5.449 1.00 95.31 370 GLN A N 1
ATOM 2898 C CA . GLN A 1 370 ? 31.264 26.511 6.870 1.00 95.31 370 GLN A CA 1
ATOM 2899 C C . GLN A 1 370 ? 30.126 27.255 7.584 1.00 95.31 370 GLN A C 1
ATOM 2901 O O . GLN A 1 370 ? 29.386 26.658 8.356 1.00 95.31 370 GLN A O 1
ATOM 2906 N N . GLN A 1 371 ? 29.950 28.551 7.308 1.00 95.69 371 GLN A N 1
ATOM 2907 C CA . GLN A 1 371 ? 28.858 29.336 7.890 1.00 95.69 371 GLN A CA 1
ATOM 2908 C C . GLN A 1 371 ? 27.473 28.822 7.476 1.00 95.69 371 GLN A C 1
ATOM 2910 O O . GLN A 1 371 ? 26.561 28.816 8.303 1.00 95.69 371 GLN A O 1
ATOM 2915 N N . GLU A 1 372 ? 27.296 28.398 6.222 1.00 95.31 372 GLU A N 1
ATOM 2916 C CA . GLU A 1 372 ? 26.033 27.806 5.766 1.00 95.31 372 GLU A CA 1
ATOM 2917 C C . GLU A 1 372 ? 25.811 26.401 6.337 1.00 95.31 372 GLU A C 1
ATOM 2919 O O . GLU A 1 372 ? 24.685 26.085 6.719 1.00 95.31 372 GLU A O 1
ATOM 2924 N N . GLU A 1 373 ? 26.859 25.583 6.478 1.00 95.00 373 GLU A N 1
ATOM 2925 C CA . GLU A 1 373 ? 26.775 24.297 7.184 1.00 95.00 373 GLU A CA 1
ATOM 2926 C C . GLU A 1 373 ? 26.340 24.488 8.643 1.00 95.00 373 GLU A C 1
ATOM 2928 O O . GLU A 1 373 ? 25.380 23.853 9.084 1.00 95.00 373 GLU A O 1
ATOM 2933 N N . ASP A 1 374 ? 26.974 25.413 9.370 1.00 96.19 374 ASP A N 1
ATOM 2934 C CA . ASP A 1 374 ? 26.626 25.734 10.757 1.00 96.19 374 ASP A CA 1
ATOM 2935 C C . ASP A 1 374 ? 25.180 26.260 10.860 1.00 96.19 374 ASP A C 1
ATOM 2937 O O . ASP A 1 374 ? 24.445 25.935 11.799 1.00 96.19 374 ASP A O 1
ATOM 2941 N N . ARG A 1 375 ? 24.736 27.058 9.876 1.00 96.50 375 ARG A N 1
ATOM 2942 C CA . ARG A 1 375 ? 23.357 27.562 9.797 1.00 96.50 375 ARG A CA 1
ATOM 2943 C C . ARG A 1 375 ? 22.356 26.429 9.582 1.00 96.50 375 ARG A C 1
ATOM 2945 O O . ARG A 1 375 ? 21.341 26.396 10.277 1.00 96.50 375 ARG A O 1
ATOM 2952 N N . LEU A 1 376 ? 22.618 25.524 8.639 1.00 95.06 376 LEU A N 1
ATOM 2953 C CA . LEU A 1 376 ? 21.761 24.367 8.368 1.00 95.06 376 LEU A CA 1
ATOM 2954 C C . LEU A 1 376 ? 21.693 23.431 9.576 1.00 95.06 376 LEU A C 1
ATOM 2956 O O . LEU A 1 376 ? 20.608 22.963 9.917 1.00 95.06 376 LEU A O 1
ATOM 2960 N N . GLU A 1 377 ? 22.820 23.203 10.254 1.00 96.25 377 GLU A N 1
ATOM 2961 C CA . GLU A 1 377 ? 22.875 22.366 11.454 1.00 96.25 377 GLU A CA 1
ATOM 2962 C C . GLU A 1 377 ? 22.028 22.968 12.577 1.00 96.25 377 GLU A C 1
ATOM 2964 O O . GLU A 1 377 ? 21.221 22.272 13.194 1.00 96.25 377 GLU A O 1
ATOM 2969 N N . LYS A 1 378 ? 22.124 24.285 12.784 1.00 97.06 378 LYS A N 1
ATOM 2970 C CA . LYS A 1 378 ? 21.271 24.984 13.746 1.00 97.06 378 LYS A CA 1
ATOM 2971 C C . LYS A 1 378 ? 19.785 24.860 13.395 1.00 97.06 378 LYS A C 1
ATOM 2973 O O . LYS A 1 378 ? 18.981 24.550 14.267 1.00 97.06 378 LYS A O 1
ATOM 2978 N N . VAL A 1 379 ? 19.412 25.057 12.127 1.00 95.75 379 VAL A N 1
ATOM 2979 C CA . VAL A 1 379 ? 18.015 24.913 11.673 1.00 95.75 379 VAL A CA 1
ATOM 2980 C C . VAL A 1 379 ? 17.497 23.493 11.905 1.00 95.75 379 VAL A C 1
ATOM 2982 O O . VAL A 1 379 ? 16.364 23.328 12.361 1.00 95.75 379 VAL A O 1
ATOM 2985 N N . LYS A 1 380 ? 18.315 22.469 11.638 1.00 95.69 380 LYS A N 1
ATOM 2986 C CA . LYS A 1 380 ? 17.980 21.070 11.925 1.00 95.69 380 LYS A CA 1
ATOM 2987 C C . LYS A 1 380 ? 17.736 20.858 13.417 1.00 95.69 380 LYS A C 1
ATOM 2989 O O . LYS A 1 380 ? 16.698 20.310 13.777 1.00 95.69 380 LYS A O 1
ATOM 2994 N N . GLN A 1 381 ? 18.648 21.312 14.277 1.00 97.62 381 GLN A N 1
ATOM 2995 C CA . GLN A 1 381 ? 18.518 21.172 15.731 1.00 97.62 381 GLN A CA 1
ATOM 2996 C C . GLN A 1 381 ? 17.261 21.874 16.259 1.00 97.62 381 GLN A C 1
ATOM 2998 O O . GLN A 1 381 ? 16.472 21.255 16.973 1.00 97.62 381 GLN A O 1
ATOM 3003 N N . ASP A 1 382 ? 17.017 23.117 15.836 1.00 97.31 382 ASP A N 1
ATOM 3004 C CA . ASP A 1 382 ? 15.826 23.884 16.218 1.00 97.31 382 ASP A CA 1
ATOM 3005 C C . ASP A 1 382 ? 14.529 23.194 15.743 1.00 97.31 382 ASP A C 1
ATOM 3007 O O . ASP A 1 382 ? 13.522 23.179 16.456 1.00 97.31 382 ASP A O 1
ATOM 3011 N N . THR A 1 383 ? 14.542 22.596 14.545 1.00 94.88 383 THR A N 1
ATOM 3012 C CA . THR A 1 383 ? 13.384 21.881 13.981 1.00 94.88 383 THR A CA 1
ATOM 3013 C C . THR A 1 383 ? 13.119 20.573 14.719 1.00 94.88 383 THR A C 1
ATOM 3015 O O . THR A 1 383 ? 11.980 20.321 15.109 1.00 94.88 383 THR A O 1
ATOM 3018 N N . ILE A 1 384 ? 14.158 19.772 14.978 1.00 96.81 384 ILE A N 1
ATOM 3019 C CA . ILE A 1 384 ? 14.060 18.536 15.767 1.00 96.81 384 ILE A CA 1
ATOM 3020 C C . ILE A 1 384 ? 13.520 18.837 17.166 1.00 96.81 384 ILE A C 1
ATOM 3022 O O . ILE A 1 384 ? 12.608 18.147 17.626 1.00 96.81 384 ILE A O 1
ATOM 3026 N N . GLN A 1 385 ? 14.031 19.882 17.822 1.00 97.88 385 GLN A N 1
ATOM 3027 C CA . GLN A 1 385 ? 13.560 20.293 19.143 1.00 97.88 385 GLN A CA 1
ATOM 3028 C C . GLN A 1 385 ? 12.075 20.673 19.100 1.00 97.88 385 GLN A C 1
ATOM 3030 O O . GLN A 1 385 ? 11.282 20.145 19.875 1.00 97.88 385 GLN A O 1
ATOM 3035 N N . ARG A 1 386 ? 11.665 21.508 18.135 1.00 97.06 386 ARG A N 1
ATOM 3036 C CA . ARG A 1 386 ? 10.260 21.909 17.970 1.00 97.06 386 ARG A CA 1
ATOM 3037 C C . ARG A 1 386 ? 9.334 20.718 17.719 1.00 97.06 386 ARG A C 1
ATOM 3039 O O . ARG A 1 386 ? 8.249 20.673 18.299 1.00 97.06 386 ARG A O 1
ATOM 3046 N N . LEU A 1 387 ? 9.729 19.785 16.851 1.00 94.12 387 LEU A N 1
ATOM 3047 C CA . LEU A 1 387 ? 8.955 18.573 16.571 1.00 94.12 387 LEU A CA 1
ATOM 3048 C C . LEU A 1 387 ? 8.814 17.727 17.840 1.00 94.12 387 LEU A C 1
ATOM 3050 O O . LEU A 1 387 ? 7.702 17.344 18.195 1.00 94.12 387 LEU A O 1
ATOM 3054 N N . THR A 1 388 ? 9.918 17.516 18.557 1.00 96.06 388 THR A N 1
ATOM 3055 C CA . THR A 1 388 ? 9.945 16.752 19.812 1.00 96.06 388 THR A CA 1
ATOM 3056 C C . THR A 1 388 ? 9.038 17.379 20.870 1.00 96.06 388 THR A C 1
ATOM 3058 O O . THR A 1 388 ? 8.235 16.673 21.475 1.00 96.06 388 THR A O 1
ATOM 3061 N N . ASP A 1 389 ? 9.094 18.699 21.053 1.00 97.00 389 ASP A N 1
ATOM 3062 C CA . ASP A 1 389 ? 8.255 19.410 22.024 1.00 97.00 389 ASP A CA 1
ATOM 3063 C C . ASP A 1 389 ? 6.769 19.360 21.639 1.00 97.00 389 ASP A C 1
ATOM 3065 O O . ASP A 1 389 ? 5.905 19.128 22.487 1.00 97.00 389 ASP A O 1
ATOM 3069 N N . THR A 1 390 ? 6.460 19.537 20.350 1.00 95.81 390 THR A N 1
ATOM 3070 C CA . THR A 1 390 ? 5.078 19.546 19.841 1.00 95.81 390 THR A CA 1
ATOM 3071 C C . THR A 1 390 ? 4.424 18.175 19.990 1.00 95.81 390 THR A C 1
ATOM 3073 O O . THR A 1 390 ? 3.365 18.061 20.612 1.00 95.81 390 THR A O 1
ATOM 3076 N N . TYR A 1 391 ? 5.062 17.125 19.467 1.00 94.50 391 TYR A N 1
ATOM 3077 C CA . TYR A 1 391 ? 4.551 15.760 19.584 1.00 94.50 391 TYR A CA 1
ATOM 3078 C C . TYR A 1 391 ? 4.592 15.271 21.032 1.00 94.50 391 TYR A C 1
ATOM 3080 O O . TYR A 1 391 ? 3.642 14.635 21.484 1.00 94.50 391 TYR A O 1
ATOM 3088 N N . GLY A 1 392 ? 5.633 15.625 21.792 1.00 96.38 392 GLY A N 1
ATOM 3089 C CA . GLY A 1 392 ? 5.741 15.316 23.217 1.00 96.38 392 GLY A CA 1
ATOM 3090 C C . GLY A 1 392 ? 4.559 15.860 24.020 1.00 96.38 392 GLY A C 1
ATOM 3091 O O . GLY A 1 392 ? 3.961 15.126 24.808 1.00 96.38 392 GLY A O 1
ATOM 3092 N N . LEU A 1 393 ? 4.152 17.109 23.765 1.00 96.94 393 LEU A N 1
ATOM 3093 C CA . LEU A 1 393 ? 2.971 17.703 24.393 1.00 96.94 393 LEU A CA 1
ATOM 3094 C C . LEU A 1 393 ? 1.677 16.973 24.004 1.00 96.94 393 LEU A C 1
ATOM 3096 O O . LEU A 1 393 ? 0.856 16.685 24.874 1.00 96.94 393 LEU A O 1
ATOM 3100 N N . GLN A 1 394 ? 1.482 16.659 22.722 1.00 94.31 394 GLN A N 1
ATOM 3101 C CA . GLN A 1 394 ? 0.275 15.971 22.247 1.00 94.31 394 GLN A CA 1
ATOM 3102 C C . GLN A 1 394 ? 0.164 14.542 22.798 1.00 94.31 394 GLN A C 1
ATOM 3104 O O . GLN A 1 394 ? -0.907 14.128 23.244 1.00 94.31 394 GLN A O 1
ATOM 3109 N N . ILE A 1 395 ? 1.277 13.805 22.823 1.00 94.94 395 ILE A N 1
ATOM 3110 C CA . ILE A 1 395 ? 1.376 12.470 23.424 1.00 94.94 395 ILE A CA 1
ATOM 3111 C C . ILE A 1 395 ? 1.046 12.541 24.916 1.00 94.94 395 ILE A C 1
ATOM 3113 O O . ILE A 1 395 ? 0.246 11.746 25.410 1.00 94.94 395 ILE A O 1
ATOM 3117 N N . TYR A 1 396 ? 1.598 13.526 25.628 1.00 97.44 396 TYR A N 1
ATOM 3118 C CA . TYR A 1 396 ? 1.307 13.736 27.044 1.00 97.44 396 TYR A CA 1
ATOM 3119 C C . TYR A 1 396 ? -0.175 14.057 27.297 1.00 97.44 396 TYR A C 1
ATOM 3121 O O . TYR A 1 396 ? -0.781 13.513 28.218 1.00 97.44 396 TYR A O 1
ATOM 3129 N N . GLN A 1 397 ? -0.796 14.888 26.455 1.00 95.56 397 GLN A N 1
ATOM 3130 C CA . GLN A 1 397 ? -2.232 15.171 26.536 1.00 95.56 397 GLN A CA 1
ATOM 3131 C C . GLN A 1 397 ? -3.086 13.920 26.289 1.00 95.56 397 GLN A C 1
ATOM 3133 O O . GLN A 1 397 ? -4.091 13.732 26.976 1.00 95.56 397 GLN A O 1
ATOM 3138 N N . CYS A 1 398 ? -2.692 13.052 25.350 1.00 94.62 398 CYS A N 1
ATOM 3139 C CA . CYS A 1 398 ? -3.363 11.767 25.134 1.00 94.62 398 CYS A CA 1
ATOM 3140 C C . CYS A 1 398 ? -3.251 10.875 26.374 1.00 94.62 398 CYS A C 1
ATOM 3142 O O . CYS A 1 398 ? -4.267 10.346 26.819 1.00 94.62 398 CYS A O 1
ATOM 3144 N N . GLN A 1 399 ? -2.066 10.796 26.991 1.00 97.50 399 GLN A N 1
ATOM 3145 C CA . GLN A 1 399 ? -1.862 10.046 28.233 1.00 97.50 399 GLN A CA 1
ATOM 3146 C C . GLN A 1 399 ? -2.764 10.559 29.363 1.00 97.50 399 GLN A C 1
ATOM 3148 O O . GLN A 1 399 ? -3.449 9.771 30.005 1.00 97.50 399 GLN A O 1
ATOM 3153 N N . GLN A 1 400 ? -2.850 11.878 29.568 1.00 97.75 400 GLN A N 1
ATOM 3154 C CA . GLN A 1 400 ? -3.740 12.443 30.589 1.00 97.75 400 GLN A CA 1
ATOM 3155 C C . GLN A 1 400 ? -5.214 12.088 30.356 1.00 97.75 400 GLN A C 1
ATOM 3157 O O . GLN A 1 400 ? -5.967 11.892 31.309 1.00 97.75 400 GLN A O 1
ATOM 3162 N N . ARG A 1 401 ? -5.661 12.052 29.095 1.00 96.50 401 ARG A N 1
ATOM 3163 C CA . ARG A 1 401 ? -7.042 11.682 28.761 1.00 96.50 401 ARG A CA 1
ATOM 3164 C C . ARG A 1 401 ? -7.285 10.182 28.916 1.00 96.50 401 ARG A C 1
ATOM 3166 O O . ARG A 1 401 ? -8.343 9.808 29.412 1.00 96.50 401 ARG A O 1
ATOM 3173 N N . TYR A 1 402 ? -6.300 9.355 28.576 1.00 97.19 402 TYR A N 1
ATOM 3174 C CA . TYR A 1 402 ? -6.309 7.922 28.858 1.00 97.19 402 TYR A CA 1
ATOM 3175 C C . TYR A 1 402 ? -6.433 7.650 30.364 1.00 97.19 402 TYR A C 1
ATOM 3177 O O . TYR A 1 402 ? -7.301 6.887 30.780 1.00 97.19 402 TYR A O 1
ATOM 3185 N N . ASP A 1 403 ? -5.619 8.316 31.188 1.00 97.69 403 ASP A N 1
ATOM 3186 C CA . ASP A 1 403 ? -5.628 8.136 32.644 1.00 97.69 403 ASP A CA 1
ATOM 3187 C C . ASP A 1 403 ? -6.981 8.543 33.245 1.00 97.69 403 ASP A C 1
ATOM 3189 O O . ASP A 1 403 ? -7.547 7.804 34.047 1.00 97.69 403 ASP A O 1
ATOM 3193 N N . LYS A 1 404 ? -7.571 9.653 32.780 1.00 97.38 404 LYS A N 1
ATOM 3194 C CA . LYS A 1 404 ? -8.939 10.043 33.162 1.00 97.38 404 LYS A CA 1
ATOM 3195 C C . LYS A 1 404 ? -9.974 8.994 32.762 1.00 97.38 404 LYS A C 1
ATOM 3197 O O . LYS A 1 404 ? -10.824 8.638 33.572 1.00 97.38 404 LYS A O 1
ATOM 3202 N N . ALA A 1 405 ? -9.919 8.483 31.532 1.00 96.25 405 ALA A N 1
ATOM 3203 C CA . ALA A 1 405 ? -10.826 7.425 31.088 1.00 96.25 405 ALA A CA 1
ATOM 3204 C C . ALA A 1 405 ? -10.678 6.163 31.955 1.00 96.25 405 ALA A C 1
ATOM 3206 O O . ALA A 1 405 ? -11.672 5.555 32.347 1.00 96.25 405 ALA A O 1
ATOM 3207 N N . LYS A 1 406 ? -9.449 5.820 32.350 1.00 97.44 406 LYS A N 1
ATOM 3208 C CA . LYS A 1 406 ? -9.174 4.720 33.275 1.00 97.44 406 LYS A CA 1
ATOM 3209 C C . LYS A 1 406 ? -9.766 4.961 34.669 1.00 97.44 406 LYS A C 1
ATOM 3211 O O . LYS A 1 406 ? -10.395 4.057 35.212 1.00 97.44 406 LYS A O 1
ATOM 3216 N N . GLU A 1 407 ? -9.641 6.166 35.225 1.00 97.75 407 GLU A N 1
ATOM 3217 C CA . GLU A 1 407 ? -10.298 6.537 36.490 1.00 97.75 407 GLU A CA 1
ATOM 3218 C C . GLU A 1 407 ? -11.827 6.392 36.393 1.00 97.75 407 GLU A C 1
ATOM 3220 O O . GLU A 1 407 ? -12.462 5.832 37.290 1.00 97.75 407 GLU A O 1
ATOM 3225 N N . HIS A 1 408 ? -12.428 6.832 35.280 1.00 95.88 408 HIS A N 1
ATOM 3226 C CA . HIS A 1 408 ? -13.859 6.655 35.017 1.00 95.88 408 HIS A CA 1
ATOM 3227 C C . HIS A 1 408 ? -14.260 5.175 34.943 1.00 95.88 408 HIS A C 1
ATOM 3229 O O . HIS A 1 408 ? -15.277 4.787 35.524 1.00 95.88 408 HIS A O 1
ATOM 3235 N N . TYR A 1 409 ? -13.452 4.343 34.280 1.00 96.50 409 TYR A N 1
ATOM 3236 C CA . TYR A 1 409 ? -13.659 2.898 34.211 1.00 96.50 409 TYR A CA 1
ATOM 3237 C C . TYR A 1 409 ? -13.642 2.260 35.607 1.00 96.50 409 TYR A C 1
ATOM 3239 O O . TYR A 1 409 ? -14.544 1.496 35.963 1.00 96.50 409 TYR A O 1
ATOM 3247 N N . GLU A 1 410 ? -12.630 2.583 36.416 1.00 97.00 410 GLU A N 1
ATOM 3248 C CA . GLU A 1 410 ? -12.475 2.058 37.775 1.00 97.00 410 GLU A CA 1
ATOM 3249 C C . GLU A 1 410 ? -13.634 2.500 38.678 1.00 97.00 410 GLU A C 1
ATOM 3251 O O . GLU A 1 410 ? -14.214 1.670 39.381 1.00 97.00 410 GLU A O 1
ATOM 3256 N N . ALA A 1 411 ? -14.047 3.768 38.605 1.00 96.56 411 ALA A N 1
ATOM 3257 C CA . ALA A 1 411 ? -15.196 4.277 39.349 1.00 96.56 411 ALA A CA 1
ATOM 3258 C C . ALA A 1 411 ? -16.503 3.558 38.970 1.00 96.56 411 ALA A C 1
ATOM 3260 O O . ALA A 1 411 ? -17.268 3.161 39.854 1.00 96.56 411 ALA A O 1
ATOM 3261 N N . ALA A 1 412 ? -16.751 3.340 37.673 1.00 93.44 412 ALA A N 1
ATOM 3262 C CA . ALA A 1 412 ? -17.919 2.600 37.197 1.00 93.44 412 ALA A CA 1
ATOM 3263 C C . ALA A 1 412 ? -17.910 1.139 37.682 1.00 93.44 412 ALA A C 1
ATOM 3265 O O . ALA A 1 412 ? -18.940 0.613 38.112 1.00 93.44 412 ALA A O 1
ATOM 3266 N N . TYR A 1 413 ? -16.738 0.499 37.690 1.00 94.00 413 TYR A N 1
ATOM 3267 C CA . TYR A 1 413 ? -16.578 -0.855 38.214 1.00 94.00 413 TYR A CA 1
ATOM 3268 C C . TYR A 1 413 ? -16.877 -0.942 39.718 1.00 94.00 413 TYR A C 1
ATOM 3270 O O . TYR A 1 413 ? -17.632 -1.819 40.139 1.00 94.00 413 TYR A O 1
ATOM 3278 N N . GLN A 1 414 ? -16.357 -0.010 40.525 1.00 95.06 414 GLN A N 1
ATOM 3279 C CA . GLN A 1 414 ? -16.631 0.046 41.968 1.00 95.06 414 GLN A CA 1
ATOM 3280 C C . GLN A 1 414 ? -18.126 0.241 42.257 1.00 95.06 414 GLN A C 1
ATOM 3282 O O . GLN A 1 414 ? -18.697 -0.441 43.109 1.00 95.06 414 GLN A O 1
ATOM 3287 N N . GLN A 1 415 ? -18.795 1.122 41.506 1.00 92.69 415 GLN A N 1
ATOM 3288 C CA . GLN A 1 415 ? -20.244 1.314 41.622 1.00 92.69 415 GLN A CA 1
ATOM 3289 C C . GLN A 1 415 ? -21.023 0.041 41.282 1.00 92.69 415 GLN A C 1
ATOM 3291 O O . GLN A 1 415 ? -22.007 -0.278 41.951 1.00 92.69 415 GLN A O 1
ATOM 3296 N N . TRP A 1 416 ? -20.597 -0.693 40.254 1.00 91.81 416 TRP A N 1
ATOM 3297 C CA . TRP A 1 416 ? -21.198 -1.977 39.911 1.00 91.81 416 TRP A CA 1
ATOM 3298 C C . TRP A 1 416 ? -21.011 -3.012 41.028 1.00 91.81 416 TRP A C 1
ATOM 3300 O O . TRP A 1 416 ? -21.991 -3.654 41.406 1.00 91.81 416 TRP A O 1
ATOM 3310 N N . GLN A 1 417 ? -19.805 -3.139 41.596 1.00 91.94 417 GLN A N 1
ATOM 3311 C CA . GLN A 1 417 ? -19.536 -4.057 42.711 1.00 91.94 417 GLN A CA 1
ATOM 3312 C C . GLN A 1 417 ? -20.412 -3.739 43.928 1.00 91.94 417 GLN A C 1
ATOM 3314 O O . GLN A 1 417 ? -21.101 -4.625 44.431 1.00 91.94 417 GLN A O 1
ATOM 3319 N N . ALA A 1 418 ? -20.485 -2.466 44.328 1.00 91.00 418 ALA A N 1
ATOM 3320 C CA . ALA A 1 418 ? -21.318 -2.034 45.448 1.00 91.00 418 ALA A CA 1
ATOM 3321 C C . ALA A 1 418 ? -22.804 -2.391 45.250 1.00 91.00 418 ALA A C 1
ATOM 3323 O O . ALA A 1 418 ? -23.484 -2.772 46.200 1.00 91.00 418 ALA A O 1
ATOM 3324 N N . ARG A 1 419 ? -23.318 -2.331 44.011 1.00 87.44 419 ARG A N 1
ATOM 3325 C CA . ARG A 1 419 ? -24.699 -2.746 43.697 1.00 87.44 419 ARG A CA 1
ATOM 3326 C C . ARG A 1 419 ? -24.921 -4.256 43.814 1.00 87.44 419 ARG A C 1
ATOM 3328 O O . ARG A 1 419 ? -26.044 -4.658 44.095 1.00 87.44 419 ARG A O 1
ATOM 3335 N N . GLN A 1 420 ? -23.895 -5.080 43.592 1.00 84.31 420 GLN A N 1
ATOM 3336 C CA . GLN A 1 420 ? -23.984 -6.538 43.759 1.00 84.31 420 GLN A CA 1
ATOM 3337 C C . GLN A 1 420 ? -23.960 -6.957 45.234 1.00 84.31 420 GLN A C 1
ATOM 3339 O O . GLN A 1 420 ? -24.558 -7.969 45.591 1.00 84.31 420 GLN A O 1
ATOM 3344 N N . GLU A 1 421 ? -23.274 -6.187 46.080 1.00 80.00 421 GLU A N 1
ATOM 3345 C CA . GLU A 1 421 ? -23.143 -6.452 47.518 1.00 80.00 421 GLU A CA 1
ATOM 3346 C C . GLU A 1 421 ? -24.358 -5.995 48.339 1.00 80.00 421 GLU A C 1
ATOM 3348 O O . GLU A 1 421 ? -24.516 -6.412 49.489 1.00 80.00 421 GLU A O 1
ATOM 3353 N N . LEU A 1 422 ? -25.249 -5.177 47.763 1.00 71.06 422 LEU A N 1
ATOM 3354 C CA . LEU A 1 422 ? -26.506 -4.818 48.416 1.00 71.06 422 LEU A CA 1
ATOM 3355 C C . LEU A 1 422 ? -27.339 -6.088 48.662 1.00 71.06 422 LEU A C 1
ATOM 3357 O O . LEU A 1 422 ? -27.569 -6.860 47.725 1.00 71.06 422 LEU A O 1
ATOM 3361 N N . PRO A 1 423 ? -27.814 -6.325 49.902 1.00 61.50 423 PRO A N 1
ATOM 3362 C CA . PRO A 1 423 ? -28.626 -7.492 50.197 1.00 61.50 423 PRO A CA 1
ATOM 3363 C C . PRO A 1 423 ? -29.836 -7.478 49.271 1.00 61.50 423 PRO A C 1
ATOM 3365 O O . PRO A 1 423 ? -30.551 -6.477 49.195 1.00 61.50 423 PRO A O 1
ATOM 3368 N N . LYS A 1 424 ? -30.058 -8.588 48.556 1.00 58.12 424 LYS A N 1
ATOM 3369 C CA . LYS A 1 424 ? -31.301 -8.816 47.819 1.00 58.12 424 LYS A CA 1
ATOM 3370 C C . LYS A 1 424 ? -32.423 -8.707 48.839 1.00 58.12 424 LYS A C 1
ATOM 3372 O O . LYS A 1 424 ? -32.636 -9.632 49.618 1.00 58.12 424 LYS A O 1
ATOM 3377 N N . ILE A 1 425 ? -33.076 -7.549 48.890 1.00 52.34 425 ILE A N 1
ATOM 3378 C CA . ILE A 1 425 ? -34.286 -7.363 49.676 1.00 52.34 425 ILE A CA 1
ATOM 3379 C C . ILE A 1 425 ? -35.244 -8.399 49.105 1.00 52.34 425 ILE A C 1
ATOM 3381 O O . ILE A 1 425 ? -35.653 -8.291 47.950 1.00 52.34 425 ILE A O 1
ATOM 3385 N N . ASN A 1 426 ? -35.487 -9.467 49.865 1.00 47.94 426 ASN A N 1
ATOM 3386 C CA . ASN A 1 426 ? -36.450 -10.486 49.494 1.00 47.94 426 ASN A CA 1
ATOM 3387 C C . ASN A 1 426 ? -37.802 -9.781 49.412 1.00 47.94 426 ASN A C 1
ATOM 3389 O O . ASN A 1 426 ? -38.452 -9.569 50.430 1.00 47.94 426 ASN A O 1
ATOM 3393 N N . SER A 1 427 ? -38.206 -9.396 48.204 1.00 46.06 427 SER A N 1
ATOM 3394 C CA . SER A 1 427 ? -39.571 -8.999 47.885 1.00 46.06 427 SER A CA 1
ATOM 3395 C C . SER A 1 427 ? -40.443 -10.261 47.891 1.00 46.06 427 SER A C 1
ATOM 3397 O O . SER A 1 427 ? -40.889 -10.745 46.852 1.00 46.06 427 SER A O 1
ATOM 3399 N N . HIS A 1 428 ? -40.573 -10.859 49.070 1.00 42.84 428 HIS A N 1
ATOM 3400 C CA . HIS A 1 428 ? -41.630 -11.791 49.420 1.00 42.84 428 HIS A CA 1
ATOM 3401 C C . HIS A 1 428 ? -42.470 -11.104 50.489 1.00 42.84 428 HIS A C 1
ATOM 3403 O O . HIS A 1 428 ? -42.339 -11.412 51.666 1.00 42.84 428 HIS A O 1
ATOM 3409 N N . ASP A 1 429 ? -43.279 -10.157 50.025 1.00 42.03 429 ASP A N 1
ATOM 3410 C CA . ASP A 1 429 ? -44.572 -9.809 50.607 1.00 42.03 429 ASP A CA 1
ATOM 3411 C C . ASP A 1 429 ? -45.601 -9.828 49.473 1.00 42.03 429 ASP A C 1
ATOM 3413 O O . ASP A 1 429 ? -45.315 -9.219 48.410 1.00 42.03 429 ASP A O 1
#

pLDDT: mean 85.19, std 13.79, range [42.03, 97.88]

Secondary structure (DSSP, 8-state):
----SSHHHHHHHHHHHHHHHHHHHHHHHHHHHHHHHHHHHHHHHHHHHHHHHHHHHHHHHHHHHHHHHHHHHTPPPHHHHHHHHHHHHHHHHHHSHHHHHHHHTTS-HHHHHHHHHHHHHHHHHHHHHHHHHHHHHHHHHHHHHHHHHHHHHHHHHH-SSHHHHHHHHHHHHHHIIIIIIIIISPPPTHHHHHHHHHHHHHHHHHHHHHGGGS-HHHHHHHHHHHHHHHHHHHHHHIIIIIHHHHHHHHHHHHHHHHTHHHHS-HHHHHHHHHHHHHHHHHHH--TT-S--SHHHHHHHHHHHHHHHHHHHHHHHHHHHHHHHHHHHHHHHHHHHHHTPPPPPP-TT--HHHHHHHHHHHHHHHHHHHHHHHHHHHHHHHHHHHHHHHHHHHHHHHHHHHHHHHHHHHHHHHHHHHHHHHS-------

Sequence (429 aa):
MTNLSVNSTNDQICAIAQKSCASKVEVCRNLLQQDIEECILGSDRAKIMPLMQQYGRSQLAKTRTGEMGQIVKHQWSSQAKTLATFLVGMVSAGIFSAASQLFTFRLPSTITIPISAIGGAYIGLVAEDRSKRCITHHRLKWATLSALNQLEKNLQAGTKNEFDHEYYNAQILLLQEVEGKKYLAKQSLADPITASALLLLEASAAFYLALPVGLLFFAFLAGAVPLAAILAAAAACSEYIELPTEATKLIPEYEPHLSLWDNLSEPEILQMYRTFAVIKYTLESTPGSRIKTREMAEADAEMGYFEEKQRMLQQEMVQSLYDCTEYYEAAKQNLLTEHSMPVVPRKGLSLVDYQQLQDEIRRDWNKKIQQEEDRLEKVKQDTIQRLTDTYGLQIYQCQQRYDKAKEHYEAAYQQWQARQELPKINSHD

Radius of gyration: 36.44 Å; chains: 1; bounding box: 97×99×101 Å

Foldseek 3Di:
DDDPDDVVVVVVVVVVVVVVVVVVVVVVLVVVLVVCCCPVCVVCVVVLLVVLLLVLLQVLLVVLLVVLVVLLVLADDPVVVVVLLVVQLQVQLVQQLLLQLVVCVVDPPVPSNVRSSNVSSVLLSLLLVLLLVVLLLVVLLVVLVVVLVVLVVCLVVPPLDPSSVSSSVSSNVLSCVQRVVPRVPDDDVVSVVSNVVSLQSRLVSQLVVCVVVVDNVVSNVSSVVSVVSSNVSSNVCSRHHVNSVVSVVSSVVSVVSNCPPVPDDPVVVLVSLLVVQLVCCSSVVDVPDPQDDSLLSSLVSLLVVLVVVLVVLVVVLVVQLVVLVVVLVVVLVCLCVVLPQDDDDPPPDDPVRSVVVSVVSVVVSVVVNVVVNVVSVVVSVVSNVVSCVVSVVVSVVSVVSSVVSVVSNVVVVVVVVVVVPPPPPPPPD

=== Feature glossary ===
Legend for the data blocks above and below:

— What the protein is —

The amino-acid sequence is the protein's primary structure: the linear order of residues from the N-terminus to the C-terminus, written in one-letter code. Everything else here — the 3D coordinates, the secondary structure, the domain annotations — is ultimately a consequence of this string.

Functional annotations link the protein to curated databases. InterPro entries identify conserved domains and families by matching the sequence against member-database signatures (Pfam, PROSITE, CDD, …). Gene Ontology (GO) terms describe molecular function, biological process, and cellular component in a controlled vocabulary. CATH places the structure in a hierarchical fold classification (Class/Architecture/Topology/Homologous-superfamily). The organism is the source species.

— Where its atoms are —

Atomic coordinates in PDBx/mmCIF format — the same representation the Protein Data Bank distributes. Each line of the _atom_site loop places one backbone atom in Cartesian space (units: ångströms, origin: arbitrary).

The six renders are orthographic views along the three Cartesian axes in both directions. Representation (cartoon, sticks, or surface) and color scheme (sequence-rainbow or by-chain) vary across proteins so the training set covers all the common visualization conventions.

— Local backbone conformation —

Eight-state secondary structure (DSSP): H is the canonical α-helix, G the tighter 3₁₀-helix, I the wider π-helix; E/B are β-structure, T and S are turns and bends, and '-' is everything else. DSSP derives these from the pattern of main-chain N–H···O=C hydrogen bonds, not from the sequence.

Three-state secondary structure (P-SEA) collapses the eight DSSP classes into helix (a), strand (b), and coil (c). P-SEA assigns these from Cα geometry alone — distances and angles — without requiring backbone oxygens, so it works on any Cα trace.

φ (phi) and ψ (psi) are the two rotatable backbone dihedrals per residue: φ is the C(i-1)–N–Cα–C torsion, ψ is the N–Cα–C–N(i+1) torsion, both in degrees on (−180°, 180°]. α-helical residues cluster near (−60°, −45°); β-strand residues near (−120°, +130°). A Ramachandran plot is simply a scatter of (φ, ψ) for every residue.

— Global shape and packing —

The geometric summary reports three shape descriptors. Rg (radius of gyration) measures how spread out the Cα atoms are about their centre of mass; compact globular proteins have small Rg, elongated or unfolded ones large. Cα contacts (<8 Å, |i−j|>4) count long-range residue pairs in spatial proximity — high for tightly packed folds, near zero for rods or random coil. The bounding-box extents give the protein's footprint along x, y, z in Å.

SASA measures how much of the protein is reachable by solvent. It is computed by rolling a water-sized probe over the atomic surface and summing the exposed area (Å²). Per-residue SASA distinguishes core (buried, low SASA) from surface (exposed, high SASA) residues; total SASA is a whole-molecule size measure.

Plot images: a contact map (which residues are close in 3D, as an N×N binary image), a Ramachandran scatter (backbone torsion angles, revealing secondary-structure composition at a glance), and — for AlphaFold structures — a PAE heatmap (pairwise prediction confidence).

— Structural neighborhood —

A 3Di character summarizes, for each residue, the relative orientation of the Cα frame of its nearest spatial neighbor. Because it encodes fold topology rather than chemistry, 3Di alignments detect remote structural similarity that sequence alignment misses.

The Foldseek neighbor list gives the closest experimentally determined structures in the PDB, ranked by structural alignment. TM-score near 1 means near-identical fold; near 0.3 means only rough topology match. This is how one finds what a novel AlphaFold prediction most resembles in the solved-structure universe.

— Confidence and disorder —

For AlphaFold models, the B-factor field carries pLDDT — the model's own estimate of local accuracy on a 0–100 scale. Regions with pLDDT<50 should be treated as essentially unmodeled; they often correspond to intrinsically disordered segments.

Crystallographic B-factors measure how much each atom's electron density is smeared out, in Å². They rise in mobile loops and surface residues and fall in the buried interior. In AlphaFold models this column is repurposed to hold pLDDT instead.

Predicted Aligned Error (PAE) is an AlphaFold confidence matrix: entry (i, j) is the expected error in the position of residue j, in ångströms, when the prediction is superimposed on the true structure at residue i. Low PAE within a block of residues means that block is internally rigid and well-predicted; high PAE between two blocks means their relative placement is uncertain even if each block individually is confident.